Protein AF-0000000085154202 (afdb_homodimer)

Radius of gyration: 29.48 Å; Cα contacts (8 Å, |Δi|>4): 1285; chains: 2; bounding box: 57×87×61 Å

Structure (mmCIF, N/CA/C/O backbone):
data_AF-0000000085154202-model_v1
#
loop_
_entity.id
_entity.type
_entity.pdbx_description
1 polymer 'DegT/DnrJ/EryC1/StrS aminotransferase family protein'
#
loop_
_atom_site.group_PDB
_atom_site.id
_atom_site.type_symbol
_atom_site.label_atom_id
_atom_site.label_alt_id
_atom_site.label_comp_id
_atom_site.label_asym_id
_atom_site.label_entity_id
_atom_site.label_seq_id
_atom_site.pdbx_PDB_ins_code
_atom_site.Cartn_x
_atom_site.Cartn_y
_atom_site.Cartn_z
_atom_site.occupancy
_atom_site.B_iso_or_equiv
_atom_site.auth_seq_id
_atom_site.auth_comp_id
_atom_site.auth_asym_id
_atom_site.auth_atom_id
_atom_site.pdbx_PDB_model_num
ATOM 1 N N . MET A 1 1 ? -28.094 -14.945 0.814 1 36.66 1 MET A N 1
ATOM 2 C CA . MET A 1 1 ? -27.672 -13.562 1.037 1 36.66 1 MET A CA 1
ATOM 3 C C . MET A 1 1 ? -26.438 -13.234 0.202 1 36.66 1 MET A C 1
ATOM 5 O O . MET A 1 1 ? -25.5 -14.031 0.139 1 36.66 1 MET A O 1
ATOM 9 N N . MET A 1 2 ? -26.625 -12.5 -0.854 1 50.75 2 MET A N 1
ATOM 10 C CA . MET A 1 2 ? -25.609 -12.141 -1.837 1 50.75 2 MET A CA 1
ATOM 11 C C . MET A 1 2 ? -24.375 -11.547 -1.155 1 50.75 2 MET A C 1
ATOM 13 O O . MET A 1 2 ? -24.516 -10.711 -0.259 1 50.75 2 MET A O 1
ATOM 17 N N . ASN A 1 3 ? -23.281 -12.289 -1.213 1 60.66 3 ASN A N 1
ATOM 18 C CA . ASN A 1 3 ? -22.047 -11.82 -0.607 1 60.66 3 ASN A CA 1
ATOM 19 C C . ASN A 1 3 ? -21.703 -10.406 -1.069 1 60.66 3 ASN A C 1
ATOM 21 O O . ASN A 1 3 ? -21.609 -10.148 -2.271 1 60.66 3 ASN A O 1
ATOM 25 N N . SER A 1 4 ? -21.766 -9.461 -0.181 1 68.88 4 SER A N 1
ATOM 26 C CA . SER A 1 4 ? -21.516 -8.062 -0.52 1 68.88 4 SER A CA 1
ATOM 27 C C . SER A 1 4 ? -20.109 -7.875 -1.096 1 68.88 4 SER A C 1
ATOM 29 O O . SER A 1 4 ? -19.922 -7.105 -2.039 1 68.88 4 SER A O 1
ATOM 31 N N . GLU A 1 5 ? -19.188 -8.703 -0.662 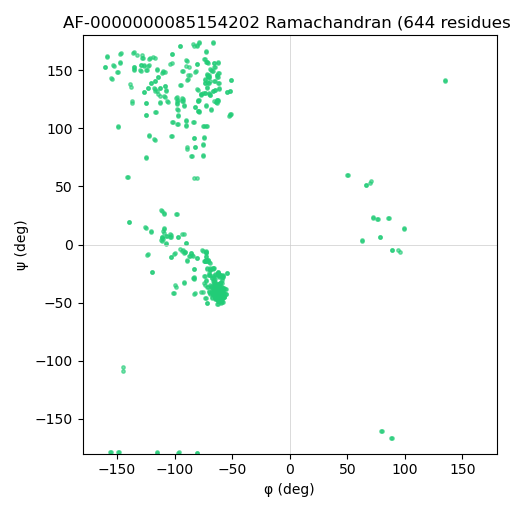1 82 5 GLU A N 1
ATOM 32 C CA . GLU A 1 5 ? -17.828 -8.555 -1.173 1 82 5 GLU A CA 1
ATOM 33 C C . GLU A 1 5 ? -17.406 -9.781 -1.976 1 82 5 GLU A C 1
ATOM 35 O O . GLU A 1 5 ? -17.672 -10.914 -1.575 1 82 5 GLU A O 1
ATOM 40 N N . ALA A 1 6 ? -16.844 -9.523 -3.172 1 89.56 6 ALA A N 1
ATOM 41 C CA . ALA A 1 6 ? -16.391 -10.602 -4.043 1 89.56 6 ALA A CA 1
ATOM 42 C C . ALA A 1 6 ? -15.297 -11.422 -3.375 1 89.56 6 ALA A C 1
ATOM 44 O O . ALA A 1 6 ? -14.414 -10.867 -2.707 1 89.56 6 ALA A O 1
ATOM 45 N N . ILE A 1 7 ? -15.383 -12.75 -3.541 1 93.19 7 ILE A N 1
ATOM 46 C CA . ILE A 1 7 ? -14.352 -13.664 -3.068 1 93.19 7 ILE A CA 1
ATOM 47 C C . ILE A 1 7 ? -13.57 -14.219 -4.258 1 93.19 7 ILE A C 1
ATOM 49 O O . ILE A 1 7 ? -14.156 -14.594 -5.273 1 93.19 7 ILE A O 1
ATOM 53 N N . GLY A 1 8 ? -12.242 -14.195 -4.145 1 93.5 8 GLY A N 1
ATOM 54 C CA . GLY A 1 8 ? -11.398 -14.68 -5.23 1 93.5 8 GLY A CA 1
ATOM 55 C C . GLY A 1 8 ? -11.062 -13.602 -6.246 1 93.5 8 GLY A C 1
ATOM 56 O O . GLY A 1 8 ? -11.156 -12.406 -5.949 1 93.5 8 GLY A O 1
ATOM 57 N N . GLY A 1 9 ? -10.539 -14.008 -7.418 1 91.56 9 GLY A N 1
ATOM 58 C CA . GLY A 1 9 ? -10.125 -13.062 -8.438 1 91.56 9 GLY A CA 1
ATOM 59 C C . GLY A 1 9 ? -8.766 -12.438 -8.156 1 91.56 9 GLY A C 1
ATOM 60 O O . GLY A 1 9 ? -7.961 -12.992 -7.414 1 91.56 9 GLY A O 1
ATOM 61 N N . TYR A 1 10 ? -8.609 -11.266 -8.867 1 94.19 10 TYR A N 1
ATOM 62 C CA . TYR A 1 10 ? -7.309 -10.617 -8.719 1 94.19 10 TYR A CA 1
ATOM 63 C C . TYR A 1 10 ? -7.195 -9.938 -7.359 1 94.19 10 TYR A C 1
ATOM 65 O O . TYR A 1 10 ? -8.203 -9.695 -6.695 1 94.19 10 TYR A O 1
ATOM 73 N N . PHE A 1 11 ? -6.031 -9.688 -6.945 1 95.56 11 PHE A N 1
ATOM 74 C CA . PHE A 1 11 ? -5.742 -9.141 -5.621 1 95.56 11 PHE A CA 1
ATOM 75 C C . PHE A 1 11 ? -5.934 -7.629 -5.605 1 95.56 11 PHE A C 1
ATOM 77 O O . PHE A 1 11 ? -5.777 -6.969 -6.633 1 95.56 11 PHE A O 1
ATOM 84 N N . GLU A 1 12 ? -6.32 -7.16 -4.457 1 95.81 12 GLU A N 1
ATOM 85 C CA . GLU A 1 12 ? -6.129 -5.75 -4.145 1 95.81 12 GLU A CA 1
ATOM 86 C C . GLU A 1 12 ? -4.699 -5.477 -3.689 1 95.81 12 GLU A C 1
ATOM 88 O O . GLU A 1 12 ? -3.914 -6.406 -3.494 1 95.81 12 GLU A O 1
ATOM 93 N N . LEU A 1 13 ? -4.352 -4.141 -3.547 1 95.25 13 LEU A N 1
ATOM 94 C CA . LEU A 1 13 ? -3.027 -3.779 -3.055 1 95.25 13 LEU A CA 1
ATOM 95 C C . LEU A 1 13 ? -2.717 -4.504 -1.749 1 95.25 13 LEU A C 1
ATOM 97 O O . LEU A 1 13 ? -3.549 -4.535 -0.84 1 95.25 13 LEU A O 1
ATOM 101 N N . GLU A 1 14 ? -1.535 -5.07 -1.736 1 92.38 14 GLU A N 1
ATOM 102 C CA . GLU A 1 14 ? -1.126 -5.824 -0.555 1 92.38 14 GLU A CA 1
ATOM 103 C C . GLU A 1 14 ? -0.901 -4.902 0.639 1 92.38 14 GLU A C 1
ATOM 105 O O . GLU A 1 14 ? -0.06 -4 0.584 1 92.38 14 GLU A O 1
ATOM 110 N N . LEU A 1 15 ? -1.73 -5.109 1.638 1 88.69 15 LEU A N 1
ATOM 111 C CA . LEU A 1 15 ? -1.601 -4.387 2.898 1 88.69 15 LEU A CA 1
ATOM 112 C C . LEU A 1 15 ? -1.746 -5.332 4.086 1 88.69 15 LEU A C 1
ATOM 114 O O . LEU A 1 15 ? -2.438 -6.348 3.994 1 88.69 15 LEU A O 1
ATOM 118 N N . PRO A 1 16 ? -1.1 -5.008 5.184 1 83.62 16 PRO A N 1
ATOM 119 C CA . PRO A 1 16 ? -1.304 -5.82 6.383 1 83.62 16 PRO A CA 1
ATOM 120 C C . PRO A 1 16 ? -2.725 -5.715 6.934 1 83.62 16 PRO A C 1
ATOM 122 O O . PRO A 1 16 ? -3.533 -4.938 6.422 1 83.62 16 PRO A O 1
ATOM 125 N N . VAL A 1 17 ? -2.979 -6.516 7.914 1 79.69 17 VAL A N 1
ATOM 126 C CA . VAL A 1 17 ? -4.293 -6.547 8.547 1 79.69 17 VAL A CA 1
ATOM 127 C C . VAL A 1 17 ? -4.566 -5.215 9.242 1 79.69 17 VAL A C 1
ATOM 129 O O . VAL A 1 17 ? -3.674 -4.648 9.883 1 79.69 17 VAL A O 1
ATOM 132 N N . ALA A 1 18 ? -5.754 -4.832 9.125 1 78.75 18 ALA A N 1
ATOM 133 C CA . ALA A 1 18 ? -6.168 -3.555 9.695 1 78.75 18 ALA A CA 1
ATOM 134 C C . ALA A 1 18 ? -6.016 -3.557 11.219 1 78.75 18 ALA A C 1
ATOM 136 O O . ALA A 1 18 ? -6.191 -4.59 11.867 1 78.75 18 ALA A O 1
ATOM 137 N N . LYS A 1 19 ? -5.668 -2.355 11.68 1 81.5 19 LYS A N 1
ATOM 138 C CA . LYS A 1 19 ? -5.555 -2.113 13.117 1 81.5 19 LYS A CA 1
ATOM 139 C C . LYS A 1 19 ? -6.59 -1.098 13.594 1 81.5 19 LYS A C 1
ATOM 141 O O . LYS A 1 19 ? -7.438 -0.659 12.812 1 81.5 19 LYS A O 1
ATOM 146 N N . GLN A 1 20 ? -6.453 -0.877 14.852 1 82 20 GLN A N 1
ATOM 147 C CA . GLN A 1 20 ? -7.391 0.071 15.445 1 82 20 GLN A CA 1
ATOM 148 C C . GLN A 1 20 ? -7.086 1.498 14.992 1 82 20 GLN A C 1
ATOM 150 O O . GLN A 1 20 ? -5.922 1.893 14.906 1 82 20 GLN A O 1
ATOM 155 N N . SER A 1 21 ? -8.18 2.168 14.742 1 88.75 21 SER A N 1
ATOM 156 C CA . SER A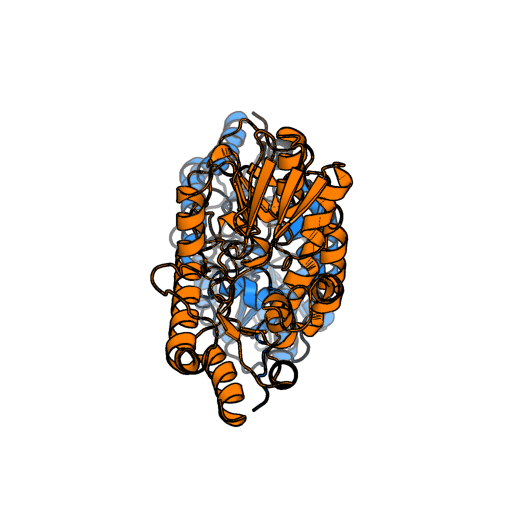 1 21 ? -8.047 3.582 14.414 1 88.75 21 SER A CA 1
ATOM 157 C C . SER A 1 21 ? -7.668 4.402 15.641 1 88.75 21 SER A C 1
ATOM 159 O O . SER A 1 21 ? -8.086 4.086 16.766 1 88.75 21 SER A O 1
ATOM 161 N N . LEU A 1 22 ? -6.922 5.406 15.461 1 93 22 LEU A N 1
ATOM 162 C CA . LEU A 1 22 ? -6.543 6.289 16.562 1 93 22 LEU A CA 1
ATOM 163 C C . LEU A 1 22 ? -7.73 7.133 17.016 1 93 22 LEU A C 1
ATOM 165 O O . LEU A 1 22 ? -7.852 7.453 18.188 1 93 22 LEU A O 1
ATOM 169 N N . TYR A 1 23 ? -8.586 7.559 16.047 1 96.38 23 TYR A N 1
ATOM 170 C CA . TYR A 1 23 ? -9.766 8.367 16.344 1 96.38 23 TYR A CA 1
ATOM 171 C C . TYR A 1 23 ? -11.031 7.711 15.789 1 96.38 23 TYR A C 1
ATOM 173 O O . TYR A 1 23 ? -11.633 8.219 14.836 1 96.38 23 TYR A O 1
ATOM 181 N N . PRO A 1 24 ? -11.508 6.684 16.422 1 94.75 24 PRO A N 1
ATOM 182 C CA . PRO A 1 24 ? -12.656 5.949 15.898 1 94.75 24 PRO A CA 1
ATOM 183 C C . PRO A 1 24 ? -13.938 6.777 15.898 1 94.75 24 PRO A C 1
ATOM 185 O O . PRO A 1 24 ? -14.852 6.52 15.109 1 94.75 24 PRO A O 1
ATOM 188 N N . GLN A 1 25 ? -14 7.844 16.703 1 95.12 25 GLN A N 1
ATOM 189 C CA . GLN A 1 25 ? -15.219 8.641 16.844 1 95.12 25 GLN A CA 1
ATOM 190 C C . GLN A 1 25 ? -15.227 9.797 15.852 1 95.12 25 GLN A C 1
ATOM 192 O O . GLN A 1 25 ? -16.219 10.523 15.75 1 95.12 25 GLN A O 1
ATOM 197 N N . ALA A 1 26 ? -14.203 10.039 15.156 1 98 26 ALA A N 1
ATOM 198 C CA . ALA A 1 26 ? -14.07 11.211 14.297 1 98 26 ALA A CA 1
ATOM 199 C C . ALA A 1 26 ? -14.93 11.07 13.047 1 98 26 ALA A C 1
ATOM 201 O O . ALA A 1 26 ? -15.031 9.984 12.469 1 98 26 ALA A O 1
ATOM 202 N N . LEU A 1 27 ? -15.57 12.203 12.695 1 98.56 27 LEU A N 1
ATOM 203 C CA . LEU A 1 27 ? -16.172 12.297 11.367 1 98.56 27 LEU A CA 1
ATOM 204 C C . LEU A 1 27 ? -15.094 12.398 10.289 1 98.56 27 LEU A C 1
ATOM 206 O O . LEU A 1 27 ? -14.07 13.047 10.492 1 98.56 27 LEU A O 1
ATOM 210 N N . ARG A 1 28 ? -15.367 11.789 9.148 1 98.25 28 ARG A N 1
ATOM 211 C CA . ARG A 1 28 ? -14.344 11.656 8.117 1 98.25 28 ARG A CA 1
ATOM 212 C C . ARG A 1 28 ? -14.695 12.492 6.891 1 98.25 28 ARG A C 1
ATOM 214 O O . ARG A 1 28 ? -15.836 12.477 6.422 1 98.25 28 ARG A O 1
ATOM 221 N N . TYR A 1 29 ? -13.68 13.211 6.387 1 98.75 29 TYR A N 1
ATOM 222 C CA . TYR A 1 29 ? -13.836 14.102 5.242 1 98.75 29 TYR A CA 1
ATOM 223 C C . TYR A 1 29 ? -12.68 13.93 4.262 1 98.75 29 TYR A C 1
ATOM 225 O O . TYR A 1 29 ? -11.664 13.305 4.59 1 98.75 29 TYR A O 1
ATOM 233 N N . GLN A 1 30 ? -12.797 14.43 3.053 1 98.25 30 GLN A N 1
ATOM 234 C CA . GLN A 1 30 ? -11.758 14.312 2.037 1 98.25 30 GLN A CA 1
ATOM 235 C C . GLN A 1 30 ? -10.539 15.164 2.398 1 98.25 30 GLN A C 1
ATOM 237 O O . GLN A 1 30 ? -9.461 14.969 1.845 1 98.25 30 GLN A O 1
ATOM 242 N N . SER A 1 31 ? -10.742 16.125 3.244 1 98.06 31 SER A N 1
ATOM 243 C CA . SER A 1 31 ? -9.633 16.953 3.725 1 98.06 31 SER A CA 1
ATOM 244 C C . SER A 1 31 ? -9.984 17.641 5.039 1 98.06 31 SER A C 1
ATOM 246 O O . SER A 1 31 ? -11.164 17.734 5.398 1 98.06 31 SER A O 1
ATOM 248 N N . ALA A 1 32 ? -8.945 18.078 5.73 1 98 32 ALA A N 1
ATOM 249 C CA . ALA A 1 32 ? -9.164 18.875 6.941 1 98 32 ALA A CA 1
ATOM 250 C C . ALA A 1 32 ? -9.914 20.156 6.625 1 98 32 ALA A C 1
ATOM 252 O O . ALA A 1 32 ? -10.773 20.594 7.398 1 98 32 ALA A O 1
ATOM 253 N N . ARG A 1 33 ? -9.594 20.75 5.488 1 97.81 33 ARG A N 1
ATOM 254 C CA . ARG A 1 33 ? -10.273 21.969 5.023 1 97.81 33 ARG A CA 1
ATOM 255 C C . ARG A 1 33 ? -11.773 21.719 4.844 1 97.81 33 ARG A C 1
ATOM 257 O O . ARG A 1 33 ? -12.594 22.547 5.227 1 97.81 33 ARG A O 1
ATOM 264 N N . SER A 1 34 ? -12.07 20.609 4.266 1 98.38 34 SER A N 1
ATOM 265 C CA . SER A 1 34 ? -13.461 20.234 4.055 1 98.38 34 SER A CA 1
ATOM 266 C C . SER A 1 34 ? -14.18 20.016 5.379 1 98.38 34 SER A C 1
ATOM 268 O O . SER A 1 34 ? -15.352 20.391 5.527 1 98.38 34 SER A O 1
ATOM 270 N N . ALA A 1 35 ? -13.516 19.406 6.312 1 98.62 35 ALA A N 1
ATOM 271 C CA . ALA A 1 35 ? -14.07 19.203 7.648 1 98.62 35 ALA A CA 1
ATOM 272 C C . ALA A 1 35 ? -14.383 20.547 8.32 1 98.62 35 ALA A C 1
ATOM 274 O O . ALA A 1 35 ? -15.445 20.719 8.922 1 98.62 35 ALA A O 1
ATOM 275 N N . PHE A 1 36 ? -13.484 21.453 8.18 1 98.75 36 PHE A N 1
ATOM 276 C CA . PHE A 1 36 ? -13.656 22.797 8.75 1 98.75 36 PHE A CA 1
ATOM 277 C C . PHE A 1 36 ? -14.852 23.5 8.117 1 98.75 36 PHE A C 1
ATOM 279 O O . PHE A 1 36 ? -15.664 24.109 8.82 1 98.75 36 PHE A O 1
ATOM 286 N N . TYR A 1 37 ? -14.93 23.406 6.812 1 98.81 37 TYR A N 1
ATOM 287 C CA . TYR A 1 37 ? -16.047 24.016 6.105 1 98.81 37 TYR A CA 1
ATOM 288 C C . TYR A 1 37 ? -17.375 23.453 6.586 1 98.81 37 TYR A C 1
ATOM 290 O O . TYR A 1 37 ? -18.328 24.203 6.836 1 98.81 37 TYR A O 1
ATOM 298 N N . ALA A 1 38 ? -17.422 22.125 6.699 1 98.75 38 ALA A N 1
ATOM 299 C CA . ALA A 1 38 ? -18.641 21.484 7.184 1 98.75 38 ALA A CA 1
ATOM 300 C C . ALA A 1 38 ? -19.031 22 8.562 1 98.75 38 ALA A C 1
ATOM 302 O O . ALA A 1 38 ? -20.219 22.234 8.836 1 98.75 38 ALA A O 1
ATOM 303 N N . LEU A 1 39 ? -18.047 22.156 9.414 1 98.75 39 LEU A N 1
ATOM 304 C CA . LEU A 1 39 ? -18.297 22.672 10.758 1 98.75 39 LEU A CA 1
ATOM 305 C C . LEU A 1 39 ? -18.859 24.078 10.711 1 98.75 39 LEU A C 1
ATOM 307 O O . LEU A 1 39 ? -19.812 24.391 11.422 1 98.75 39 LEU A O 1
ATOM 311 N N . ILE A 1 40 ? -18.25 24.938 9.891 1 98.56 40 ILE A N 1
ATOM 312 C CA . ILE A 1 40 ? -18.672 26.328 9.758 1 98.56 40 ILE A CA 1
ATOM 313 C C . ILE A 1 40 ? -20.141 26.375 9.305 1 98.56 40 ILE A C 1
ATOM 315 O O . ILE A 1 40 ? -20.938 27.141 9.852 1 98.56 40 ILE A O 1
ATOM 319 N N . LEU A 1 41 ? -20.422 25.562 8.312 1 98.12 41 LEU A N 1
ATOM 320 C CA . LEU A 1 41 ? -21.797 25.547 7.793 1 98.12 41 LEU A CA 1
ATOM 321 C C . LEU A 1 41 ? -22.781 25.125 8.875 1 98.12 41 LEU A C 1
ATOM 323 O O . LEU A 1 41 ? -23.906 25.641 8.93 1 98.12 41 LEU A O 1
ATOM 327 N N . TYR A 1 42 ? -22.375 24.203 9.672 1 98.06 42 TYR A N 1
ATOM 328 C CA . TYR A 1 42 ? -23.266 23.688 10.703 1 98.06 42 TYR A CA 1
ATOM 329 C C . TYR A 1 42 ? -23.469 24.703 11.82 1 98.06 42 TYR A C 1
ATOM 331 O O . TYR A 1 42 ? -24.594 24.984 12.219 1 98.06 42 TYR A O 1
ATOM 339 N N . VAL A 1 43 ? -22.344 25.234 12.344 1 97.88 43 VAL A N 1
ATOM 340 C CA . VAL A 1 43 ? -22.375 26.141 13.492 1 97.88 43 VAL A CA 1
ATOM 341 C C . VAL A 1 43 ? -22.891 27.516 13.055 1 97.88 43 VAL A C 1
ATOM 343 O O . VAL A 1 43 ? -23.578 28.203 13.82 1 97.88 43 VAL A O 1
ATOM 346 N N . ASN A 1 44 ? -22.609 27.938 11.844 1 97.62 44 ASN A N 1
ATOM 347 C CA . ASN A 1 44 ? -23 29.219 11.266 1 97.62 44 ASN A CA 1
ATOM 348 C C . ASN A 1 44 ? -22.641 30.375 12.195 1 97.62 44 ASN A C 1
ATOM 350 O O . ASN A 1 44 ? -23.516 31.172 12.562 1 97.62 44 ASN A O 1
ATOM 354 N N . PRO A 1 45 ? -21.375 30.547 12.531 1 98.44 45 PRO A N 1
ATOM 355 C CA . PRO A 1 45 ? -20.969 31.625 13.43 1 98.44 45 PRO A CA 1
ATOM 356 C C . PRO A 1 45 ? -21.062 33 12.781 1 98.44 45 PRO A C 1
ATOM 358 O O . PRO A 1 45 ? -21.016 33.125 11.555 1 98.44 45 PRO A O 1
ATOM 361 N N . ARG A 1 46 ? -21.172 34 13.617 1 97.69 46 ARG A N 1
ATOM 362 C CA . ARG A 1 46 ? -21.125 35.375 13.141 1 97.69 46 ARG A CA 1
ATOM 363 C C . ARG A 1 46 ? -19.719 35.75 12.68 1 97.69 46 ARG A C 1
ATOM 365 O O . ARG A 1 46 ? -19.547 36.406 11.664 1 97.69 46 ARG A O 1
ATOM 372 N N . ARG A 1 47 ? -18.734 35.281 13.453 1 98.25 47 ARG A N 1
ATOM 373 C CA . ARG A 1 47 ? -17.328 35.656 13.242 1 98.25 47 ARG A CA 1
ATOM 374 C C . ARG A 1 47 ? -16.422 34.5 13.695 1 98.25 47 ARG A C 1
ATOM 376 O O . ARG A 1 47 ? -16.719 33.812 14.656 1 98.25 47 ARG A O 1
ATOM 383 N N . ILE A 1 48 ? -15.328 34.406 13.016 1 98.75 48 ILE A N 1
ATOM 384 C CA . ILE A 1 48 ? -14.273 33.5 13.445 1 98.75 48 ILE A CA 1
ATOM 385 C C . ILE A 1 48 ? -12.961 34.25 13.617 1 98.75 48 ILE A C 1
ATOM 387 O O . ILE A 1 48 ? -12.508 34.938 12.688 1 98.75 48 ILE A O 1
ATOM 391 N N . TRP A 1 49 ? -12.43 34.188 14.82 1 98.69 49 TRP A N 1
ATOM 392 C CA . TRP A 1 49 ? -11.086 34.688 15.078 1 98.69 49 TRP A CA 1
ATOM 393 C C . TRP A 1 49 ? -10.031 33.656 14.625 1 98.69 49 TRP A C 1
ATOM 395 O O . TRP A 1 49 ? -10.062 32.5 15.039 1 98.69 49 TRP A O 1
ATOM 405 N N . MET A 1 50 ? -9.125 34.094 13.766 1 98.19 50 MET A N 1
ATOM 406 C CA . MET A 1 50 ? -8.086 33.25 13.227 1 98.19 50 MET A CA 1
ATOM 407 C C . MET A 1 50 ? -6.711 33.875 13.367 1 98.19 50 MET A C 1
ATOM 409 O O . MET A 1 50 ? -6.594 35.125 13.383 1 98.19 50 MET A O 1
ATOM 413 N N . PRO A 1 51 ? -5.672 33.062 13.508 1 98.06 51 PRO A N 1
ATOM 414 C CA . PRO A 1 51 ? -4.332 33.656 13.578 1 98.06 51 PRO A CA 1
ATOM 415 C C . PRO A 1 51 ? -3.887 34.25 12.242 1 98.06 51 PRO A C 1
ATOM 417 O O . PRO A 1 51 ? -4.25 33.75 11.18 1 98.06 51 PRO A O 1
ATOM 420 N N . LEU A 1 52 ? -3.041 35.281 12.32 1 97.06 52 LEU A N 1
ATOM 421 C CA . LEU A 1 52 ? -2.443 35.875 11.125 1 97.06 52 LEU A CA 1
ATOM 422 C C . LEU A 1 52 ? -1.523 34.875 10.438 1 97.06 52 LEU A C 1
ATOM 424 O O . LEU A 1 52 ? -1.416 34.844 9.211 1 97.06 52 LEU A O 1
ATOM 428 N N . TYR A 1 53 ? -0.891 34.031 11.258 1 97.12 53 TYR A N 1
ATOM 429 C CA . TYR A 1 53 ? -0.003 33 10.727 1 97.12 53 TYR A CA 1
ATOM 430 C C . TYR A 1 53 ? -0.77 31.719 10.438 1 97.12 53 TYR A C 1
ATOM 432 O O . TYR A 1 53 ? -0.732 30.766 11.234 1 97.12 53 TYR A O 1
ATOM 440 N N . ILE A 1 54 ? -1.395 31.656 9.266 1 96.5 54 ILE A N 1
ATOM 441 C CA . ILE A 1 54 ? -2.186 30.5 8.859 1 96.5 54 ILE A CA 1
ATOM 442 C C . ILE A 1 54 ? -2.209 30.422 7.332 1 96.5 54 ILE A C 1
ATOM 444 O O . ILE A 1 54 ? -2.004 31.422 6.641 1 96.5 54 ILE A O 1
ATOM 448 N N . CYS A 1 55 ? -2.406 29.203 6.836 1 93.69 55 CYS A N 1
ATOM 449 C CA . CYS A 1 55 ? -2.479 28.984 5.398 1 93.69 55 CYS A CA 1
ATOM 450 C C . CYS A 1 55 ? -3.758 29.578 4.816 1 93.69 55 CYS A C 1
ATOM 452 O O . CYS A 1 55 ? -4.828 29.469 5.422 1 93.69 55 CYS A O 1
ATOM 454 N N . ASP A 1 56 ? -3.697 30.109 3.637 1 91.31 56 ASP A N 1
ATOM 455 C CA . ASP A 1 56 ? -4.859 30.656 2.947 1 91.31 56 ASP A CA 1
ATOM 456 C C . ASP A 1 56 ? -5.918 29.578 2.705 1 91.31 56 ASP A C 1
ATOM 458 O O . ASP A 1 56 ? -7.109 29.875 2.623 1 91.31 56 ASP A O 1
ATOM 462 N N . ALA A 1 57 ? -5.465 28.375 2.645 1 91.25 57 ALA A N 1
ATOM 463 C CA . ALA A 1 57 ? -6.387 27.266 2.439 1 91.25 57 ALA A CA 1
ATOM 464 C C . ALA A 1 57 ? -7.434 27.219 3.549 1 91.25 57 ALA A C 1
ATOM 466 O O . ALA A 1 57 ? -8.57 26.797 3.318 1 91.25 57 ALA A O 1
ATOM 467 N N . MET A 1 58 ? -7.102 27.719 4.715 1 95.19 58 MET A N 1
ATOM 468 C CA . MET A 1 58 ? -8.023 27.656 5.844 1 95.19 58 MET A CA 1
ATOM 469 C C . MET A 1 58 ? -8.922 28.891 5.867 1 95.19 58 MET A C 1
ATOM 471 O O . MET A 1 58 ? -9.953 28.906 6.547 1 95.19 58 MET A O 1
ATOM 475 N N . LEU A 1 59 ? -8.562 29.859 5.117 1 95.81 59 LEU A N 1
ATOM 476 C CA . LEU A 1 59 ? -9.391 31.062 5.012 1 95.81 59 LEU A CA 1
ATOM 477 C C . LEU A 1 59 ? -10.516 30.844 4 1 95.81 59 LEU A C 1
ATOM 479 O O . LEU A 1 59 ? -11.609 31.391 4.164 1 95.81 59 LEU A O 1
ATOM 483 N N . ALA A 1 60 ? -10.289 30.047 3.035 1 95.81 60 ALA A N 1
ATOM 484 C CA . ALA A 1 60 ? -11.203 29.844 1.913 1 95.81 60 ALA A CA 1
ATOM 485 C C . ALA A 1 60 ? -12.57 29.359 2.398 1 95.81 60 ALA A C 1
ATOM 487 O O . ALA A 1 60 ? -13.602 29.922 2.006 1 95.81 60 ALA A O 1
ATOM 488 N N . PRO A 1 61 ? -12.625 28.359 3.266 1 97.56 61 PRO A N 1
ATOM 489 C CA . PRO A 1 61 ? -13.93 27.922 3.766 1 97.56 61 PRO A CA 1
ATOM 490 C C . PRO A 1 61 ? -14.695 29.031 4.465 1 97.56 61 PRO A C 1
ATOM 492 O O . PRO A 1 61 ? -15.922 29.109 4.352 1 97.56 61 PRO A O 1
ATOM 495 N N . VAL A 1 62 ? -14.023 29.859 5.227 1 98.12 62 VAL A N 1
ATOM 496 C CA . VAL A 1 62 ? -14.656 30.938 5.969 1 98.12 62 VAL A CA 1
ATOM 497 C C . VAL A 1 62 ? -15.258 31.953 5 1 98.12 62 VAL A C 1
ATOM 499 O O . VAL A 1 62 ? -16.406 32.375 5.152 1 98.12 62 VAL A O 1
ATOM 502 N N . HIS A 1 63 ? -14.484 32.281 4 1 97.5 63 HIS A N 1
ATOM 503 C CA . HIS A 1 63 ? -14.945 33.219 2.98 1 97.5 63 HIS A CA 1
ATOM 504 C C . HIS A 1 63 ? -16.125 32.656 2.199 1 97.5 63 HIS A C 1
ATOM 506 O O . HIS A 1 63 ? -17.109 33.375 1.957 1 97.5 63 HIS A O 1
ATOM 512 N N . LYS A 1 64 ? -15.992 31.453 1.822 1 97.44 64 LYS A N 1
ATOM 513 C CA . LYS A 1 64 ? -17.047 30.828 1.041 1 97.44 64 LYS A CA 1
ATOM 514 C C . LYS A 1 64 ? -18.359 30.797 1.823 1 97.44 64 LYS A C 1
ATOM 516 O O . LYS A 1 64 ? -19.438 30.938 1.244 1 97.44 64 LYS A O 1
ATOM 521 N N . ALA A 1 65 ? -18.281 30.656 3.107 1 98.06 65 ALA A N 1
ATOM 522 C CA . ALA A 1 65 ? -19.469 30.578 3.963 1 98.06 65 ALA A CA 1
ATOM 523 C C . ALA A 1 65 ? -20.031 31.969 4.234 1 98.06 65 ALA A C 1
ATOM 525 O O . ALA A 1 65 ? -21.141 32.094 4.789 1 98.06 65 ALA A O 1
ATOM 526 N N . GLY A 1 66 ? -19.312 33 3.908 1 98.06 66 GLY A N 1
ATOM 527 C CA . GLY A 1 66 ? -19.734 34.375 4.152 1 98.06 66 GLY A CA 1
ATOM 528 C C . GLY A 1 66 ? -19.594 34.781 5.605 1 98.06 66 GLY A C 1
ATOM 529 O O . GLY A 1 66 ? -20.328 35.656 6.078 1 98.06 66 GLY A O 1
ATOM 530 N N . VAL A 1 67 ? -18.766 34.125 6.34 1 98.44 67 VAL A N 1
ATOM 531 C CA . VAL A 1 67 ? -18.547 34.438 7.754 1 98.44 67 VAL A CA 1
ATOM 532 C C . VAL A 1 67 ? -17.453 35.5 7.906 1 98.44 67 VAL A C 1
ATOM 534 O O . VAL A 1 67 ? -16.469 35.469 7.18 1 98.44 67 VAL A O 1
ATOM 537 N N . GLU A 1 68 ? -17.625 36.375 8.828 1 98.06 68 GLU A N 1
ATOM 538 C CA . GLU A 1 68 ? -16.625 37.406 9.102 1 98.06 68 GLU A CA 1
ATOM 539 C C . GLU A 1 68 ? -15.367 36.812 9.727 1 98.06 68 GLU A C 1
ATOM 541 O O . GLU A 1 68 ? -15.453 35.938 10.578 1 98.06 68 GLU A O 1
ATOM 546 N N . VAL A 1 69 ? -14.227 37.312 9.281 1 97.56 69 VAL A N 1
ATOM 547 C CA . VAL A 1 69 ? -12.961 36.875 9.844 1 97.56 69 VAL A CA 1
ATOM 548 C C . VAL A 1 69 ? -12.289 38 10.602 1 97.56 69 VAL A C 1
ATOM 550 O O . VAL A 1 69 ? -12.203 39.125 10.102 1 97.56 69 VAL A O 1
ATOM 553 N N . SER A 1 70 ? -11.922 37.75 11.789 1 97.44 70 SER A N 1
ATOM 554 C CA . SER A 1 70 ? -11.023 38.625 12.547 1 97.44 70 SER A CA 1
ATOM 555 C C . SER A 1 70 ? -9.695 37.906 12.828 1 97.44 70 SER A C 1
ATOM 557 O O . SER A 1 70 ? -9.664 36.719 13.094 1 97.44 70 SER A O 1
ATOM 559 N N . PHE A 1 71 ? -8.609 38.75 12.789 1 96.94 71 PHE A N 1
ATOM 560 C CA . PHE A 1 71 ? -7.289 38.156 12.93 1 96.94 71 PHE A CA 1
ATOM 561 C C . PHE A 1 71 ? -6.676 38.5 14.281 1 96.94 71 PHE A C 1
ATOM 563 O O . PHE A 1 71 ? -6.992 39.562 14.859 1 96.94 71 PHE A O 1
ATOM 570 N N . TYR A 1 72 ? -5.898 37.625 14.781 1 97.5 72 TYR A N 1
ATOM 571 C CA . TYR A 1 72 ? -5.082 37.906 15.961 1 97.5 72 TYR A CA 1
ATOM 572 C C . TYR A 1 72 ? -3.619 37.562 15.703 1 97.5 72 TYR A C 1
ATOM 574 O O . TYR A 1 72 ? -3.305 36.812 14.789 1 97.5 72 TYR A O 1
ATOM 582 N N . SER A 1 73 ? -2.68 38.125 16.516 1 97 73 SER A N 1
ATOM 583 C CA . SER A 1 73 ? -1.244 37.875 16.422 1 97 73 SER A CA 1
ATOM 584 C C . SER A 1 73 ? -0.784 36.906 17.5 1 97 73 SER A C 1
ATOM 586 O O . SER A 1 73 ? -1.526 36.594 18.438 1 97 73 SER A O 1
ATOM 588 N N . LEU A 1 74 ? 0.364 36.406 17.281 1 97.44 74 LEU A N 1
ATOM 589 C CA . LEU A 1 74 ? 0.948 35.469 18.234 1 97.44 74 LEU A CA 1
ATOM 590 C C . LEU A 1 74 ? 2.135 36.094 18.953 1 97.44 74 LEU A C 1
ATOM 592 O O . LEU A 1 74 ? 2.854 36.938 18.391 1 97.44 74 LEU A O 1
ATOM 596 N N . ASN A 1 75 ? 2.281 35.656 20.188 1 96.56 75 ASN A N 1
ATOM 597 C CA . ASN A 1 75 ? 3.557 35.875 20.859 1 96.56 75 ASN A CA 1
ATOM 598 C C . ASN A 1 75 ? 4.605 34.875 20.406 1 96.56 75 ASN A C 1
ATOM 600 O O . ASN A 1 75 ? 4.289 33.906 19.688 1 96.56 75 ASN A O 1
ATOM 604 N N . ASP A 1 76 ? 5.891 35.031 20.859 1 94.69 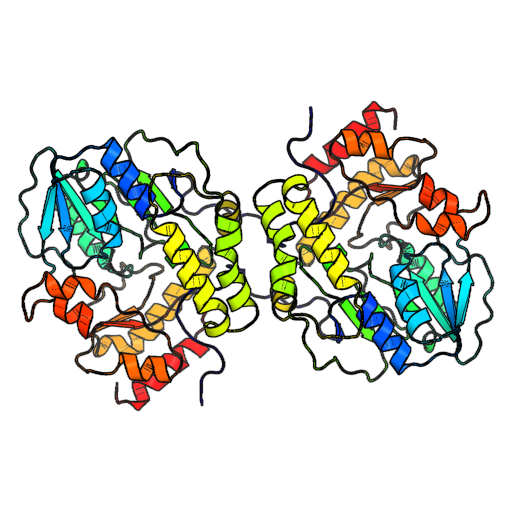76 ASP A N 1
ATOM 605 C CA . ASP A 1 76 ? 6.984 34.156 20.406 1 94.69 76 ASP A CA 1
ATOM 606 C C . ASP A 1 76 ? 6.875 32.781 21.016 1 94.69 76 ASP A C 1
ATOM 608 O O . ASP A 1 76 ? 7.57 31.844 20.594 1 94.69 76 ASP A O 1
ATOM 612 N N . ASP A 1 77 ? 5.941 32.625 21.922 1 95.5 77 ASP A N 1
ATOM 613 C CA . ASP A 1 77 ? 5.672 31.281 22.453 1 95.5 77 ASP A CA 1
ATOM 614 C C . ASP A 1 77 ? 4.395 30.688 21.859 1 95.5 77 ASP A C 1
ATOM 616 O O . ASP A 1 77 ? 3.838 29.734 22.391 1 95.5 77 ASP A O 1
ATOM 620 N N . PHE A 1 78 ? 3.83 31.328 20.875 1 97.94 78 PHE A N 1
ATOM 621 C CA . PHE A 1 78 ? 2.668 30.922 20.094 1 97.94 78 PHE A CA 1
ATOM 622 C C . PHE A 1 78 ? 1.38 31.188 20.859 1 97.94 78 PHE A C 1
ATOM 624 O O . PHE A 1 78 ? 0.299 30.766 20.422 1 97.94 78 PHE A O 1
ATOM 631 N N . SER A 1 79 ? 1.476 31.844 22.016 1 97.94 79 SER A N 1
ATOM 632 C CA . SER A 1 79 ? 0.249 32.281 22.672 1 97.94 79 SER A CA 1
ATOM 633 C C . SER A 1 79 ? -0.382 33.469 21.938 1 97.94 79 SER A C 1
ATOM 635 O O . SER A 1 79 ? 0.29 34.156 21.172 1 97.94 79 SER A O 1
ATOM 637 N N . ILE A 1 80 ? -1.628 33.625 22.141 1 98.06 80 ILE A N 1
ATOM 638 C CA . ILE A 1 80 ? -2.344 34.75 21.531 1 98.06 80 ILE A CA 1
ATOM 639 C C . ILE A 1 80 ? -1.909 36.062 22.172 1 98.06 80 ILE A C 1
ATOM 641 O O . ILE A 1 80 ? -1.916 36.188 23.406 1 98.06 80 ILE A O 1
ATOM 645 N N . LYS A 1 81 ? -1.562 36.969 21.391 1 96.19 81 LYS A N 1
ATOM 646 C CA . LYS A 1 81 ? -0.988 38.219 21.875 1 96.19 81 LYS A CA 1
ATOM 647 C C . LYS A 1 81 ? -2.064 39.125 22.469 1 96.19 81 LYS A C 1
ATOM 649 O O . LYS A 1 81 ? -1.867 39.75 23.516 1 96.19 81 LYS A O 1
ATOM 654 N N . GLU A 1 82 ? -3.248 39.188 21.797 1 93.81 82 GLU A N 1
ATOM 655 C CA . GLU A 1 82 ? -4.32 40.094 22.188 1 93.81 82 GLU A CA 1
ATOM 656 C C . GLU A 1 82 ? -5.234 39.469 23.234 1 93.81 82 GLU A C 1
ATOM 658 O O . GLU A 1 82 ? -5.297 38.219 23.328 1 93.81 82 GLU A O 1
ATOM 663 N N . ASP A 1 83 ? -5.809 40.312 24 1 94.69 83 ASP A N 1
ATOM 664 C CA . ASP A 1 83 ? -6.938 39.875 24.812 1 94.69 83 ASP A CA 1
ATOM 665 C C . ASP A 1 83 ? -8.234 39.906 24.016 1 94.69 83 ASP A C 1
ATOM 667 O O . ASP A 1 83 ? -8.969 40.906 24.062 1 94.69 83 ASP A O 1
ATOM 671 N N . LEU A 1 84 ? -8.523 38.812 23.422 1 96.94 84 LEU A N 1
ATOM 672 C CA . LEU A 1 84 ? -9.664 38.75 22.516 1 96.94 84 LEU A CA 1
ATOM 673 C C . LEU A 1 84 ? -10.984 38.812 23.297 1 96.94 84 LEU A C 1
ATOM 675 O O . LEU A 1 84 ? -11.102 38.25 24.375 1 96.94 84 LEU A O 1
ATOM 679 N N . LYS A 1 85 ? -11.914 39.625 22.812 1 95.56 85 LYS A N 1
ATOM 680 C CA . LYS A 1 85 ? -13.273 39.656 23.344 1 95.56 85 LYS A CA 1
ATOM 681 C C . LYS A 1 85 ? -14.242 38.906 22.438 1 95.56 85 LYS A C 1
ATOM 683 O O . LYS A 1 85 ? -14.844 39.5 21.547 1 95.56 85 LYS A O 1
ATOM 688 N N . LEU A 1 86 ? -14.414 37.656 22.781 1 97.12 86 LEU A N 1
ATOM 689 C CA . LEU A 1 86 ? -15.32 36.844 21.969 1 97.12 86 LEU A CA 1
ATOM 690 C C . LEU A 1 86 ? -16.766 37.156 22.297 1 97.12 86 LEU A C 1
ATOM 692 O O . LEU A 1 86 ? -17.156 37.156 23.469 1 97.12 86 LEU A O 1
ATOM 696 N N . GLN A 1 87 ? -17.516 37.406 21.312 1 96.69 87 GLN A N 1
ATOM 697 C CA . GLN A 1 87 ? -18.953 37.531 21.484 1 96.69 87 GLN A CA 1
ATOM 698 C C . GLN A 1 87 ? -19.641 36.156 21.453 1 96.69 87 GLN A C 1
ATOM 700 O O . GLN A 1 87 ? -19 35.156 21.125 1 96.69 87 GLN A O 1
ATOM 705 N N . GLU A 1 88 ? -20.953 36.062 21.75 1 93.12 88 GLU A N 1
ATOM 706 C CA . GLU A 1 88 ? -21.703 34.812 21.922 1 93.12 88 GLU A CA 1
ATOM 707 C C . GLU A 1 88 ? -21.625 33.938 20.672 1 93.12 88 GLU A C 1
ATOM 709 O O . GLU A 1 88 ? -21.469 32.719 20.766 1 93.12 88 GLU A O 1
ATOM 714 N N . ASN A 1 89 ? -21.672 34.438 19.469 1 95.75 89 ASN A N 1
ATOM 715 C CA . ASN A 1 89 ? -21.703 33.625 18.25 1 95.75 89 ASN A CA 1
ATOM 716 C C . ASN A 1 89 ? -20.375 33.719 17.484 1 95.75 89 ASN A C 1
ATOM 718 O O . ASN A 1 89 ? -20.328 33.5 16.281 1 95.75 89 ASN A O 1
ATOM 722 N N . ASP A 1 90 ? -19.266 34 18.297 1 98.44 90 ASP A N 1
ATOM 723 C CA . ASP A 1 90 ? -17.922 33.969 17.734 1 98.44 90 ASP A CA 1
ATOM 724 C C . ASP A 1 90 ? -17.266 32.625 17.922 1 98.44 90 ASP A C 1
ATOM 726 O O . ASP A 1 90 ? -17.594 31.891 18.859 1 98.44 90 ASP A O 1
ATOM 730 N N . LEU A 1 91 ? -16.422 32.25 17.031 1 98.69 91 LEU A N 1
ATOM 731 C CA . LEU A 1 91 ? -15.523 31.125 17.219 1 98.69 91 LEU A CA 1
ATOM 732 C C . LEU A 1 91 ? -14.07 31.594 17.234 1 98.69 91 LEU A C 1
ATOM 734 O O . LEU A 1 91 ? -13.742 32.656 16.688 1 98.69 91 LEU A O 1
ATOM 738 N N . LEU A 1 92 ? -13.258 30.859 17.938 1 98.81 92 LEU A N 1
ATOM 739 C CA . LEU A 1 92 ? -11.812 31.031 17.938 1 98.81 92 LEU A CA 1
ATOM 740 C C . LEU A 1 92 ? -11.117 29.797 17.406 1 98.81 92 LEU A C 1
ATOM 742 O O . LEU A 1 92 ? -11.25 28.703 17.969 1 98.81 92 LEU A O 1
ATOM 746 N N . LEU A 1 93 ? -10.484 29.938 16.281 1 98.88 93 LEU A N 1
ATOM 747 C CA . LEU A 1 93 ? -9.648 28.875 15.75 1 98.88 93 LEU A CA 1
ATOM 748 C C . LEU A 1 93 ? -8.195 29.047 16.188 1 98.88 93 LEU A C 1
ATOM 750 O O . LEU A 1 93 ? -7.602 30.109 15.969 1 98.88 93 LEU A O 1
ATOM 754 N N . TYR A 1 94 ? -7.664 28.047 16.828 1 98.88 94 TYR A N 1
ATOM 755 C CA . TYR A 1 94 ? -6.258 28.047 17.219 1 98.88 94 TYR A CA 1
ATOM 756 C C . TYR A 1 94 ? -5.539 26.828 16.641 1 98.88 94 TYR A C 1
ATOM 758 O O . TYR A 1 94 ? -6.059 25.719 16.688 1 98.88 94 TYR A O 1
ATOM 766 N N . VAL A 1 95 ? -4.387 27.078 16.094 1 98.69 95 VAL A N 1
ATOM 767 C CA . VAL A 1 95 ? -3.578 26.031 15.484 1 98.69 95 VAL A CA 1
ATOM 768 C C . VAL A 1 95 ? -2.59 25.469 16.5 1 98.69 95 VAL A C 1
ATOM 770 O O . VAL A 1 95 ? -1.926 26.234 17.219 1 98.69 95 VAL A O 1
ATOM 773 N N . ASN A 1 96 ? -2.607 24.188 16.688 1 98.75 96 ASN A N 1
ATOM 774 C CA . ASN A 1 96 ? -1.475 23.562 17.359 1 98.75 96 ASN A CA 1
ATOM 775 C C . ASN A 1 96 ? -0.263 23.453 16.438 1 98.75 96 ASN A C 1
ATOM 777 O O . ASN A 1 96 ? -0.027 22.422 15.828 1 98.75 96 ASN A O 1
ATOM 781 N N . TYR A 1 97 ? 0.491 24.516 16.422 1 98.44 97 TYR A N 1
ATOM 782 C CA . TYR A 1 97 ? 1.589 24.656 15.477 1 98.44 97 TYR A CA 1
ATOM 783 C C . TYR A 1 97 ? 2.654 23.594 15.719 1 98.44 97 TYR A C 1
ATOM 785 O O . TYR A 1 97 ? 3.156 23.453 16.828 1 98.44 97 TYR A O 1
ATOM 793 N N . PHE A 1 98 ? 2.957 22.797 14.68 1 98.19 98 PHE A N 1
ATOM 794 C CA . PHE A 1 98 ? 4.043 21.828 14.586 1 98.19 98 PHE A CA 1
ATOM 795 C C . PHE A 1 98 ? 3.877 20.719 15.625 1 98.19 98 PHE A C 1
ATOM 797 O O . PHE A 1 98 ? 4.738 19.844 15.75 1 98.19 98 PHE A O 1
ATOM 804 N N . GLY A 1 99 ? 2.777 20.75 16.391 1 98.12 99 GLY A N 1
ATOM 805 C CA . GLY A 1 99 ? 2.52 19.734 17.406 1 98.12 99 GLY A CA 1
ATOM 806 C C . GLY A 1 99 ? 3.178 20.062 18.734 1 98.12 99 GLY A C 1
ATOM 807 O O . GLY A 1 99 ? 3.414 19.156 19.547 1 98.12 99 GLY A O 1
ATOM 808 N N . VAL A 1 100 ? 3.477 21.375 18.984 1 98.12 100 VAL A N 1
ATOM 809 C CA . VAL A 1 100 ? 4.234 21.672 20.203 1 98.12 100 VAL A CA 1
ATOM 810 C C . VAL A 1 100 ? 3.486 22.703 21.031 1 98.12 100 VAL A C 1
ATOM 812 O O . VAL A 1 100 ? 4.055 23.297 21.953 1 98.12 100 VAL A O 1
ATOM 815 N N . CYS A 1 101 ? 2.193 22.969 20.766 1 98.44 101 CYS A N 1
ATOM 816 C CA . CYS A 1 101 ? 1.492 24.078 21.406 1 98.44 101 CYS A CA 1
ATOM 817 C C . CYS A 1 101 ? 0.423 23.562 22.359 1 98.44 101 CYS A C 1
ATOM 819 O O . CYS A 1 101 ? -0.604 24.219 22.547 1 98.44 101 CYS A O 1
ATOM 821 N N . GLY A 1 102 ? 0.63 22.406 22.938 1 98 102 GLY A N 1
ATOM 822 C CA . GLY A 1 102 ? -0.344 21.875 23.859 1 98 102 GLY A CA 1
ATOM 823 C C . GLY A 1 102 ? -0.578 22.766 25.078 1 98 102 GLY A C 1
ATOM 824 O O . GLY A 1 102 ? -1.711 22.891 25.531 1 98 102 GLY A O 1
ATOM 825 N N . LYS A 1 103 ? 0.462 23.359 25.594 1 97.75 103 LYS A N 1
ATOM 826 C CA . LYS A 1 103 ? 0.352 24.25 26.734 1 97.75 103 LYS A CA 1
ATOM 827 C C . LYS A 1 103 ? -0.513 25.453 26.422 1 97.75 103 LYS A C 1
ATOM 829 O O . LYS A 1 103 ? -1.348 25.875 27.219 1 97.75 103 LYS A O 1
ATOM 834 N N . GLN A 1 104 ? -0.292 26.016 25.297 1 98.19 104 GLN A N 1
ATOM 835 C CA . GLN A 1 104 ? -1.06 27.172 24.844 1 98.19 104 GLN A CA 1
ATOM 836 C C . GLN A 1 104 ? -2.537 26.828 24.688 1 98.19 104 GLN A C 1
ATOM 838 O O . GLN A 1 104 ? -3.41 27.641 24.984 1 98.19 104 GLN A O 1
ATOM 843 N N . GLN A 1 105 ? -2.812 25.625 24.219 1 98.62 105 GLN A N 1
ATOM 844 C CA . GLN A 1 105 ? -4.195 25.188 24.094 1 98.62 105 GLN A CA 1
ATOM 845 C C . GLN A 1 105 ? -4.891 25.109 25.438 1 98.62 105 GLN A C 1
ATOM 847 O O . GLN A 1 105 ? -6.043 25.531 25.578 1 98.62 105 GLN A O 1
ATOM 852 N N . LEU A 1 106 ? -4.176 24.594 26.406 1 98.31 106 LEU A N 1
ATOM 853 C CA . LEU A 1 106 ? -4.75 24.516 27.75 1 98.31 106 LEU A CA 1
ATOM 854 C C . LEU A 1 106 ? -5.035 25.906 28.297 1 98.31 106 LEU A C 1
ATOM 856 O O . LEU A 1 106 ? -6.07 26.141 28.922 1 98.31 106 LEU A O 1
ATOM 860 N N . LYS A 1 107 ? -4.168 26.828 28.094 1 97.94 107 LYS A N 1
ATOM 861 C CA . LYS A 1 107 ? -4.363 28.203 28.531 1 97.94 107 LYS A CA 1
ATOM 862 C C . LYS A 1 107 ? -5.578 28.828 27.859 1 97.94 107 LYS A C 1
ATOM 864 O O . LYS A 1 107 ? -6.316 29.594 28.484 1 97.94 107 LYS A O 1
ATOM 869 N N . ILE A 1 108 ? -5.773 28.531 26.609 1 98.44 108 ILE A N 1
ATOM 870 C CA . ILE A 1 108 ? -6.918 29.047 25.844 1 98.44 108 ILE A CA 1
ATOM 871 C C . ILE A 1 108 ? -8.211 28.531 26.469 1 98.44 108 ILE A C 1
ATOM 873 O O . ILE A 1 108 ? -9.172 29.281 26.641 1 98.44 108 ILE A O 1
ATOM 877 N N . LEU A 1 109 ? -8.211 27.266 26.844 1 98.31 109 LEU A N 1
ATOM 878 C CA . LEU A 1 109 ? -9.406 26.656 27.406 1 98.31 109 LEU A CA 1
ATOM 879 C C . LEU A 1 109 ? -9.688 27.219 28.797 1 98.31 109 LEU A C 1
ATOM 881 O O . LEU A 1 109 ? -10.828 27.156 29.281 1 98.31 109 LEU A O 1
ATOM 885 N N . GLU A 1 110 ? -8.664 27.719 29.484 1 97.88 110 GLU A N 1
ATOM 886 C CA . GLU A 1 110 ? -8.836 28.359 30.781 1 97.88 110 GLU A CA 1
ATOM 887 C C . GLU A 1 110 ? -9.453 29.75 30.625 1 97.88 110 GLU A C 1
ATOM 889 O O . GLU A 1 110 ? -10.172 30.219 31.5 1 97.88 110 GLU A O 1
ATOM 894 N N . LYS A 1 111 ? -9.227 30.297 29.547 1 97.56 111 LYS A N 1
ATOM 895 C CA . LYS A 1 111 ? -9.547 31.719 29.375 1 97.56 111 LYS A CA 1
ATOM 896 C C . LYS A 1 111 ? -10.875 31.891 28.641 1 97.56 111 LYS A C 1
ATOM 898 O O . LYS A 1 111 ? -11.602 32.844 28.875 1 97.56 111 LYS A O 1
ATOM 903 N N . TYR A 1 112 ? -11.172 31.047 27.734 1 97.69 112 TYR A N 1
ATOM 904 C CA . TYR A 1 112 ? -12.336 31.219 26.875 1 97.69 112 TYR A CA 1
ATOM 905 C C . TYR A 1 112 ? -13.32 30.078 27.047 1 97.69 112 TYR A C 1
ATOM 907 O O . TYR A 1 112 ? -12.961 29.016 27.562 1 97.69 112 TYR A O 1
ATOM 915 N N . ASN A 1 113 ? -14.602 30.344 26.609 1 97.62 113 ASN A N 1
ATOM 916 C CA . ASN A 1 113 ? -15.617 29.297 26.609 1 97.62 113 ASN A CA 1
ATOM 917 C C . ASN A 1 113 ? -15.273 28.188 25.625 1 97.62 113 ASN A C 1
ATOM 919 O O . ASN A 1 113 ? -15.141 28.422 24.422 1 97.62 113 ASN A O 1
ATOM 923 N N . SER A 1 114 ? -15.188 26.984 26.109 1 98.06 114 SER A N 1
ATOM 924 C CA . SER A 1 114 ? -14.75 25.844 25.328 1 98.06 114 SER A CA 1
ATOM 925 C C . SER A 1 114 ? -15.688 25.578 24.156 1 98.06 114 SER A C 1
ATOM 927 O O . SER A 1 114 ? -15.266 25.062 23.109 1 98.06 114 SER A O 1
ATOM 929 N N . ASP A 1 115 ? -16.922 25.969 24.266 1 97.69 115 ASP A N 1
ATOM 930 C CA . ASP A 1 115 ? -17.906 25.75 23.203 1 97.69 115 ASP A CA 1
ATOM 931 C C . ASP A 1 115 ? -17.672 26.672 22.016 1 97.69 115 ASP A C 1
ATOM 933 O O . ASP A 1 115 ? -18.281 26.5 20.953 1 97.69 115 ASP A O 1
ATOM 937 N N . GLN A 1 116 ? -16.703 27.594 22.172 1 98.44 116 GLN A N 1
ATOM 938 C CA . GLN A 1 116 ? -16.406 28.547 21.109 1 98.44 116 GLN A CA 1
ATOM 939 C C . GLN A 1 116 ? -15.039 28.266 20.484 1 98.44 116 GLN A C 1
ATOM 941 O O . GLN A 1 116 ? -14.594 28.984 19.594 1 98.44 116 GLN A O 1
ATOM 946 N N . ILE A 1 117 ? -14.391 27.156 20.906 1 98.75 117 ILE A N 1
ATOM 947 C CA . ILE A 1 117 ? -13 26.938 20.531 1 98.75 117 ILE A CA 1
ATOM 948 C C . ILE A 1 117 ? -12.922 25.781 19.516 1 98.75 117 ILE A C 1
ATOM 950 O O . ILE A 1 117 ? -13.484 24.719 19.734 1 98.75 117 ILE A O 1
ATOM 954 N N . VAL A 1 118 ? -12.273 26.062 18.422 1 98.88 118 VAL A N 1
ATOM 955 C CA . VAL A 1 118 ? -11.891 25.047 17.453 1 98.88 118 VAL A CA 1
ATOM 956 C C . VAL A 1 118 ? -10.375 24.906 17.422 1 98.88 118 VAL A C 1
ATOM 958 O O . VAL A 1 118 ? -9.656 25.875 17.172 1 98.88 118 VAL A O 1
ATOM 961 N N . PHE A 1 119 ? -9.875 23.703 17.672 1 98.88 119 PHE A N 1
ATOM 962 C CA . PHE A 1 119 ? -8.445 23.453 17.562 1 98.88 119 PHE A CA 1
ATOM 963 C C . PHE A 1 119 ? -8.109 22.797 16.219 1 98.88 119 PHE A C 1
ATOM 965 O O . PHE A 1 119 ? -8.727 21.812 15.844 1 98.88 119 PHE A O 1
ATOM 972 N N . ASP A 1 120 ? -7.191 23.406 15.531 1 98.75 120 ASP A N 1
ATOM 973 C CA . ASP A 1 120 ? -6.625 22.828 14.32 1 98.75 120 ASP A CA 1
ATOM 974 C C . ASP A 1 120 ? -5.402 21.969 14.641 1 98.75 120 ASP A C 1
ATOM 976 O O . ASP A 1 120 ? -4.301 22.484 14.828 1 98.75 120 ASP A O 1
ATOM 980 N N . HIS A 1 121 ? -5.598 20.703 14.633 1 98.81 121 HIS A N 1
ATOM 981 C CA . HIS A 1 121 ? -4.543 19.719 14.875 1 98.81 121 HIS A CA 1
ATOM 982 C C . HIS A 1 121 ? -4.004 19.156 13.562 1 98.81 121 HIS A C 1
ATOM 984 O O . HIS A 1 121 ? -3.529 18.016 13.523 1 98.81 121 HIS A O 1
ATOM 990 N N . SER A 1 122 ? -4.094 19.906 12.477 1 98.19 122 SER A N 1
ATOM 991 C CA . SER A 1 122 ? -3.541 19.453 11.211 1 98.19 122 SER A CA 1
ATOM 992 C C . SER A 1 122 ? -2.049 19.172 11.32 1 98.19 122 SER A C 1
ATOM 994 O O . SER A 1 122 ? -1.517 18.328 10.602 1 98.19 122 SER A O 1
ATOM 996 N N . GLN A 1 123 ? -1.346 19.812 12.227 1 98.19 123 GLN A N 1
ATOM 997 C CA . GLN A 1 123 ? 0.08 19.594 12.438 1 98.19 123 GLN A CA 1
ATOM 998 C C . GLN A 1 123 ? 0.336 18.875 13.758 1 98.19 123 GLN A C 1
ATOM 1000 O O . GLN A 1 123 ? 1.464 18.859 14.258 1 98.19 123 GLN A O 1
ATOM 1005 N N . ALA A 1 124 ? -0.674 18.328 14.367 1 98.62 124 ALA A N 1
ATOM 1006 C CA . ALA A 1 124 ? -0.592 17.656 15.664 1 98.62 124 ALA A CA 1
ATOM 1007 C C . ALA A 1 124 ? -1.471 16.422 15.703 1 98.62 124 ALA A C 1
ATOM 1009 O O . ALA A 1 124 ? -2.273 16.234 16.625 1 98.62 124 ALA A O 1
ATOM 1010 N N . PHE A 1 125 ? -1.233 15.562 14.844 1 98.69 125 PHE A N 1
ATOM 1011 C CA . PHE A 1 125 ? -2.115 14.422 14.609 1 98.69 125 PHE A CA 1
ATOM 1012 C C . PHE A 1 125 ? -2.213 13.547 15.852 1 98.69 125 PHE A C 1
ATOM 1014 O O . PHE A 1 125 ? -3.275 13 16.141 1 98.69 125 PHE A O 1
ATOM 1021 N N . PHE A 1 126 ? -1.15 13.43 16.609 1 98.5 126 PHE A N 1
ATOM 1022 C CA . PHE A 1 126 ? -1.102 12.453 17.688 1 98.5 126 PHE A CA 1
ATOM 1023 C C . PHE A 1 126 ? -1.566 13.078 19 1 98.5 126 PHE A C 1
ATOM 1025 O O . PHE A 1 126 ? -1.655 12.391 20.016 1 98.5 126 PHE A O 1
ATOM 1032 N N . GLN A 1 127 ? -1.83 14.336 19.016 1 98.06 127 GLN A N 1
ATOM 1033 C CA . GLN A 1 127 ? -2.395 14.969 20.203 1 98.06 127 GLN A CA 1
ATOM 1034 C C . GLN A 1 127 ? -3.895 14.711 20.297 1 98.06 127 GLN A C 1
ATOM 1036 O O . GLN A 1 127 ? -4.648 15.031 19.375 1 98.06 127 GLN A O 1
ATOM 1041 N N . ALA A 1 128 ? -4.273 14.164 21.359 1 97.5 128 ALA A N 1
ATOM 1042 C CA . ALA A 1 128 ? -5.684 13.844 21.562 1 97.5 128 ALA A CA 1
ATOM 1043 C C . ALA A 1 128 ? -6.539 15.102 21.547 1 97.5 128 ALA A C 1
ATOM 1045 O O . ALA A 1 128 ? -6.082 16.188 21.938 1 97.5 128 ALA A O 1
ATOM 1046 N N . PRO A 1 129 ? -7.754 14.914 21.047 1 98.06 129 PRO A N 1
ATOM 1047 C CA . PRO A 1 129 ? -8.641 16.078 21.125 1 98.06 129 PRO A CA 1
ATOM 1048 C C . PRO A 1 129 ? -8.938 16.5 22.547 1 98.06 129 PRO A C 1
ATOM 1050 O O . PRO A 1 129 ? -9 15.664 23.453 1 98.06 129 PRO A O 1
ATOM 1053 N N . LEU A 1 130 ? -9.047 17.797 22.75 1 97.81 130 LEU A N 1
ATOM 1054 C CA . LEU A 1 130 ? -9.414 18.359 24.047 1 97.81 130 LEU A CA 1
ATOM 1055 C C . LEU A 1 130 ? -10.914 18.625 24.125 1 97.81 130 LEU A C 1
ATOM 1057 O O . LEU A 1 130 ? -11.633 18.406 23.141 1 97.81 130 LEU A O 1
ATOM 1061 N N . ASP A 1 131 ? -11.359 18.969 25.375 1 97.69 131 ASP A N 1
ATOM 1062 C CA . ASP A 1 131 ? -12.758 19.328 25.547 1 97.69 131 ASP A CA 1
ATOM 1063 C C . ASP A 1 131 ? -13.055 20.719 25 1 97.69 131 ASP A C 1
ATOM 1065 O O . ASP A 1 131 ? -12.961 21.703 25.719 1 97.69 131 ASP A O 1
ATOM 1069 N N . CYS A 1 132 ? -13.445 20.766 23.766 1 98.5 132 CYS A N 1
ATOM 1070 C CA . CYS A 1 132 ? -13.75 21.984 23.031 1 98.5 132 CYS A CA 1
ATOM 1071 C C . CYS A 1 132 ? -14.852 21.734 22 1 98.5 132 CYS A C 1
ATOM 1073 O O . CYS A 1 132 ? -15.422 20.641 21.953 1 98.5 132 CYS A O 1
ATOM 1075 N N . LEU A 1 133 ? -15.18 22.75 21.266 1 98.56 133 LEU A N 1
ATOM 1076 C CA . LEU A 1 133 ? -16.234 22.594 20.266 1 98.56 133 LEU A CA 1
ATOM 1077 C C . LEU A 1 133 ? -15.859 21.531 19.234 1 98.56 133 LEU A C 1
ATOM 1079 O O . LEU A 1 133 ? -16.672 20.688 18.891 1 98.56 133 LEU A O 1
ATOM 1083 N N . ALA A 1 134 ? -14.602 21.703 18.719 1 98.81 134 ALA A N 1
ATOM 1084 C CA . ALA A 1 134 ? -14.188 20.75 17.688 1 98.81 134 ALA A CA 1
ATOM 1085 C C . ALA A 1 134 ? -12.664 20.734 17.547 1 98.81 134 ALA A C 1
ATOM 1087 O O . ALA A 1 134 ? -11.992 21.703 17.891 1 98.81 134 ALA A O 1
ATOM 1088 N N . THR A 1 135 ? -12.141 19.609 17.109 1 98.88 135 THR A N 1
ATOM 1089 C CA . THR A 1 135 ? -10.75 19.438 16.719 1 98.88 135 THR A CA 1
ATOM 1090 C C . THR A 1 135 ? -10.641 18.859 15.32 1 98.88 135 THR A C 1
ATOM 1092 O O . THR A 1 135 ? -11.312 17.875 15 1 98.88 135 THR A O 1
ATOM 1095 N N . ILE A 1 136 ? -9.82 19.469 14.523 1 98.81 136 ILE A N 1
ATOM 1096 C CA . ILE A 1 136 ? -9.641 19.062 13.133 1 98.81 136 ILE A CA 1
ATOM 1097 C C . ILE A 1 136 ? -8.273 18.406 12.953 1 98.81 136 ILE A C 1
ATOM 1099 O O . ILE A 1 136 ? -7.277 18.891 13.5 1 98.81 136 ILE A O 1
ATOM 1103 N N . TYR A 1 137 ? -8.203 17.281 12.203 1 98.81 137 TYR A N 1
ATOM 1104 C CA . TYR A 1 137 ? -6.949 16.594 11.906 1 98.81 137 TYR A CA 1
ATOM 1105 C C . TYR A 1 137 ? -6.742 16.453 10.406 1 98.81 137 TYR A C 1
ATOM 1107 O O . TYR A 1 137 ? -7.711 16.328 9.648 1 98.81 137 TYR A O 1
ATOM 1115 N N . SER A 1 138 ? -5.512 16.438 9.969 1 98.25 138 SER A N 1
ATOM 1116 C CA . SER A 1 138 ? -5.121 16.203 8.578 1 98.25 138 SER A CA 1
ATOM 1117 C C . SER A 1 138 ? -4.188 15 8.477 1 98.25 138 SER A C 1
ATOM 1119 O O . SER A 1 138 ? -2.967 15.148 8.523 1 98.25 138 SER A O 1
ATOM 1121 N N . PRO A 1 139 ? -4.723 13.836 8.219 1 98 139 PRO A N 1
ATOM 1122 C CA . PRO A 1 139 ? -3.877 12.641 8.156 1 98 139 PRO A CA 1
ATOM 1123 C C . PRO A 1 139 ? -2.818 12.727 7.059 1 98 139 PRO A C 1
ATOM 1125 O O . PRO A 1 139 ? -1.724 12.172 7.207 1 98 139 PRO A O 1
ATOM 1128 N N . ARG A 1 140 ? -3.037 13.461 5.973 1 96.69 140 ARG A N 1
ATOM 1129 C CA . ARG A 1 140 ? -2.131 13.484 4.828 1 96.69 140 ARG A CA 1
ATOM 1130 C C . ARG A 1 140 ? -0.839 14.219 5.172 1 96.69 140 ARG A C 1
ATOM 1132 O O . ARG A 1 140 ? 0.143 14.141 4.43 1 96.69 140 ARG A O 1
ATOM 1139 N N . LYS A 1 141 ? -0.847 14.906 6.25 1 97.25 141 LYS A N 1
ATOM 1140 C CA . LYS A 1 141 ? 0.366 15.586 6.684 1 97.25 141 LYS A CA 1
ATOM 1141 C C . LYS A 1 141 ? 1.249 14.672 7.52 1 97.25 141 LYS A C 1
ATOM 1143 O O . LYS A 1 141 ? 2.408 14.992 7.793 1 97.25 141 LYS A O 1
ATOM 1148 N N . PHE A 1 142 ? 0.741 13.555 7.887 1 98.12 142 PHE A N 1
ATOM 1149 C CA . PHE A 1 142 ? 1.472 12.648 8.766 1 98.12 142 PHE A CA 1
ATOM 1150 C C . PHE A 1 142 ? 1.711 11.305 8.078 1 98.12 142 PHE A C 1
ATOM 1152 O O . PHE A 1 142 ? 2.637 10.578 8.438 1 98.12 142 PHE A O 1
ATOM 1159 N N . PHE A 1 143 ? 0.862 11.016 7.117 1 97.5 143 PHE A N 1
ATOM 1160 C CA . PHE A 1 143 ? 0.907 9.695 6.496 1 97.5 143 PHE A CA 1
ATOM 1161 C C . PHE A 1 143 ? 0.819 9.812 4.977 1 97.5 143 PHE A C 1
ATOM 1163 O O . PHE A 1 143 ? 0.25 10.773 4.453 1 97.5 143 PHE A O 1
ATOM 1170 N N . GLY A 1 144 ? 1.394 8.812 4.281 1 97.31 144 GLY A N 1
ATOM 1171 C CA . GLY A 1 144 ? 1.289 8.734 2.832 1 97.31 144 GLY A CA 1
ATOM 1172 C C . GLY A 1 144 ? -0.073 8.266 2.357 1 97.31 144 GLY A C 1
ATOM 1173 O O . GLY A 1 144 ? -0.226 7.117 1.932 1 97.31 144 GLY A O 1
ATOM 1174 N N . VAL A 1 145 ? -1.039 9.133 2.389 1 98 145 VAL A N 1
ATOM 1175 C CA . VAL A 1 145 ? -2.406 8.852 1.962 1 98 145 VAL A CA 1
ATOM 1176 C C . VAL A 1 145 ? -2.875 9.93 0.988 1 98 145 VAL A C 1
ATOM 1178 O O . VAL A 1 145 ? -2.373 11.055 1.009 1 98 145 VAL A O 1
ATOM 1181 N N . PRO A 1 146 ? -3.844 9.602 0.115 1 97.94 146 PRO A N 1
ATOM 1182 C CA . PRO A 1 146 ? -4.184 10.531 -0.966 1 97.94 146 PRO A CA 1
ATOM 1183 C C . PRO A 1 146 ? -5.148 11.625 -0.521 1 97.94 146 PRO A C 1
ATOM 1185 O O . PRO A 1 146 ? -5.316 12.625 -1.224 1 97.94 146 PRO A O 1
ATOM 1188 N N . ASP A 1 147 ? -5.859 11.438 0.507 1 98.12 147 ASP A N 1
ATOM 1189 C CA . ASP A 1 147 ? -6.82 12.406 1.036 1 98.12 147 ASP A CA 1
ATOM 1190 C C . ASP A 1 147 ? -7.059 12.18 2.527 1 98.12 147 ASP A C 1
ATOM 1192 O O . ASP A 1 147 ? -6.312 11.445 3.178 1 98.12 147 ASP A O 1
ATOM 1196 N N . GLY A 1 148 ? -7.949 13.016 3.072 1 97.69 148 GLY A N 1
ATOM 1197 C CA . GLY A 1 148 ? -8.383 12.695 4.426 1 97.69 148 GLY A CA 1
ATOM 1198 C C . GLY A 1 148 ? -8.398 13.906 5.344 1 97.69 148 GLY A C 1
ATOM 1199 O O . GLY A 1 148 ? -7.527 14.773 5.258 1 97.69 148 GLY A O 1
ATOM 1200 N N . GLY A 1 149 ? -9.352 13.961 6.141 1 98.31 149 GLY A N 1
ATOM 1201 C CA . GLY A 1 149 ? -9.562 14.883 7.246 1 98.31 149 GLY A CA 1
ATOM 1202 C C . GLY A 1 149 ? -10.453 14.312 8.336 1 98.31 149 GLY A C 1
ATOM 1203 O O . GLY A 1 149 ? -11.375 13.539 8.055 1 98.31 149 GLY A O 1
ATOM 1204 N N . PHE A 1 150 ? -10.109 14.641 9.57 1 98.75 150 PHE A N 1
ATOM 1205 C CA . PHE A 1 150 ? -10.93 14.203 10.695 1 98.75 150 PHE A CA 1
ATOM 1206 C C . PHE A 1 150 ? -11.523 15.406 11.422 1 98.75 150 PHE A C 1
ATOM 1208 O O . PHE A 1 150 ? -10.867 16.438 11.555 1 98.75 150 PHE A O 1
ATOM 1215 N N . LEU A 1 151 ? -12.727 15.25 11.812 1 98.81 151 LEU A N 1
ATOM 1216 C CA . LEU A 1 151 ? -13.398 16.203 12.688 1 98.81 151 LEU A CA 1
ATOM 1217 C C . LEU A 1 151 ? -13.938 15.523 13.938 1 98.81 151 LEU A C 1
ATOM 1219 O O . LEU A 1 151 ? -14.812 14.656 13.844 1 98.81 151 LEU A O 1
ATOM 1223 N N . VAL A 1 152 ? -13.352 15.828 15.062 1 98.62 152 VAL A N 1
ATOM 1224 C CA . VAL A 1 152 ? -13.906 15.414 16.344 1 98.62 152 VAL A CA 1
ATOM 1225 C C . VAL A 1 152 ? -14.703 16.562 16.969 1 98.62 152 VAL A C 1
ATOM 1227 O O . VAL A 1 152 ? -14.18 17.656 17.156 1 98.62 152 VAL A O 1
ATOM 1230 N N . THR A 1 153 ? -15.938 16.344 17.234 1 98.38 153 THR A N 1
ATOM 1231 C CA . THR A 1 153 ? -16.781 17.438 17.703 1 98.38 153 THR A CA 1
ATOM 1232 C C . THR A 1 153 ? -17.844 16.922 18.672 1 98.38 153 THR A C 1
ATOM 1234 O O . THR A 1 153 ? -18.156 15.734 18.672 1 98.38 153 THR A O 1
ATOM 1237 N N . ASN A 1 154 ? -18.312 17.875 19.5 1 93 154 ASN A N 1
ATOM 1238 C CA . ASN A 1 154 ? -19.375 17.547 20.453 1 93 154 ASN A CA 1
ATOM 1239 C C . ASN A 1 154 ? -20.75 17.891 19.906 1 93 154 ASN A C 1
ATOM 1241 O O . ASN A 1 154 ? -21.766 17.609 20.547 1 93 154 ASN A O 1
ATOM 1245 N N . VAL A 1 155 ? -20.766 18.469 18.781 1 95.5 155 VAL A N 1
ATOM 1246 C CA . VAL A 1 155 ? -22.062 18.781 18.188 1 95.5 155 VAL A CA 1
ATOM 1247 C C . VAL A 1 155 ? -22.516 17.609 17.312 1 95.5 155 VAL A C 1
ATOM 1249 O O . VAL A 1 155 ? -21.703 16.812 16.844 1 95.5 155 VAL A O 1
ATOM 1252 N N . SER A 1 156 ? -23.812 17.531 17.062 1 95.94 156 SER A N 1
ATOM 1253 C CA . SER A 1 156 ? -24.406 16.391 16.375 1 95.94 156 SER A CA 1
ATOM 1254 C C . SER A 1 156 ? -24.328 16.547 14.859 1 95.94 156 SER A C 1
ATOM 1256 O O . SER A 1 156 ? -25.328 16.828 14.203 1 95.94 156 SER A O 1
ATOM 1258 N N . MET A 1 157 ? -23.188 16.328 14.359 1 97.31 157 MET A N 1
ATOM 1259 C CA . MET A 1 157 ? -22.953 16.359 12.922 1 97.31 157 MET A CA 1
ATOM 1260 C C . MET A 1 157 ? -22.859 14.953 12.352 1 97.31 157 MET A C 1
ATOM 1262 O O . MET A 1 157 ? -22.562 14.008 13.086 1 97.31 157 MET A O 1
ATOM 1266 N N . VAL A 1 158 ? -23.156 14.859 11.031 1 96.25 158 VAL A N 1
ATOM 1267 C CA . VAL A 1 158 ? -23.047 13.578 10.359 1 96.25 158 VAL A CA 1
ATOM 1268 C C . VAL A 1 158 ? -22.094 13.703 9.172 1 96.25 158 VAL A C 1
ATOM 1270 O O . VAL A 1 158 ? -21.922 14.789 8.609 1 96.25 158 VAL A O 1
ATOM 1273 N N . GLU A 1 159 ? -21.484 12.633 8.789 1 97.19 159 GLU A N 1
ATOM 1274 C CA . GLU A 1 159 ? -20.594 12.602 7.633 1 97.19 159 GLU A CA 1
ATOM 1275 C C . GLU A 1 159 ? -21.359 12.844 6.34 1 97.19 159 GLU A C 1
ATOM 1277 O O . GLU A 1 159 ? -22.547 12.508 6.242 1 97.19 159 GLU A O 1
ATOM 1282 N N . PRO A 1 160 ? -20.672 13.438 5.402 1 97.5 160 PRO A N 1
ATOM 1283 C CA . PRO A 1 160 ? -21.312 13.57 4.098 1 97.5 160 PRO A CA 1
ATOM 1284 C C . PRO A 1 160 ? -21.625 12.227 3.449 1 97.5 160 PRO A C 1
ATOM 1286 O O . PRO A 1 160 ? -20.938 11.234 3.723 1 97.5 160 PRO A O 1
ATOM 1289 N N . GLU A 1 161 ? -22.594 12.203 2.557 1 96.19 161 GLU A N 1
ATOM 1290 C CA . GLU A 1 161 ? -22.969 10.984 1.846 1 96.19 161 GLU A CA 1
ATOM 1291 C C . GLU A 1 161 ? -22.047 10.734 0.652 1 96.19 161 GLU A C 1
ATOM 1293 O O . GLU A 1 161 ? -21.625 9.602 0.403 1 96.19 161 GLU A O 1
ATOM 1298 N N . GLU A 1 162 ? -21.781 11.852 -0.03 1 96.94 162 GLU A N 1
ATOM 1299 C CA . GLU A 1 162 ? -20.953 11.719 -1.224 1 96.94 162 GLU A CA 1
ATOM 1300 C C . GLU A 1 162 ? -19.516 11.383 -0.857 1 96.94 162 GLU A C 1
ATOM 1302 O O . GLU A 1 162 ? -18.906 12.047 -0.013 1 96.94 162 GLU A O 1
ATOM 1307 N N . ILE A 1 163 ? -18.938 10.336 -1.475 1 96.25 163 ILE A N 1
ATOM 1308 C CA . ILE A 1 163 ? -17.594 9.867 -1.196 1 96.25 163 ILE A CA 1
ATOM 1309 C C . ILE A 1 163 ? -16.609 10.484 -2.193 1 96.25 163 ILE A C 1
ATOM 1311 O O . ILE A 1 163 ? -16.922 10.602 -3.383 1 96.25 163 ILE A O 1
ATOM 1315 N N . ASP A 1 164 ? -15.484 10.914 -1.751 1 95.81 164 ASP A N 1
ATOM 1316 C CA . ASP A 1 164 ? -14.414 11.391 -2.619 1 95.81 164 ASP A CA 1
ATOM 1317 C C . ASP A 1 164 ? -13.906 10.273 -3.529 1 95.81 164 ASP A C 1
ATOM 1319 O O . ASP A 1 164 ? -13.414 9.25 -3.051 1 95.81 164 ASP A O 1
ATOM 1323 N N . GLU A 1 165 ? -13.914 10.477 -4.793 1 91.56 165 GLU A N 1
ATOM 1324 C CA . GLU A 1 165 ? -13.594 9.406 -5.742 1 91.56 165 GLU A CA 1
ATOM 1325 C C . GLU A 1 165 ? -12.258 9.664 -6.438 1 91.56 165 GLU A C 1
ATOM 1327 O O . GLU A 1 165 ? -11.875 8.922 -7.34 1 91.56 165 GLU A O 1
ATOM 1332 N N . ASP A 1 166 ? -11.555 10.656 -6.031 1 95 166 ASP A N 1
ATOM 1333 C CA . ASP A 1 166 ? -10.352 11.047 -6.754 1 95 166 ASP A CA 1
ATOM 1334 C C . ASP A 1 166 ? -9.102 10.453 -6.098 1 95 166 ASP A C 1
ATOM 1336 O O . ASP A 1 166 ? -7.977 10.773 -6.488 1 95 166 ASP A O 1
ATOM 1340 N N . SER A 1 167 ? -9.266 9.633 -5.145 1 96.12 167 SER A N 1
ATOM 1341 C CA . SER A 1 167 ? -8.148 9.141 -4.344 1 96.12 167 SER A CA 1
ATOM 1342 C C . SER A 1 167 ? -7.199 8.281 -5.184 1 96.12 167 SER A C 1
ATOM 1344 O O . SER A 1 167 ? -5.988 8.297 -4.969 1 96.12 167 SER A O 1
ATOM 1346 N N . ILE A 1 168 ? -7.73 7.535 -6.137 1 95.12 168 ILE A N 1
ATOM 1347 C CA . ILE A 1 168 ? -6.898 6.672 -6.973 1 95.12 168 ILE A CA 1
ATOM 1348 C C . ILE A 1 168 ? -5.926 7.523 -7.785 1 95.12 168 ILE A C 1
ATOM 1350 O O . ILE A 1 168 ? -4.719 7.266 -7.789 1 95.12 168 ILE A O 1
ATOM 1354 N N . LYS A 1 169 ? -6.477 8.484 -8.43 1 94.75 169 LYS A N 1
ATOM 1355 C CA . LYS A 1 169 ? -5.633 9.391 -9.203 1 94.75 169 LYS A CA 1
ATOM 1356 C C . LYS A 1 169 ? -4.617 10.094 -8.305 1 94.75 169 LYS A C 1
ATOM 1358 O O . LYS A 1 169 ? -3.453 10.25 -8.688 1 94.75 169 LYS A O 1
ATOM 1363 N N . ARG A 1 170 ? -4.98 10.484 -7.109 1 97 170 ARG A N 1
ATOM 1364 C CA . ARG A 1 170 ? -4.121 11.203 -6.172 1 97 170 ARG A CA 1
ATOM 1365 C C . ARG A 1 170 ? -3.053 10.281 -5.594 1 97 170 ARG A C 1
ATOM 1367 O O . ARG A 1 170 ? -2.1 10.75 -4.965 1 97 170 ARG A O 1
ATOM 1374 N N . SER A 1 171 ? -3.188 9.008 -5.832 1 97.12 171 SER A N 1
ATOM 1375 C CA . SER A 1 171 ? -2.236 8.07 -5.246 1 97.12 171 SER A CA 1
ATOM 1376 C C . SER A 1 171 ? -0.995 7.93 -6.121 1 97.12 171 SER A C 1
ATOM 1378 O O . SER A 1 171 ? -0 7.332 -5.703 1 97.12 171 SER A O 1
ATOM 1380 N N . ILE A 1 172 ? -1.027 8.516 -7.258 1 96.31 172 ILE A N 1
ATOM 1381 C CA . ILE A 1 172 ? 0.034 8.297 -8.234 1 96.31 172 ILE A CA 1
ATOM 1382 C C . ILE A 1 172 ? 1.354 8.836 -7.688 1 96.31 172 ILE A C 1
ATOM 1384 O O . ILE A 1 172 ? 2.389 8.172 -7.781 1 96.31 172 ILE A O 1
ATOM 1388 N N . HIS A 1 173 ? 1.369 10.023 -7.074 1 97.12 173 HIS A N 1
ATOM 1389 C CA . HIS A 1 173 ? 2.607 10.594 -6.555 1 97.12 173 HIS A CA 1
ATOM 1390 C C . HIS A 1 173 ? 3.154 9.758 -5.402 1 97.12 173 HIS A C 1
ATOM 1392 O O . HIS A 1 173 ? 4.371 9.641 -5.23 1 97.12 173 HIS A O 1
ATOM 1398 N N . LEU A 1 174 ? 2.275 9.156 -4.621 1 97.62 174 LEU A N 1
ATOM 1399 C CA . LEU A 1 174 ? 2.682 8.305 -3.51 1 97.62 174 LEU A CA 1
ATOM 1400 C C . LEU A 1 174 ? 3.422 7.074 -4.016 1 97.62 174 LEU A C 1
ATOM 1402 O O . LEU A 1 174 ? 4.461 6.699 -3.467 1 97.62 174 LEU A O 1
ATOM 1406 N N . LEU A 1 175 ? 2.838 6.492 -5.094 1 96.94 175 LEU A N 1
ATOM 1407 C CA . LEU A 1 175 ? 3.438 5.309 -5.703 1 96.94 175 LEU A CA 1
ATOM 1408 C C . LEU A 1 175 ? 4.762 5.652 -6.371 1 96.94 175 LEU A C 1
ATOM 1410 O O . LEU A 1 175 ? 5.734 4.898 -6.262 1 96.94 175 LEU A O 1
ATOM 1414 N N . LYS A 1 176 ? 4.793 6.777 -7.02 1 95.88 176 LYS A N 1
ATOM 1415 C CA . LYS A 1 176 ? 6 7.191 -7.734 1 95.88 176 LYS A CA 1
ATOM 1416 C C . LYS A 1 176 ? 7.148 7.449 -6.762 1 95.88 176 LYS A C 1
ATOM 1418 O O . LYS A 1 176 ? 8.281 7.039 -7.02 1 95.88 176 LYS A O 1
ATOM 1423 N N . ARG A 1 177 ? 6.871 8.086 -5.652 1 94.44 177 ARG A N 1
ATOM 1424 C CA . ARG A 1 177 ? 7.938 8.336 -4.684 1 94.44 177 ARG A CA 1
ATOM 1425 C C . ARG A 1 177 ? 8.398 7.039 -4.031 1 94.44 177 ARG A C 1
ATOM 1427 O O . ARG A 1 177 ? 9.586 6.887 -3.717 1 94.44 177 ARG A O 1
ATOM 1434 N N . LEU A 1 178 ? 7.473 6.184 -3.836 1 91.75 178 LEU A N 1
ATOM 1435 C CA . LEU A 1 178 ? 7.82 4.879 -3.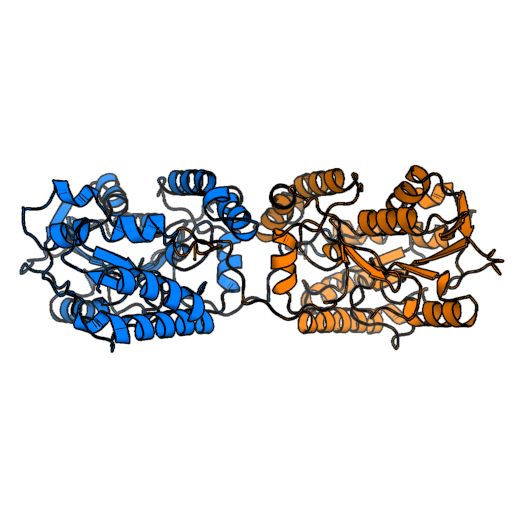279 1 91.75 178 LEU A CA 1
ATOM 1436 C C . LEU A 1 178 ? 8.742 4.113 -4.223 1 91.75 178 LEU A C 1
ATOM 1438 O O . LEU A 1 178 ? 9.664 3.424 -3.775 1 91.75 178 LEU A O 1
ATOM 1442 N N . ALA A 1 179 ? 8.539 4.258 -5.492 1 90.5 179 ALA A N 1
ATOM 1443 C CA . ALA A 1 179 ? 9.219 3.49 -6.531 1 90.5 179 ALA A CA 1
ATOM 1444 C C . ALA A 1 179 ? 10.578 4.105 -6.867 1 90.5 179 ALA A C 1
ATOM 1446 O O . ALA A 1 179 ? 11.484 3.406 -7.312 1 90.5 179 ALA A O 1
ATOM 1447 N N . ASP A 1 180 ? 10.664 5.355 -6.691 1 89.56 180 ASP A N 1
ATOM 1448 C CA . ASP A 1 180 ? 11.852 6.027 -7.199 1 89.56 180 ASP A CA 1
ATOM 1449 C C . ASP A 1 180 ? 12.281 7.168 -6.277 1 89.56 180 ASP A C 1
ATOM 1451 O O . ASP A 1 180 ? 12.664 6.934 -5.129 1 89.56 180 ASP A O 1
ATOM 1455 N N . SER A 1 181 ? 12.109 8.438 -6.691 1 88.31 181 SER A N 1
ATOM 1456 C CA . SER A 1 181 ? 12.578 9.594 -5.941 1 88.31 181 SER A CA 1
ATOM 1457 C C . SER A 1 181 ? 11.461 10.609 -5.734 1 88.31 181 SER A C 1
ATOM 1459 O O . SER A 1 181 ? 10.43 10.547 -6.402 1 88.31 181 SER A O 1
ATOM 1461 N N . ALA A 1 182 ? 11.664 11.5 -4.793 1 90.31 182 ALA A N 1
ATOM 1462 C CA . ALA A 1 182 ? 10.727 12.594 -4.566 1 90.31 182 ALA A CA 1
ATOM 1463 C C . ALA A 1 182 ? 10.539 13.43 -5.832 1 90.31 182 ALA A C 1
ATOM 1465 O O . ALA A 1 182 ? 9.43 13.875 -6.133 1 90.31 182 ALA A O 1
ATOM 1466 N N . GLU A 1 183 ? 11.578 13.609 -6.531 1 90.5 183 GLU A N 1
ATOM 1467 C CA . GLU A 1 183 ? 11.547 14.414 -7.75 1 90.5 183 GLU A CA 1
ATOM 1468 C C . GLU A 1 183 ? 10.664 13.766 -8.812 1 90.5 183 GLU A C 1
ATOM 1470 O O . GLU A 1 183 ? 9.938 14.461 -9.531 1 90.5 183 GLU A O 1
ATOM 1475 N N . PHE A 1 184 ? 10.68 12.445 -8.828 1 91.12 184 PHE A N 1
ATOM 1476 C CA . PHE A 1 184 ? 9.977 11.68 -9.852 1 91.12 184 PHE A CA 1
ATOM 1477 C C . PHE A 1 184 ? 8.469 11.867 -9.727 1 91.12 184 PHE A C 1
ATOM 1479 O O . PHE A 1 184 ? 7.754 11.891 -10.734 1 91.12 184 PHE A O 1
ATOM 1486 N N . GLY A 1 185 ? 7.934 12.078 -8.555 1 94.56 185 GLY A N 1
ATOM 1487 C CA . GLY A 1 185 ? 6.5 12.156 -8.328 1 94.56 185 GLY A CA 1
ATOM 1488 C C . GLY A 1 185 ? 6.02 13.57 -8.047 1 94.56 185 GLY A C 1
ATOM 1489 O O . GLY A 1 185 ? 4.836 13.781 -7.773 1 94.56 185 GLY A O 1
ATOM 1490 N N . TYR A 1 186 ? 6.867 14.586 -8.18 1 93.56 186 TYR A N 1
ATOM 1491 C CA . TYR A 1 186 ? 6.562 15.914 -7.668 1 93.56 186 TYR A CA 1
ATOM 1492 C C . TYR A 1 186 ? 5.438 16.562 -8.461 1 93.56 186 TYR A C 1
ATOM 1494 O O . TYR A 1 186 ? 4.543 17.188 -7.887 1 93.56 186 TYR A O 1
ATOM 1502 N N . LEU A 1 187 ? 5.473 16.406 -9.758 1 95.5 187 LEU A N 1
ATOM 1503 C CA . LEU A 1 187 ? 4.414 16.984 -10.586 1 95.5 187 LEU A CA 1
ATOM 1504 C C . LEU A 1 187 ? 3.061 16.375 -10.234 1 95.5 187 LEU A C 1
ATOM 1506 O O . LEU A 1 187 ? 2.061 17.094 -10.141 1 95.5 187 LEU A O 1
ATOM 1510 N N . ASP A 1 188 ? 3.018 15.07 -10.102 1 96.44 188 ASP A N 1
ATOM 1511 C CA . ASP A 1 188 ? 1.784 14.391 -9.719 1 96.44 188 ASP A CA 1
ATOM 1512 C C . ASP A 1 188 ? 1.311 14.852 -8.336 1 96.44 188 ASP A C 1
ATOM 1514 O O . ASP A 1 188 ? 0.107 14.945 -8.094 1 96.44 188 ASP A O 1
ATOM 1518 N N . TYR A 1 189 ? 2.268 15.141 -7.496 1 96.56 189 TYR A N 1
ATOM 1519 C CA . TYR A 1 189 ? 1.94 15.664 -6.176 1 96.56 189 TYR A CA 1
ATOM 1520 C C . TYR A 1 189 ? 1.252 17.016 -6.281 1 96.56 189 TYR A C 1
ATOM 1522 O O . TYR A 1 189 ? 0.214 17.25 -5.656 1 96.56 189 TYR A O 1
ATOM 1530 N N . GLN A 1 190 ? 1.782 17.828 -7.066 1 95.56 190 GLN A N 1
ATOM 1531 C CA . GLN A 1 190 ? 1.19 19.141 -7.266 1 95.56 190 GLN A CA 1
ATOM 1532 C C . GLN A 1 190 ? -0.223 19.031 -7.828 1 95.56 190 GLN A C 1
ATOM 1534 O O . GLN A 1 190 ? -1.122 19.766 -7.414 1 95.56 190 GLN A O 1
ATOM 1539 N N . LEU A 1 191 ? -0.404 18.141 -8.742 1 95.94 191 LEU A N 1
ATOM 1540 C CA . LEU A 1 191 ? -1.719 17.922 -9.336 1 95.94 191 LEU A CA 1
ATOM 1541 C C . LEU A 1 191 ? -2.707 17.406 -8.289 1 95.94 191 LEU A C 1
ATOM 1543 O O . LEU A 1 191 ? -3.861 17.844 -8.258 1 95.94 191 LEU A O 1
ATOM 1547 N N . ALA A 1 192 ? -2.225 16.5 -7.477 1 95.88 192 ALA A N 1
ATOM 1548 C CA . ALA A 1 192 ? -3.062 15.977 -6.398 1 95.88 192 ALA A CA 1
ATOM 1549 C C . ALA A 1 192 ? -3.506 17.094 -5.461 1 95.88 192 ALA A C 1
ATOM 1551 O O . ALA A 1 192 ? -4.684 17.203 -5.113 1 95.88 192 ALA A O 1
ATOM 1552 N N . GLU A 1 193 ? -2.57 17.953 -5.105 1 94.62 193 GLU A N 1
ATOM 1553 C CA . GLU A 1 193 ? -2.873 19.062 -4.211 1 94.62 193 GLU A CA 1
ATOM 1554 C C . GLU A 1 193 ? -3.924 19.984 -4.82 1 94.62 193 GLU A C 1
ATOM 1556 O O . GLU A 1 193 ? -4.809 20.484 -4.113 1 94.62 193 GLU A O 1
ATOM 1561 N N . LYS A 1 194 ? -3.855 20.188 -6.078 1 94.62 194 LYS A N 1
ATOM 1562 C CA . LYS A 1 194 ? -4.805 21.062 -6.77 1 94.62 194 LYS A CA 1
ATOM 1563 C C . LYS A 1 194 ? -6.227 20.516 -6.668 1 94.62 194 LYS A C 1
ATOM 1565 O O . LYS A 1 194 ? -7.184 21.281 -6.543 1 94.62 194 LYS A O 1
ATOM 1570 N N . THR A 1 195 ? -6.363 19.203 -6.703 1 95 195 THR A N 1
ATOM 1571 C CA . THR A 1 195 ? -7.691 18.609 -6.652 1 95 195 THR A CA 1
ATOM 1572 C C . THR A 1 195 ? -8.32 18.797 -5.277 1 95 195 THR A C 1
ATOM 1574 O O . THR A 1 195 ? -9.547 18.75 -5.137 1 95 195 THR A O 1
ATOM 1577 N N . LEU A 1 196 ? -7.527 19.016 -4.309 1 94.31 196 LEU A N 1
ATOM 1578 C CA . LEU A 1 196 ? -8.023 19.141 -2.943 1 94.31 196 LEU A CA 1
ATOM 1579 C C . LEU A 1 196 ? -8.367 20.594 -2.625 1 94.31 196 LEU A C 1
ATOM 1581 O O . LEU A 1 196 ? -8.82 20.906 -1.52 1 94.31 196 LEU A O 1
ATOM 1585 N N . MET A 1 197 ? -8.188 21.453 -3.615 1 93.5 197 MET A N 1
ATOM 1586 C CA . MET A 1 197 ? -8.617 22.844 -3.451 1 93.5 197 MET A CA 1
ATOM 1587 C C . MET A 1 197 ? -10.133 22.938 -3.365 1 93.5 197 MET A C 1
ATOM 1589 O O . MET A 1 197 ? -10.672 23.859 -2.758 1 93.5 197 MET A O 1
ATOM 1593 N N . ASP A 1 198 ? -10.742 21.969 -4.023 1 93.75 198 ASP A N 1
ATOM 1594 C CA . ASP A 1 198 ? -12.18 21.844 -3.805 1 93.75 198 ASP A CA 1
ATOM 1595 C C . ASP A 1 198 ? -12.477 21.266 -2.422 1 93.75 198 ASP A C 1
ATOM 1597 O O . ASP A 1 198 ? -12.078 20.125 -2.117 1 93.75 198 ASP A O 1
ATOM 1601 N N . PHE A 1 199 ? -13.195 22.062 -1.627 1 95.5 199 PHE A N 1
ATOM 1602 C CA . PHE A 1 199 ? -13.367 21.641 -0.245 1 95.5 199 PHE A CA 1
ATOM 1603 C C . PHE A 1 199 ? -14.844 21.469 0.09 1 95.5 199 PHE A C 1
ATOM 1605 O O . PHE A 1 199 ? -15.211 21.391 1.263 1 95.5 199 PHE A O 1
ATOM 1612 N N . VAL A 1 200 ? -15.695 21.5 -0.937 1 97.06 200 VAL A N 1
ATOM 1613 C CA . VAL A 1 200 ? -17.062 21.094 -0.663 1 97.06 200 VAL A CA 1
ATOM 1614 C C . VAL A 1 200 ? -17.078 19.703 -0.021 1 97.06 200 VAL A C 1
ATOM 1616 O O . VAL A 1 200 ? -16.453 18.781 -0.531 1 97.06 200 VAL A O 1
ATOM 1619 N N . PRO A 1 201 ? -17.812 19.578 1.07 1 98 201 PRO A N 1
ATOM 1620 C CA . PRO A 1 201 ? -17.609 18.391 1.911 1 98 201 PRO A CA 1
ATOM 1621 C C . PRO A 1 201 ? -17.953 17.094 1.193 1 98 201 PRO A C 1
ATOM 1623 O O . PRO A 1 201 ? -19.078 16.938 0.702 1 98 201 PRO A O 1
ATOM 1626 N N . LYS A 1 202 ? -17.078 16.219 1.124 1 98.25 202 LYS A N 1
ATOM 1627 C CA . LYS A 1 202 ? -17.219 14.82 0.75 1 98.25 202 LYS A CA 1
ATOM 1628 C C . LYS A 1 202 ? -16.625 13.906 1.823 1 98.25 202 LYS A C 1
ATOM 1630 O O . LYS A 1 202 ? -15.766 14.312 2.596 1 98.25 202 LYS A O 1
ATOM 1635 N N . LYS A 1 203 ? -17.156 12.727 1.834 1 98.19 203 LYS A N 1
ATOM 1636 C CA . LYS A 1 203 ? -16.625 11.727 2.748 1 98.19 203 LYS A CA 1
ATOM 1637 C C . LYS A 1 203 ? -15.242 11.258 2.307 1 98.19 203 LYS A C 1
ATOM 1639 O O . LYS A 1 203 ? -14.953 11.195 1.108 1 98.19 203 LYS A O 1
ATOM 1644 N N . MET A 1 204 ? -14.422 10.977 3.256 1 98 204 MET A N 1
ATOM 1645 C CA . MET A 1 204 ? -13.117 10.383 2.992 1 98 204 MET A CA 1
ATOM 1646 C C . MET A 1 204 ? -13.25 9.156 2.088 1 98 204 MET A C 1
ATOM 1648 O O . MET A 1 204 ? -14.18 8.367 2.238 1 98 204 MET A O 1
ATOM 1652 N N . SER A 1 205 ? -12.289 9.039 1.201 1 97.5 205 SER A N 1
ATOM 1653 C CA . SER A 1 205 ? -12.344 7.914 0.279 1 97.5 205 SER A CA 1
ATOM 1654 C C . SER A 1 205 ? -12.188 6.586 1.015 1 97.5 205 SER A C 1
ATOM 1656 O O . SER A 1 205 ? -11.516 6.52 2.047 1 97.5 205 SER A O 1
ATOM 1658 N N . LYS A 1 206 ? -12.742 5.531 0.449 1 94.81 206 LYS A N 1
ATOM 1659 C CA . LYS A 1 206 ? -12.57 4.191 1 1 94.81 206 LYS A CA 1
ATOM 1660 C C . LYS A 1 206 ? -11.102 3.77 0.983 1 94.81 206 LYS A C 1
ATOM 1662 O O . LYS A 1 206 ? -10.641 3.076 1.892 1 94.81 206 LYS A O 1
ATOM 1667 N N . LEU A 1 207 ? -10.398 4.164 -0.064 1 95.56 207 LEU A N 1
ATOM 1668 C CA . LEU A 1 207 ? -8.977 3.863 -0.176 1 95.56 207 LEU A CA 1
ATOM 1669 C C . LEU A 1 207 ? -8.203 4.441 1.006 1 95.56 207 LEU A C 1
ATOM 1671 O O . LEU A 1 207 ? -7.43 3.734 1.654 1 95.56 207 LEU A O 1
ATOM 1675 N N . THR A 1 208 ? -8.406 5.664 1.305 1 97.06 208 THR A N 1
ATOM 1676 C CA . THR A 1 208 ? -7.695 6.324 2.396 1 97.06 208 THR A CA 1
ATOM 1677 C C . THR A 1 208 ? -8.055 5.688 3.736 1 97.06 208 THR A C 1
ATOM 1679 O O . THR A 1 208 ? -7.18 5.477 4.582 1 97.06 208 THR A O 1
ATOM 1682 N N . GLU A 1 209 ? -9.344 5.426 3.879 1 95.31 209 GLU A N 1
ATOM 1683 C CA . GLU A 1 209 ? -9.758 4.75 5.102 1 95.31 209 GLU A CA 1
ATOM 1684 C C . GLU A 1 209 ? -9 3.441 5.301 1 95.31 209 GLU A C 1
ATOM 1686 O O . GLU A 1 209 ? -8.547 3.141 6.406 1 95.31 209 GLU A O 1
ATOM 1691 N N . ARG A 1 210 ? -8.844 2.695 4.246 1 92.31 210 ARG A N 1
ATOM 1692 C CA . ARG A 1 210 ? -8.133 1.421 4.305 1 92.31 210 ARG A CA 1
ATOM 1693 C C . ARG A 1 210 ? -6.652 1.633 4.598 1 92.31 210 ARG A C 1
ATOM 1695 O O . ARG A 1 210 ? -6.066 0.912 5.406 1 92.31 210 ARG A O 1
ATOM 1702 N N . LEU A 1 211 ? -6.039 2.545 3.943 1 94.69 211 LEU A N 1
ATOM 1703 C CA . LEU A 1 211 ? -4.625 2.83 4.148 1 94.69 211 LEU A CA 1
ATOM 1704 C C . LEU A 1 211 ? -4.363 3.273 5.586 1 94.69 211 LEU A C 1
ATOM 1706 O O . LEU A 1 211 ? -3.391 2.842 6.207 1 94.69 211 LEU A O 1
ATOM 1710 N N . LEU A 1 212 ? -5.23 4.078 6.125 1 96.06 212 LEU A N 1
ATOM 1711 C CA . LEU A 1 212 ? -5.066 4.57 7.488 1 96.06 212 LEU A CA 1
ATOM 1712 C C . LEU A 1 212 ? -5.285 3.451 8.5 1 96.06 212 LEU A C 1
ATOM 1714 O O . LEU A 1 212 ? -4.719 3.479 9.594 1 96.06 212 LEU A O 1
ATOM 1718 N N . SER A 1 213 ? -6.047 2.477 8.133 1 92.94 213 SER A N 1
ATOM 1719 C CA . SER A 1 213 ? -6.395 1.392 9.047 1 92.94 213 SER A CA 1
ATOM 1720 C C . SER A 1 213 ? -5.203 0.469 9.289 1 92.94 213 SER A C 1
ATOM 1722 O O . SER A 1 213 ? -5.215 -0.331 10.227 1 92.94 213 SER A O 1
ATOM 1724 N N . VAL A 1 214 ? -4.168 0.58 8.492 1 88.44 214 VAL A N 1
ATOM 1725 C CA . VAL A 1 214 ? -3.066 -0.366 8.633 1 88.44 214 VAL A CA 1
ATOM 1726 C C . VAL A 1 214 ? -1.833 0.355 9.172 1 88.44 214 VAL A C 1
ATOM 1728 O O . VAL A 1 214 ? -0.759 -0.24 9.289 1 88.44 214 VAL A O 1
ATOM 1731 N N . VAL A 1 215 ? -1.964 1.608 9.461 1 93.06 215 VAL A N 1
ATOM 1732 C CA . VAL A 1 215 ? -0.855 2.375 10.023 1 93.06 215 VAL A CA 1
ATOM 1733 C C . VAL A 1 215 ? -0.52 1.854 11.422 1 93.06 215 VAL A C 1
ATOM 1735 O O . VAL A 1 215 ? -1.418 1.592 12.227 1 93.06 215 VAL A O 1
ATOM 1738 N N . ASP A 1 216 ? 0.734 1.622 11.672 1 90.12 216 ASP A N 1
ATOM 1739 C CA . ASP A 1 216 ? 1.201 1.371 13.039 1 90.12 216 ASP A CA 1
ATOM 1740 C C . ASP A 1 216 ? 1.41 2.68 13.797 1 90.12 216 ASP A C 1
ATOM 1742 O O . ASP A 1 216 ? 2.541 3.152 13.93 1 90.12 216 ASP A O 1
ATOM 1746 N N . TYR A 1 217 ? 0.33 3.164 14.328 1 95 217 TYR A N 1
ATOM 1747 C CA . TYR A 1 217 ? 0.326 4.496 14.93 1 95 217 TYR A CA 1
ATOM 1748 C C . TYR A 1 217 ? 1.337 4.586 16.062 1 95 217 TYR A C 1
ATOM 1750 O O . TYR A 1 217 ? 2.004 5.613 16.234 1 95 217 TYR A O 1
ATOM 1758 N N . ASP A 1 218 ? 1.503 3.537 16.828 1 94.06 218 ASP A N 1
ATOM 1759 C CA . ASP A 1 218 ? 2.449 3.555 17.938 1 94.06 218 ASP A CA 1
ATOM 1760 C C . ASP A 1 218 ? 3.887 3.662 17.438 1 94.06 218 ASP A C 1
ATOM 1762 O O . ASP A 1 218 ? 4.684 4.43 17.969 1 94.06 218 ASP A O 1
ATOM 1766 N N . ALA A 1 219 ? 4.188 2.934 16.422 1 92.81 219 ALA A N 1
ATOM 1767 C CA . ALA A 1 219 ? 5.535 2.979 15.859 1 92.81 219 ALA A CA 1
ATOM 1768 C C . ALA A 1 219 ? 5.836 4.352 15.266 1 92.81 219 ALA A C 1
ATOM 1770 O O . ALA A 1 219 ? 6.938 4.879 15.43 1 92.81 219 ALA A O 1
ATOM 1771 N N . VAL A 1 220 ? 4.879 4.891 14.562 1 95.88 220 VAL A N 1
ATOM 1772 C CA . VAL A 1 220 ? 5.035 6.203 13.945 1 95.88 220 VAL A CA 1
ATOM 1773 C C . VAL A 1 220 ? 5.254 7.258 15.023 1 95.88 220 VAL A C 1
ATOM 1775 O O . VAL A 1 220 ? 6.191 8.055 14.945 1 95.88 220 VAL A O 1
ATOM 1778 N N . ARG A 1 221 ? 4.398 7.203 16.016 1 97.12 221 ARG A N 1
ATOM 1779 C CA . ARG A 1 221 ? 4.48 8.133 17.141 1 97.12 221 ARG A CA 1
ATOM 1780 C C . ARG A 1 221 ? 5.844 8.055 17.828 1 97.12 221 ARG A C 1
ATOM 1782 O O . ARG A 1 221 ? 6.465 9.086 18.094 1 97.12 221 ARG A O 1
ATOM 1789 N N . THR A 1 222 ? 6.297 6.887 18.062 1 97 222 THR A N 1
ATOM 1790 C CA . THR A 1 222 ? 7.578 6.656 18.719 1 97 222 THR A CA 1
ATOM 1791 C C . THR A 1 222 ? 8.727 7.199 17.875 1 97 222 THR A C 1
ATOM 1793 O O . THR A 1 222 ? 9.609 7.898 18.375 1 97 222 THR A O 1
ATOM 1796 N N . ALA A 1 223 ? 8.734 6.906 16.594 1 96.88 223 ALA A N 1
ATOM 1797 C CA . ALA A 1 223 ? 9.789 7.363 15.695 1 96.88 223 ALA A CA 1
ATOM 1798 C C . ALA A 1 223 ? 9.852 8.891 15.656 1 96.88 223 ALA A C 1
ATOM 1800 O O . ALA A 1 223 ? 10.93 9.477 15.719 1 96.88 223 ALA A O 1
ATOM 1801 N N . ARG A 1 224 ? 8.719 9.516 15.523 1 98.19 224 ARG A N 1
ATOM 1802 C CA . ARG A 1 224 ? 8.648 10.969 15.461 1 98.19 224 ARG A CA 1
ATOM 1803 C C . ARG A 1 224 ? 9.164 11.594 16.75 1 98.19 224 ARG A C 1
ATOM 1805 O O . ARG A 1 224 ? 9.922 12.57 16.719 1 98.19 224 ARG A O 1
ATOM 1812 N N . ASN A 1 225 ? 8.766 11.039 17.875 1 98.5 225 ASN A N 1
ATOM 1813 C CA . ASN A 1 225 ? 9.227 11.547 19.156 1 98.5 225 ASN A CA 1
ATOM 1814 C C . ASN A 1 225 ? 10.734 11.383 19.312 1 98.5 225 ASN A C 1
ATOM 1816 O O . ASN A 1 225 ? 11.422 12.305 19.75 1 98.5 225 ASN A O 1
ATOM 1820 N N . GLU A 1 226 ? 11.234 10.227 18.969 1 98.25 226 GLU A N 1
ATOM 1821 C CA . GLU A 1 226 ? 12.664 9.953 19.094 1 98.25 226 GLU A CA 1
ATOM 1822 C C . GLU A 1 226 ? 13.477 10.906 18.219 1 98.25 226 GLU A C 1
ATOM 1824 O O . GLU A 1 226 ? 14.469 11.484 18.672 1 98.25 226 GLU A O 1
ATOM 1829 N N . ASN A 1 227 ? 13.062 11.031 16.969 1 98.44 227 ASN A N 1
ATOM 1830 C CA . ASN A 1 227 ? 13.75 11.93 16.047 1 98.44 227 ASN A CA 1
ATOM 1831 C C . ASN A 1 227 ? 13.711 13.375 16.547 1 98.44 227 ASN A C 1
ATOM 1833 O O . ASN A 1 227 ? 14.727 14.07 16.547 1 98.44 227 ASN A O 1
ATOM 1837 N N . PHE A 1 228 ? 12.547 13.789 17.016 1 98.56 228 PHE A N 1
ATOM 1838 C CA . PHE A 1 228 ? 12.352 15.141 17.5 1 98.56 228 PHE A CA 1
ATOM 1839 C C . PHE A 1 228 ? 13.258 15.422 18.703 1 98.56 228 PHE A C 1
ATOM 1841 O O . PHE A 1 228 ? 13.945 16.438 18.734 1 98.56 228 PHE A O 1
ATOM 1848 N N . LEU A 1 229 ? 13.25 14.516 19.625 1 98.38 229 LEU A N 1
ATOM 1849 C CA . LEU A 1 229 ? 14.039 14.68 20.844 1 98.38 229 LEU A CA 1
ATOM 1850 C C . LEU A 1 229 ? 15.531 14.688 20.531 1 98.38 229 LEU A C 1
ATOM 1852 O O . LEU A 1 229 ? 16.281 15.445 21.141 1 98.38 229 LEU A O 1
ATOM 1856 N N . TYR A 1 230 ? 15.914 13.875 19.609 1 98.38 230 TYR A N 1
ATOM 1857 C CA . TYR A 1 230 ? 17.312 13.859 19.203 1 98.38 230 TYR A CA 1
ATOM 1858 C C . TYR A 1 230 ? 17.719 15.188 18.578 1 98.38 230 TYR A C 1
ATOM 1860 O O . TYR A 1 230 ? 18.766 15.75 18.938 1 98.38 230 TYR A O 1
ATOM 1868 N N . ILE A 1 231 ? 16.922 15.711 17.703 1 98.38 231 ILE A N 1
ATOM 1869 C CA . ILE A 1 231 ? 17.203 17 17.078 1 98.38 231 ILE A CA 1
ATOM 1870 C C . ILE A 1 231 ? 17.281 18.078 18.156 1 98.38 231 ILE A C 1
ATOM 1872 O O . ILE A 1 231 ? 18.203 18.891 18.172 1 98.38 231 ILE A O 1
ATOM 1876 N N . HIS A 1 232 ? 16.312 18.047 19.062 1 98.25 232 HIS A N 1
ATOM 1877 C CA . HIS A 1 232 ? 16.234 19.047 20.109 1 98.25 232 HIS A CA 1
ATOM 1878 C C . HIS A 1 232 ? 17.469 19.016 21 1 98.25 232 HIS A C 1
ATOM 1880 O O . HIS A 1 232 ? 17.938 20.062 21.469 1 98.25 232 HIS A O 1
ATOM 1886 N N . SER A 1 233 ? 17.984 17.828 21.266 1 97.69 233 SER A N 1
ATOM 1887 C CA . SER A 1 233 ? 19.156 17.688 22.125 1 97.69 233 SER A CA 1
ATOM 1888 C C . SER A 1 233 ? 20.375 18.391 21.516 1 97.69 233 SER A C 1
ATOM 1890 O O . SER A 1 233 ? 21.266 18.828 22.234 1 97.69 233 SER A O 1
ATOM 1892 N N . ILE A 1 234 ? 20.359 18.547 20.25 1 96.81 234 ILE A N 1
ATOM 1893 C CA . ILE A 1 234 ? 21.5 19.141 19.562 1 96.81 234 ILE A CA 1
ATOM 1894 C C . ILE A 1 234 ? 21.234 20.609 19.25 1 96.81 234 ILE A C 1
ATOM 1896 O O . ILE A 1 234 ? 22.094 21.453 19.484 1 96.81 234 ILE A O 1
ATOM 1900 N N . LEU A 1 235 ? 20.016 20.906 18.812 1 96.69 235 LEU A N 1
ATOM 1901 C CA . LEU A 1 235 ? 19.734 22.219 18.266 1 96.69 235 LEU A CA 1
ATOM 1902 C C . LEU A 1 235 ? 18.969 23.078 19.281 1 96.69 235 LEU A C 1
ATOM 1904 O O . LEU A 1 235 ? 18.812 24.281 19.094 1 96.69 235 LEU A O 1
ATOM 1908 N N . GLY A 1 236 ? 18.484 22.531 20.359 1 96.44 236 GLY A N 1
ATOM 1909 C CA . GLY A 1 236 ? 17.609 23.219 21.312 1 96.44 236 GLY A CA 1
ATOM 1910 C C . GLY A 1 236 ? 18.219 24.484 21.859 1 96.44 236 GLY A C 1
ATOM 1911 O O . GLY A 1 236 ? 17.516 25.484 22.062 1 96.44 236 GLY A O 1
ATOM 1912 N N . GLY A 1 237 ? 19.5 24.438 22.109 1 94.5 237 GLY A N 1
ATOM 1913 C CA . GLY A 1 237 ? 20.188 25.594 22.672 1 94.5 237 GLY A CA 1
ATOM 1914 C C . GLY A 1 237 ? 20.219 26.781 21.734 1 94.5 237 GLY A C 1
ATOM 1915 O O . GLY A 1 237 ? 20.25 27.938 22.188 1 94.5 237 GLY A O 1
ATOM 1916 N N . SER A 1 238 ? 20.188 26.547 20.453 1 93.62 238 SER A N 1
ATOM 1917 C CA . SER A 1 238 ? 20.281 27.609 19.438 1 93.62 238 SER A CA 1
ATOM 1918 C C . SER A 1 238 ? 18.891 27.969 18.906 1 93.62 238 SER A C 1
ATOM 1920 O O . SER A 1 238 ? 18.75 28.922 18.141 1 93.62 238 SER A O 1
ATOM 1922 N N . ASN A 1 239 ? 17.891 27.25 19.266 1 96.12 239 ASN A N 1
ATOM 1923 C CA . ASN A 1 239 ? 16.547 27.469 18.766 1 96.12 239 ASN A CA 1
ATOM 1924 C C . ASN A 1 239 ? 15.883 28.656 19.438 1 96.12 239 ASN A C 1
ATOM 1926 O O . ASN A 1 239 ? 15.859 28.75 20.672 1 96.12 239 ASN A O 1
ATOM 1930 N N . LYS A 1 240 ? 15.336 29.547 18.672 1 95 240 LYS A N 1
ATOM 1931 C CA . LYS A 1 240 ? 14.711 30.734 19.219 1 95 240 LYS A CA 1
ATOM 1932 C C . LYS A 1 240 ? 13.273 30.453 19.656 1 95 240 LYS A C 1
ATOM 1934 O O . LYS A 1 240 ? 12.633 31.297 20.297 1 95 240 LYS A O 1
ATOM 1939 N N . ILE A 1 241 ? 12.758 29.297 19.312 1 95.75 241 ILE A N 1
ATOM 1940 C CA . ILE A 1 241 ? 11.461 28.844 19.812 1 95.75 241 ILE A CA 1
ATOM 1941 C C . ILE A 1 241 ? 11.664 28.031 21.078 1 95.75 241 ILE A C 1
ATOM 1943 O O . ILE A 1 241 ? 12.414 27.047 21.094 1 95.75 241 ILE A O 1
ATOM 1947 N N . ASN A 1 242 ? 11.062 28.531 22.125 1 94.12 242 ASN A N 1
ATOM 1948 C CA . ASN A 1 242 ? 11.078 27.75 23.359 1 94.12 242 ASN A CA 1
ATOM 1949 C C . ASN A 1 242 ? 10.039 26.641 23.328 1 94.12 242 ASN A C 1
ATOM 1951 O O . ASN A 1 242 ? 8.836 26.906 23.391 1 94.12 242 ASN A O 1
ATOM 1955 N N . ILE A 1 243 ? 10.5 25.406 23.344 1 96.19 243 ILE A N 1
ATOM 1956 C CA . ILE A 1 243 ? 9.617 24.25 23.203 1 96.19 243 ILE A CA 1
ATOM 1957 C C . ILE A 1 243 ? 9.477 23.562 24.562 1 96.19 243 ILE A C 1
ATOM 1959 O O . ILE A 1 243 ? 10.469 23.219 25.203 1 96.19 243 ILE A O 1
ATOM 1963 N N . ASN A 1 244 ? 8.266 23.422 25.031 1 97 244 ASN A N 1
ATOM 1964 C CA . ASN A 1 244 ? 7.984 22.594 26.203 1 97 244 ASN A CA 1
ATOM 1965 C C . ASN A 1 244 ? 7.828 21.125 25.828 1 97 244 ASN A C 1
ATOM 1967 O O . ASN A 1 244 ? 6.762 20.703 25.375 1 97 244 ASN A O 1
ATOM 1971 N N . LEU A 1 245 ? 8.844 20.344 26.141 1 97.25 245 LEU A N 1
ATOM 1972 C CA . LEU A 1 245 ? 8.938 18.969 25.672 1 97.25 245 LEU A CA 1
ATOM 1973 C C . LEU A 1 245 ? 7.84 18.109 26.297 1 97.25 245 LEU A C 1
ATOM 1975 O O . LEU A 1 245 ? 7.492 17.062 25.766 1 97.25 245 LEU A O 1
ATOM 1979 N N . SER A 1 246 ? 7.293 18.547 27.406 1 97.19 246 SER A N 1
ATOM 1980 C CA . SER A 1 246 ? 6.262 17.766 28.078 1 97.19 246 SER A CA 1
ATOM 1981 C C . SER A 1 246 ? 4.973 17.734 27.266 1 97.19 246 SER A C 1
ATOM 1983 O O . SER A 1 246 ? 4.105 16.891 27.516 1 97.19 246 SER A O 1
ATOM 1985 N N . PHE A 1 247 ? 4.855 18.641 26.281 1 97 247 PHE A N 1
ATOM 1986 C CA . PHE A 1 247 ? 3.625 18.734 25.5 1 97 247 PHE A CA 1
ATOM 1987 C C . PHE A 1 247 ? 3.85 18.234 24.078 1 97 247 PHE A C 1
ATOM 1989 O O . PHE A 1 247 ? 2.994 18.422 23.203 1 97 247 PHE A O 1
ATOM 1996 N N . VAL A 1 248 ? 4.984 17.641 23.859 1 97.44 248 VAL A N 1
ATOM 1997 C CA . VAL A 1 248 ? 5.309 17.141 22.516 1 97.44 248 VAL A CA 1
ATOM 1998 C C . VAL A 1 248 ? 4.992 15.656 22.438 1 97.44 248 VAL A C 1
ATOM 2000 O O . VAL A 1 248 ? 5.441 14.867 23.266 1 97.44 248 VAL A O 1
ATOM 2003 N N . ASP A 1 249 ? 4.125 15.312 21.422 1 97.94 249 ASP A N 1
ATOM 2004 C CA . ASP A 1 249 ? 3.77 13.914 21.188 1 97.94 249 ASP A CA 1
ATOM 2005 C C . ASP A 1 249 ? 3.48 13.664 19.703 1 97.94 249 ASP A C 1
ATOM 2007 O O . ASP A 1 249 ? 2.365 13.898 19.234 1 97.94 249 ASP A O 1
ATOM 2011 N N . GLY A 1 250 ? 4.469 13.086 19.062 1 98.12 250 GLY A N 1
ATOM 2012 C CA . GLY A 1 250 ? 4.34 12.797 17.641 1 98.12 250 GLY A CA 1
ATOM 2013 C C . GLY A 1 250 ? 4.258 14.055 16.781 1 98.12 250 GLY A C 1
ATOM 2014 O O . GLY A 1 250 ? 3.346 14.195 15.969 1 98.12 250 GLY A O 1
ATOM 2015 N N . PRO A 1 251 ? 5.164 14.977 16.938 1 98.12 251 PRO A N 1
ATOM 2016 C CA . PRO A 1 251 ? 5.121 16.25 16.219 1 98.12 251 PRO A CA 1
ATOM 2017 C C . PRO A 1 251 ? 5.301 16.078 14.719 1 98.12 251 PRO A C 1
ATOM 2019 O O . PRO A 1 251 ? 5.816 15.055 14.266 1 98.12 251 PRO A O 1
ATOM 2022 N N . MET A 1 252 ? 4.805 17.047 13.953 1 98.25 252 MET A N 1
ATOM 2023 C CA . MET A 1 252 ? 4.898 16.984 12.5 1 98.25 252 MET A CA 1
ATOM 2024 C C . MET A 1 252 ? 6.324 17.25 12.031 1 98.25 252 MET A C 1
ATOM 2026 O O . MET A 1 252 ? 6.852 16.547 11.18 1 98.25 252 MET A O 1
ATOM 2030 N N . VAL A 1 253 ? 6.953 18.297 12.594 1 98.38 253 VAL A N 1
ATOM 2031 C CA . VAL A 1 253 ? 8.305 18.734 12.273 1 98.38 253 VAL A CA 1
ATOM 2032 C C . VAL A 1 253 ? 8.977 19.297 13.523 1 98.38 253 VAL A C 1
ATOM 2034 O O . VAL A 1 253 ? 8.32 19.516 14.547 1 98.38 253 VAL A O 1
ATOM 2037 N N . TYR A 1 254 ? 10.281 19.453 13.5 1 98.44 254 TYR A N 1
ATOM 2038 C CA . TYR A 1 254 ? 11.008 20.219 14.5 1 98.44 254 TYR A CA 1
ATOM 2039 C C . TYR A 1 254 ? 11.125 21.688 14.086 1 98.44 254 TYR A C 1
ATOM 2041 O O . TYR A 1 254 ? 11.875 22.016 13.164 1 98.44 254 TYR A O 1
ATOM 2049 N N . PRO A 1 255 ? 10.375 22.531 14.742 1 98.12 255 PRO A N 1
ATOM 2050 C CA . PRO A 1 255 ? 10.438 23.938 14.352 1 98.12 255 PRO A CA 1
ATOM 2051 C C . PRO A 1 255 ? 11.719 24.625 14.836 1 98.12 255 PRO A C 1
ATOM 2053 O O . PRO A 1 255 ? 11.828 24.984 16.016 1 98.12 255 PRO A O 1
ATOM 2056 N N . PHE A 1 256 ? 12.641 24.781 13.914 1 97.31 256 PHE A N 1
ATOM 2057 C CA . PHE A 1 256 ? 13.914 25.422 14.219 1 97.31 256 PHE A CA 1
ATOM 2058 C C . PHE A 1 256 ? 13.922 26.859 13.711 1 97.31 256 PHE A C 1
ATOM 2060 O O . PHE A 1 256 ? 13.883 27.094 12.5 1 97.31 256 PHE A O 1
ATOM 2067 N N . LEU A 1 257 ? 13.797 27.781 14.609 1 96.44 257 LEU A N 1
ATOM 2068 C CA . LEU A 1 257 ? 13.875 29.203 14.289 1 96.44 257 LEU A CA 1
ATOM 2069 C C . LEU A 1 257 ? 15.273 29.75 14.555 1 96.44 257 LEU A C 1
ATOM 2071 O O . LEU A 1 257 ? 15.758 29.703 15.688 1 96.44 257 LEU A O 1
ATOM 2075 N N . TYR A 1 258 ? 15.875 30.156 13.516 1 91.75 258 TYR A N 1
ATOM 2076 C CA . TYR A 1 258 ? 17.266 30.609 13.602 1 91.75 258 TYR A CA 1
ATOM 2077 C C . TYR A 1 258 ? 17.484 31.859 12.758 1 91.75 258 TYR A C 1
ATOM 2079 O O . TYR A 1 258 ? 16.984 31.953 11.641 1 91.75 258 TYR A O 1
ATOM 2087 N N . ALA A 1 259 ? 18.234 32.812 13.312 1 84 259 ALA A N 1
ATOM 2088 C CA . ALA A 1 259 ? 18.438 34.125 12.68 1 84 259 ALA A CA 1
ATOM 2089 C C . ALA A 1 259 ? 19.547 34.062 11.633 1 84 259 ALA A C 1
ATOM 2091 O O . ALA A 1 259 ? 20.609 34.656 11.797 1 84 259 ALA A O 1
ATOM 2092 N N . GLN A 1 260 ? 19.469 33.281 10.711 1 80.81 260 GLN A N 1
ATOM 2093 C CA . GLN A 1 260 ? 20.406 33.219 9.586 1 80.81 260 GLN A CA 1
ATOM 2094 C C . GLN A 1 260 ? 19.656 33.031 8.266 1 80.81 260 GLN A C 1
ATOM 2096 O O . GLN A 1 260 ? 18.875 32.094 8.109 1 80.81 260 GLN A O 1
ATOM 2101 N N . GLU A 1 261 ? 19.906 33.938 7.422 1 78.75 261 GLU A N 1
ATOM 2102 C CA . GLU A 1 261 ? 19.281 33.875 6.105 1 78.75 261 GLU A CA 1
ATOM 2103 C C . GLU A 1 261 ? 19.922 32.781 5.25 1 78.75 261 GLU A C 1
ATOM 2105 O O . GLU A 1 261 ? 21.094 32.469 5.402 1 78.75 261 GLU A O 1
ATOM 2110 N N . GLY A 1 262 ? 19.188 32.125 4.516 1 85.06 262 GLY A N 1
ATOM 2111 C CA . GLY A 1 262 ? 19.703 31.219 3.512 1 85.06 262 GLY A CA 1
ATOM 2112 C C . GLY A 1 262 ? 19.812 29.781 4.004 1 85.06 262 GLY A C 1
ATOM 2113 O O . GLY A 1 262 ? 20.172 28.891 3.236 1 85.06 262 GLY A O 1
ATOM 2114 N N . LEU A 1 263 ? 19.531 29.578 5.258 1 89.44 263 LEU A N 1
ATOM 2115 C CA . LEU A 1 263 ? 19.656 28.25 5.832 1 89.44 263 LEU A CA 1
ATOM 2116 C C . LEU A 1 263 ? 18.781 27.25 5.07 1 89.44 263 LEU A C 1
ATOM 2118 O O . LEU A 1 263 ? 19.203 26.125 4.809 1 89.44 263 LEU A O 1
ATOM 2122 N N . LYS A 1 264 ? 17.578 27.594 4.703 1 91.12 264 LYS A N 1
ATOM 2123 C CA . LYS A 1 264 ? 16.672 26.734 3.957 1 91.12 264 LYS A CA 1
ATOM 2124 C C . LYS A 1 264 ? 17.266 26.328 2.617 1 91.12 264 LYS A C 1
ATOM 2126 O O . LYS A 1 264 ? 17.203 25.156 2.236 1 91.12 264 LYS A O 1
ATOM 2131 N N . ASP A 1 265 ? 17.859 27.266 1.999 1 91.06 265 ASP A N 1
ATOM 2132 C CA . ASP A 1 265 ? 18.438 27 0.686 1 91.06 265 ASP A CA 1
ATOM 2133 C C . ASP A 1 265 ? 19.594 26 0.78 1 91.06 265 ASP A C 1
ATOM 2135 O O . ASP A 1 265 ? 19.75 25.141 -0.096 1 91.06 265 ASP A O 1
ATOM 2139 N N . ILE A 1 266 ? 20.375 26.125 1.776 1 91.25 266 ILE A N 1
ATOM 2140 C CA . ILE A 1 266 ? 21.516 25.234 1.988 1 91.25 266 ILE A CA 1
ATOM 2141 C C . ILE A 1 266 ? 21.016 23.812 2.195 1 91.25 266 ILE A C 1
ATOM 2143 O O . ILE A 1 266 ? 21.562 22.859 1.632 1 91.25 266 ILE A O 1
ATOM 2147 N N . LEU A 1 267 ? 20 23.688 2.971 1 92.19 267 LEU A N 1
ATOM 2148 C CA . LEU A 1 267 ? 19.422 22.359 3.24 1 92.19 267 LEU A CA 1
ATOM 2149 C C . LEU A 1 267 ? 18.812 21.766 1.975 1 92.19 267 LEU A C 1
ATOM 2151 O O . LEU A 1 267 ? 19.047 20.594 1.668 1 92.19 267 LEU A O 1
ATOM 2155 N N . ILE A 1 268 ? 18.094 22.516 1.175 1 90.19 268 ILE A N 1
ATOM 2156 C CA . ILE A 1 268 ? 17.438 22.062 -0.049 1 90.19 268 ILE A CA 1
ATOM 2157 C C . ILE A 1 268 ? 18.484 21.609 -1.057 1 90.19 268 ILE A C 1
ATOM 2159 O O . ILE A 1 268 ? 18.328 20.578 -1.709 1 90.19 268 ILE A O 1
ATOM 2163 N N . LYS A 1 269 ? 19.609 22.344 -1.115 1 90.38 269 LYS A N 1
ATOM 2164 C CA . LYS A 1 269 ? 20.719 21.969 -1.994 1 90.38 269 LYS A CA 1
ATOM 2165 C C . LYS A 1 269 ? 21.328 20.641 -1.57 1 90.38 269 LYS A C 1
ATOM 2167 O O . LYS A 1 269 ? 21.906 19.922 -2.395 1 90.38 269 LYS A O 1
ATOM 2172 N N . SER A 1 270 ? 21.156 20.375 -0.3 1 90.38 270 SER A N 1
ATOM 2173 C CA . SER A 1 270 ? 21.656 19.109 0.229 1 90.38 270 SER A CA 1
ATOM 2174 C C . SER A 1 270 ? 20.562 18.031 0.207 1 90.38 270 SER A C 1
ATOM 2176 O O . SER A 1 270 ? 20.656 17.031 0.917 1 90.38 270 SER A O 1
ATOM 2178 N N . ARG A 1 271 ? 19.375 18.25 -0.432 1 89.38 271 ARG A N 1
ATOM 2179 C CA . ARG A 1 271 ? 18.25 17.344 -0.667 1 89.38 271 ARG A CA 1
ATOM 2180 C C . ARG A 1 271 ? 17.484 17.078 0.624 1 89.38 271 ARG A C 1
ATOM 2182 O O . ARG A 1 271 ? 17 15.969 0.846 1 89.38 271 ARG A O 1
ATOM 2189 N N . VAL A 1 272 ? 17.656 18.031 1.472 1 92.56 272 VAL A N 1
ATOM 2190 C CA . VAL A 1 272 ? 16.734 18.094 2.602 1 92.56 272 VAL A CA 1
ATOM 2191 C C . VAL A 1 272 ? 15.633 19.109 2.301 1 92.56 272 VAL A C 1
ATOM 2193 O O . VAL A 1 272 ? 15.828 20.312 2.43 1 92.56 272 VAL A O 1
ATOM 2196 N N . PHE A 1 273 ? 14.508 18.594 1.974 1 90.44 273 PHE A N 1
ATOM 2197 C CA . PHE A 1 273 ? 13.43 19.438 1.502 1 90.44 273 PHE A CA 1
ATOM 2198 C C . PHE A 1 273 ? 12.672 20.062 2.674 1 90.44 273 PHE A C 1
ATOM 2200 O O . PHE A 1 273 ? 12.062 19.344 3.471 1 90.44 273 PHE A O 1
ATOM 2207 N N . ILE A 1 274 ? 12.734 21.375 2.67 1 91.25 274 ILE A N 1
ATOM 2208 C CA . ILE A 1 274 ? 12.148 22.141 3.756 1 91.25 274 ILE A CA 1
ATOM 2209 C C . ILE A 1 274 ? 11.039 23.031 3.211 1 91.25 274 ILE A C 1
ATOM 2211 O O . ILE A 1 274 ? 11.219 23.719 2.193 1 91.25 274 ILE A O 1
ATOM 2215 N N . SER A 1 275 ? 9.938 23.031 3.91 1 90.19 275 SER A N 1
ATOM 2216 C CA . SER A 1 275 ? 8.805 23.859 3.51 1 90.19 275 SER A CA 1
ATOM 2217 C C . SER A 1 275 ? 8.906 25.25 4.109 1 90.19 275 SER A C 1
ATOM 2219 O O . SER A 1 275 ? 9.516 25.438 5.164 1 90.19 275 SER A O 1
ATOM 2221 N N . THR A 1 276 ? 8.438 26.188 3.365 1 91.62 276 THR A N 1
ATOM 2222 C CA . THR A 1 276 ? 8.086 27.469 3.934 1 91.62 276 THR A CA 1
ATOM 2223 C C . THR A 1 276 ? 6.59 27.547 4.219 1 91.62 276 THR A C 1
ATOM 2225 O O . THR A 1 276 ? 5.777 27.547 3.291 1 91.62 276 THR A O 1
ATOM 2228 N N . TYR A 1 277 ? 6.328 27.578 5.449 1 93.56 277 TYR A N 1
ATOM 2229 C CA . TYR A 1 277 ? 4.914 27.609 5.805 1 93.56 277 TYR A CA 1
ATOM 2230 C C . TYR A 1 277 ? 4.352 29.016 5.668 1 93.56 277 TYR A C 1
ATOM 2232 O O . TYR A 1 277 ? 4.879 29.969 6.258 1 93.56 277 TYR A O 1
ATOM 2240 N N . TRP A 1 278 ? 3.477 29.203 4.809 1 93 278 TRP A N 1
ATOM 2241 C CA . TRP A 1 278 ? 2.439 30.219 4.641 1 93 278 TRP A CA 1
ATOM 2242 C C . TRP A 1 278 ? 3.053 31.562 4.289 1 93 278 TRP A C 1
ATOM 2244 O O . TRP A 1 278 ? 2.793 32.562 4.965 1 93 278 TRP A O 1
ATOM 2254 N N . ALA A 1 279 ? 3.826 31.578 3.32 1 90.56 279 ALA A N 1
ATOM 2255 C CA . ALA A 1 279 ? 4.508 32.75 2.809 1 90.56 279 ALA A CA 1
ATOM 2256 C C . ALA A 1 279 ? 3.514 33.875 2.498 1 90.56 279 ALA A C 1
ATOM 2258 O O . ALA A 1 279 ? 3.836 35.062 2.633 1 90.56 279 ALA A O 1
ATOM 2259 N N . GLU A 1 280 ? 2.328 33.531 2.248 1 90 280 GLU A N 1
ATOM 2260 C CA . GLU A 1 280 ? 1.29 34.469 1.847 1 90 280 GLU A CA 1
ATOM 2261 C C . GLU A 1 280 ? 0.858 35.344 3.02 1 90 280 GLU A C 1
ATOM 2263 O O . GLU A 1 280 ? 0.204 36.375 2.826 1 90 280 GLU A O 1
ATOM 2268 N N . CYS A 1 281 ? 1.229 34.969 4.211 1 91.31 281 CYS A N 1
ATOM 2269 C CA . CYS A 1 281 ? 0.851 35.719 5.395 1 91.31 281 CYS A CA 1
ATOM 2270 C C . CYS A 1 281 ? 1.623 37.031 5.469 1 91.31 281 CYS A C 1
ATOM 2272 O O . CYS A 1 281 ? 1.207 37.969 6.16 1 91.31 281 CYS A O 1
ATOM 2274 N N . ILE A 1 282 ? 2.744 37.094 4.766 1 90.31 282 ILE A N 1
ATOM 2275 C CA . ILE A 1 282 ? 3.664 38.219 4.891 1 90.31 282 ILE A CA 1
ATOM 2276 C C . ILE A 1 282 ? 2.945 39.531 4.52 1 90.31 282 ILE A C 1
ATOM 2278 O O . ILE A 1 282 ? 3.221 40.562 5.094 1 90.31 282 ILE A O 1
ATOM 2282 N N . ASP A 1 283 ? 2.066 39.438 3.645 1 88.12 283 ASP A N 1
ATOM 2283 C CA . ASP A 1 283 ? 1.381 40.625 3.143 1 88.12 283 ASP A CA 1
ATOM 2284 C C . ASP A 1 283 ? 0.375 41.156 4.164 1 88.12 283 ASP A C 1
ATOM 2286 O O . ASP A 1 283 ? -0.076 42.312 4.066 1 88.12 283 ASP A O 1
ATOM 2290 N N . LYS A 1 284 ? 0.044 40.375 5.184 1 87.94 284 LYS A N 1
ATOM 2291 C CA . LYS A 1 284 ? -1.018 40.719 6.125 1 87.94 284 LYS A CA 1
ATOM 2292 C C . LYS A 1 284 ? -0.442 41.125 7.48 1 87.94 284 LYS A C 1
ATOM 2294 O O . LYS A 1 284 ? -1.187 41.5 8.391 1 87.94 284 LYS A O 1
ATOM 2299 N N . VAL A 1 285 ? 0.935 41.094 7.547 1 90.62 285 VAL A N 1
ATOM 2300 C CA . VAL A 1 285 ? 1.488 41.281 8.883 1 90.62 285 VAL A CA 1
ATOM 2301 C C . VAL A 1 285 ? 2.412 42.5 8.891 1 90.62 285 VAL A C 1
ATOM 2303 O O . VAL A 1 285 ? 2.855 42.969 7.84 1 90.62 285 VAL A O 1
ATOM 2306 N N . GLU A 1 286 ? 2.631 43 10.094 1 89.81 286 GLU A N 1
ATOM 2307 C CA . GLU A 1 286 ? 3.52 44.156 10.273 1 89.81 286 GLU A CA 1
ATOM 2308 C C . GLU A 1 286 ? 4.984 43.719 10.273 1 89.81 286 GLU A C 1
ATOM 2310 O O . GLU A 1 286 ? 5.301 42.594 10.648 1 89.81 286 GLU A O 1
ATOM 2315 N N . ASP A 1 287 ? 5.805 44.656 9.93 1 90.25 287 ASP A N 1
ATOM 2316 C CA . ASP A 1 287 ? 7.242 44.375 9.922 1 90.25 287 ASP A CA 1
ATOM 2317 C C . ASP A 1 287 ? 7.754 44.094 11.336 1 90.25 287 ASP A C 1
ATOM 2319 O O . ASP A 1 287 ? 7.367 44.781 12.289 1 90.25 287 ASP A O 1
ATOM 2323 N N . GLY A 1 288 ? 8.5 43.062 11.406 1 89.75 288 GLY A N 1
ATOM 2324 C CA . GLY A 1 288 ? 9.172 42.75 12.656 1 89.75 288 GLY A CA 1
ATOM 2325 C C . GLY A 1 288 ? 8.344 41.875 13.586 1 89.75 288 GLY A C 1
ATOM 2326 O O . GLY A 1 288 ? 8.828 41.469 14.641 1 89.75 288 GLY A O 1
ATOM 2327 N N . CYS A 1 289 ? 7.137 41.625 13.172 1 92.75 289 CYS A N 1
ATOM 2328 C CA . CYS A 1 289 ? 6.281 40.812 14.031 1 92.75 289 CYS A CA 1
ATOM 2329 C C . CYS A 1 289 ? 6.723 39.344 14.023 1 92.75 289 CYS A C 1
ATOM 2331 O O . CYS A 1 289 ? 7.59 38.969 13.242 1 92.75 289 CYS A O 1
ATOM 2333 N N . PHE A 1 290 ? 6.27 38.594 14.914 1 95.31 290 PHE A N 1
ATOM 2334 C CA . PHE A 1 290 ? 6.637 37.188 15.07 1 95.31 290 PHE A CA 1
ATOM 2335 C C . PHE A 1 290 ? 6.258 36.375 13.836 1 95.31 290 PHE A C 1
ATOM 2337 O O . PHE A 1 290 ? 7.02 35.531 13.383 1 95.31 290 PHE A O 1
ATOM 2344 N N . GLU A 1 291 ? 5.074 36.656 13.281 1 96.12 291 GLU A N 1
ATOM 2345 C CA . GLU A 1 291 ? 4.609 35.969 12.086 1 96.12 291 GLU A CA 1
ATOM 2346 C C . GLU A 1 291 ? 5.602 36.156 10.938 1 96.12 291 GLU A C 1
ATOM 2348 O O . GLU A 1 291 ? 5.883 35.188 10.219 1 96.12 291 GLU A O 1
ATOM 2353 N N . GLN A 1 292 ? 6.094 37.344 10.82 1 93.75 292 GLN A N 1
ATOM 2354 C CA . GLN A 1 292 ? 7.086 37.594 9.781 1 93.75 292 GLN A CA 1
ATOM 2355 C C . GLN A 1 292 ? 8.359 36.781 10.031 1 93.75 292 GLN A C 1
ATOM 2357 O O . GLN A 1 292 ? 8.961 36.25 9.094 1 93.75 292 GLN A O 1
ATOM 2362 N N . LYS A 1 293 ? 8.758 36.781 11.273 1 93.19 293 LYS A N 1
ATOM 2363 C CA . LYS A 1 293 ? 9.938 36 11.625 1 93.19 293 LYS A CA 1
ATOM 2364 C C . LYS A 1 293 ? 9.742 34.5 11.289 1 93.19 293 LYS A C 1
ATOM 2366 O O . LYS A 1 293 ? 10.664 33.875 10.789 1 93.19 293 LYS A O 1
ATOM 2371 N N . LEU A 1 294 ? 8.562 34 11.578 1 95.06 294 LEU A N 1
ATOM 2372 C CA . LEU A 1 294 ? 8.258 32.625 11.281 1 95.06 294 LEU A CA 1
ATOM 2373 C C . LEU A 1 294 ? 8.336 32.344 9.781 1 95.06 294 LEU A C 1
ATOM 2375 O O . LEU A 1 294 ? 8.938 31.359 9.352 1 95.06 294 LEU A O 1
ATOM 2379 N N . VAL A 1 295 ? 7.809 33.219 8.938 1 93.56 295 VAL A N 1
ATOM 2380 C CA . VAL A 1 295 ? 7.797 33.031 7.492 1 93.56 295 VAL A CA 1
ATOM 2381 C C . VAL A 1 295 ? 9.227 33.062 6.957 1 93.56 295 VAL A C 1
ATOM 2383 O O . VAL A 1 295 ? 9.602 32.219 6.129 1 93.56 295 VAL A O 1
ATOM 2386 N N . ASN A 1 296 ? 10.023 33.906 7.52 1 91.5 296 ASN A N 1
ATOM 2387 C CA . ASN A 1 296 ? 11.32 34.188 6.922 1 91.5 296 ASN A CA 1
ATOM 2388 C C . ASN A 1 296 ? 12.406 33.281 7.48 1 91.5 296 ASN A C 1
ATOM 2390 O O . ASN A 1 296 ? 13.367 32.938 6.781 1 91.5 296 ASN A O 1
ATOM 2394 N N . MET A 1 297 ? 12.273 32.906 8.766 1 93.12 297 MET A N 1
ATOM 2395 C CA . MET A 1 297 ? 13.461 32.375 9.43 1 93.12 297 MET A CA 1
ATOM 2396 C C . MET A 1 297 ? 13.188 30.969 9.984 1 93.12 297 MET A C 1
ATOM 2398 O O . MET A 1 297 ? 14.117 30.281 10.422 1 93.12 297 MET A O 1
ATOM 2402 N N . LEU A 1 298 ? 11.953 30.531 9.945 1 95.75 298 LEU A N 1
ATOM 2403 C CA . LEU A 1 298 ? 11.648 29.188 10.453 1 95.75 298 LEU A CA 1
ATOM 2404 C C . LEU A 1 298 ? 12.148 28.125 9.484 1 95.75 298 LEU A C 1
ATOM 2406 O O . LEU A 1 298 ? 11.938 28.219 8.273 1 95.75 298 LEU A O 1
ATOM 2410 N N . VAL A 1 299 ? 12.867 27.172 10.016 1 96.06 299 VAL A N 1
ATOM 2411 C CA . VAL A 1 299 ? 13.312 25.984 9.273 1 96.06 299 VAL A CA 1
ATOM 2412 C C . VAL A 1 299 ? 12.703 24.734 9.875 1 96.06 299 VAL A C 1
ATOM 2414 O O . VAL A 1 299 ? 13.297 24.109 10.766 1 96.06 299 VAL A O 1
ATOM 2417 N N . PRO A 1 300 ? 11.531 24.328 9.398 1 97.31 300 PRO A N 1
ATOM 2418 C CA . PRO A 1 300 ? 10.898 23.125 9.938 1 97.31 300 PRO A CA 1
ATOM 2419 C C . PRO A 1 300 ? 11.617 21.844 9.516 1 97.31 300 PRO A C 1
ATOM 2421 O O . PRO A 1 300 ? 11.398 21.344 8.406 1 97.31 300 PRO A O 1
ATOM 2424 N N . LEU A 1 301 ? 12.406 21.266 10.391 1 97.56 301 LEU A N 1
ATOM 2425 C CA . LEU A 1 301 ? 13.227 20.094 10.078 1 97.56 301 LEU A CA 1
ATOM 2426 C C . LEU A 1 301 ? 12.398 18.812 10.133 1 97.56 301 LEU A C 1
ATOM 2428 O O . LEU A 1 301 ? 11.633 18.609 11.07 1 97.56 301 LEU A O 1
ATOM 2432 N N . PRO A 1 302 ? 12.57 17.969 9.086 1 97.38 302 PRO A N 1
ATOM 2433 C CA . PRO A 1 302 ? 11.852 16.688 9.094 1 97.38 302 PRO A CA 1
ATOM 2434 C C . PRO A 1 302 ? 12.242 15.797 10.273 1 97.38 302 PRO A C 1
ATOM 2436 O O . PRO A 1 302 ? 13.43 15.688 10.602 1 97.38 302 PRO A O 1
ATOM 2439 N N . CYS A 1 303 ? 11.234 15.219 10.93 1 97.94 303 CYS A N 1
ATOM 2440 C CA . CYS A 1 303 ? 11.492 14.281 12.016 1 97.94 303 CYS A CA 1
ATOM 2441 C C . CYS A 1 303 ? 10.523 13.102 11.969 1 97.94 303 CYS A C 1
ATOM 2443 O O . CYS A 1 303 ? 10.289 12.445 12.977 1 97.94 303 CYS A O 1
ATOM 2445 N N . ASP A 1 304 ? 9.906 12.867 10.828 1 97.25 304 ASP A N 1
ATOM 2446 C CA . ASP A 1 304 ? 8.82 11.898 10.719 1 97.25 304 ASP A CA 1
ATOM 2447 C C . ASP A 1 304 ? 9.359 10.477 10.609 1 97.25 304 ASP A C 1
ATOM 2449 O O . ASP A 1 304 ? 10.578 10.266 10.625 1 97.25 304 ASP A O 1
ATOM 2453 N N . GLN A 1 305 ? 8.461 9.516 10.5 1 96.06 305 GLN A N 1
ATOM 2454 C CA . GLN A 1 305 ? 8.719 8.094 10.68 1 96.06 305 GLN A CA 1
ATOM 2455 C C . GLN A 1 305 ? 9.453 7.516 9.469 1 96.06 305 GLN A C 1
ATOM 2457 O O . GLN A 1 305 ? 9.891 6.363 9.5 1 96.06 305 GLN A O 1
ATOM 2462 N N . ARG A 1 306 ? 9.664 8.227 8.438 1 94.5 306 ARG A N 1
ATOM 2463 C CA . ARG A 1 306 ? 10.398 7.742 7.277 1 94.5 306 ARG A CA 1
ATOM 2464 C C . ARG A 1 306 ? 11.898 7.652 7.57 1 94.5 306 ARG A C 1
ATOM 2466 O O . ARG A 1 306 ? 12.641 6.984 6.852 1 94.5 306 ARG A O 1
ATOM 2473 N N . TYR A 1 307 ? 12.211 8.312 8.68 1 94.38 307 TYR A N 1
ATOM 2474 C CA . TYR A 1 307 ? 13.641 8.469 8.922 1 94.38 307 TYR A CA 1
ATOM 2475 C C . TYR A 1 307 ? 14.047 7.828 10.242 1 94.38 307 TYR A C 1
ATOM 2477 O O . TYR A 1 307 ? 13.32 7.914 11.234 1 94.38 307 TYR A O 1
ATOM 2485 N N . ALA A 1 308 ? 15.148 7.195 10.164 1 91.81 308 ALA A N 1
ATOM 2486 C CA . ALA A 1 308 ? 15.844 6.77 11.375 1 91.81 308 ALA A CA 1
ATOM 2487 C C . ALA A 1 308 ? 16.922 7.77 11.766 1 91.81 308 ALA A C 1
ATOM 2489 O O . ALA A 1 308 ? 17.047 8.836 11.156 1 91.81 308 ALA A O 1
ATOM 2490 N N . LEU A 1 309 ? 17.594 7.469 12.789 1 93.88 309 LEU A N 1
ATOM 2491 C CA . LEU A 1 309 ? 18.578 8.398 13.32 1 93.88 309 LEU A CA 1
ATOM 2492 C C . LEU A 1 309 ? 19.656 8.695 12.289 1 93.88 309 LEU A C 1
ATOM 2494 O O . LEU A 1 309 ? 20.219 9.789 12.273 1 93.88 309 LEU A O 1
ATOM 2498 N N . GLU A 1 310 ? 19.875 7.773 11.375 1 92.69 310 GLU A N 1
ATOM 2499 C CA . GLU A 1 310 ? 20.891 7.957 10.352 1 92.69 310 GLU A CA 1
ATOM 2500 C C . GLU A 1 310 ? 20.578 9.141 9.453 1 92.69 310 GLU A C 1
ATOM 2502 O O . GLU A 1 310 ? 21.453 9.953 9.148 1 92.69 310 GLU A O 1
ATOM 2507 N N . GLU A 1 311 ? 19.359 9.211 9 1 93 311 GLU A N 1
ATOM 2508 C CA . GLU A 1 311 ? 18.953 10.336 8.172 1 93 311 GLU A CA 1
ATOM 2509 C C . GLU A 1 311 ? 18.938 11.633 8.961 1 93 311 GLU A C 1
ATOM 2511 O O . GLU A 1 311 ? 19.281 12.695 8.438 1 93 311 GLU A O 1
ATOM 2516 N N . ILE A 1 312 ? 18.531 11.555 10.211 1 96.25 312 ILE A N 1
ATOM 2517 C CA . ILE A 1 312 ? 18.516 12.734 11.07 1 96.25 312 ILE A CA 1
ATOM 2518 C C . ILE A 1 312 ? 19.922 13.281 11.234 1 96.25 312 ILE A C 1
ATOM 2520 O O . ILE A 1 312 ? 20.141 14.492 11.203 1 96.25 312 ILE A O 1
ATOM 2524 N N . ARG A 1 313 ? 20.844 12.398 11.352 1 95.56 313 ARG A N 1
ATOM 2525 C CA . ARG A 1 313 ? 22.234 12.805 11.492 1 95.56 313 ARG A CA 1
ATOM 2526 C C . ARG A 1 313 ? 22.734 13.508 10.227 1 95.56 313 ARG A C 1
ATOM 2528 O O . ARG A 1 313 ? 23.547 14.422 10.305 1 95.56 313 ARG A O 1
ATOM 2535 N N . ILE A 1 314 ? 22.188 13.133 9.125 1 93.56 314 ILE A N 1
ATOM 2536 C CA . ILE A 1 314 ? 22.531 13.805 7.871 1 93.56 314 ILE A CA 1
ATOM 2537 C C . ILE A 1 314 ? 22.094 15.266 7.926 1 93.56 314 ILE A C 1
ATOM 2539 O O . ILE A 1 314 ? 22.844 16.172 7.574 1 93.56 314 ILE A O 1
ATOM 2543 N N . ILE A 1 315 ? 20.891 15.5 8.359 1 94.56 315 ILE A N 1
ATOM 2544 C CA . ILE A 1 315 ? 20.344 16.844 8.5 1 94.56 315 ILE A CA 1
ATOM 2545 C C . ILE A 1 315 ? 21.25 17.672 9.43 1 94.56 315 ILE A C 1
ATOM 2547 O O . ILE A 1 315 ? 21.656 18.781 9.086 1 94.56 315 ILE A O 1
ATOM 2551 N N . LEU A 1 316 ? 21.641 17.062 10.531 1 95.31 316 LEU A N 1
ATOM 2552 C CA . LEU A 1 316 ? 22.406 17.766 11.555 1 95.31 316 LEU A CA 1
ATOM 2553 C C . LEU A 1 316 ? 23.844 18.016 11.094 1 95.31 316 LEU A C 1
ATOM 2555 O O . LEU A 1 316 ? 24.453 19.016 11.477 1 95.31 316 LEU A O 1
ATOM 2559 N N . SER A 1 317 ? 24.328 17.109 10.281 1 94.31 317 SER A N 1
ATOM 2560 C CA . SER A 1 317 ? 25.656 17.312 9.719 1 94.31 317 SER A CA 1
ATOM 2561 C C . SER A 1 317 ? 25.703 18.531 8.797 1 94.31 317 SER A C 1
ATOM 2563 O O . SER A 1 317 ? 26.703 19.25 8.758 1 94.31 317 SER A O 1
ATOM 2565 N N . VAL A 1 318 ? 24.641 18.672 8.031 1 91.12 318 VAL A N 1
ATOM 2566 C CA . VAL A 1 318 ? 24.531 19.859 7.172 1 91.12 318 VAL A CA 1
ATOM 2567 C C . VAL A 1 318 ? 24.516 21.125 8.031 1 91.12 318 VAL A C 1
ATOM 2569 O O . VAL A 1 318 ? 25.203 22.094 7.719 1 91.12 318 VAL A O 1
ATOM 2572 N N . MET A 1 319 ? 23.797 21.125 9.133 1 90.94 319 MET A N 1
ATOM 2573 C CA . MET A 1 319 ? 23.688 22.266 10.055 1 90.94 319 MET A CA 1
ATOM 2574 C C . MET A 1 319 ? 25.047 22.562 10.703 1 90.94 319 MET A C 1
ATOM 2576 O O . MET A 1 319 ? 25.438 23.719 10.805 1 90.94 319 MET A O 1
ATOM 2580 N N . ASN A 1 320 ? 25.703 21.562 11.031 1 90.44 320 ASN A N 1
ATOM 2581 C CA . ASN A 1 320 ? 27 21.703 11.664 1 90.44 320 ASN A CA 1
ATOM 2582 C C . ASN A 1 320 ? 28.031 22.312 10.711 1 90.44 320 ASN A C 1
ATOM 2584 O O . ASN A 1 320 ? 28.875 23.109 11.133 1 90.44 320 ASN A O 1
ATOM 2588 N N . ARG A 1 321 ? 27.969 21.938 9.531 1 88.06 321 ARG A N 1
ATOM 2589 C CA . ARG A 1 321 ? 28.922 22.422 8.523 1 88.06 321 ARG A CA 1
ATOM 2590 C C . ARG A 1 321 ? 28.797 23.922 8.344 1 88.06 321 ARG A C 1
ATOM 2592 O O . ARG A 1 321 ? 29.75 24.594 7.93 1 88.06 321 ARG A O 1
ATOM 2599 N N . ILE A 1 322 ? 27.688 24.406 8.664 1 84.94 322 ILE A N 1
ATOM 2600 C CA . ILE A 1 322 ? 27.5 25.844 8.469 1 84.94 322 ILE A CA 1
ATOM 2601 C C . ILE A 1 322 ? 27.594 26.562 9.82 1 84.94 322 ILE A C 1
ATOM 2603 O O . ILE A 1 322 ? 27.203 27.719 9.93 1 84.94 322 ILE A O 1
ATOM 2607 N N . GLY A 1 323 ? 27.938 25.891 10.844 1 85 323 GLY A N 1
ATOM 2608 C CA . GLY A 1 323 ? 28.312 26.5 12.117 1 85 323 GLY A CA 1
ATOM 2609 C C . GLY A 1 323 ? 27.188 26.5 13.133 1 85 323 GLY A C 1
ATOM 2610 O O . GLY A 1 323 ? 27.188 27.312 14.062 1 85 323 GLY A O 1
ATOM 2611 N N . ILE A 1 324 ? 26.234 25.766 12.852 1 86.94 324 ILE A N 1
ATOM 2612 C CA . ILE A 1 324 ? 25.141 25.672 13.828 1 86.94 324 ILE A CA 1
ATOM 2613 C C . ILE A 1 324 ? 25.328 24.438 14.688 1 86.94 324 ILE A C 1
ATOM 2615 O O . ILE A 1 324 ? 25.516 23.328 14.172 1 86.94 324 ILE A O 1
ATOM 2619 N N . MET B 1 1 ? 28.875 14.375 1.358 1 37.28 1 MET B N 1
ATOM 2620 C CA . MET B 1 1 ? 28.359 13.211 0.644 1 37.28 1 MET B CA 1
ATOM 2621 C C . MET B 1 1 ? 26.859 13.383 0.349 1 37.28 1 MET B C 1
ATOM 2623 O O . MET B 1 1 ? 26.094 13.773 1.23 1 37.28 1 MET B O 1
ATOM 2627 N N . MET B 1 2 ? 26.562 13.68 -0.885 1 49.84 2 MET B N 1
ATOM 2628 C CA . MET B 1 2 ? 25.219 13.984 -1.373 1 49.84 2 MET B CA 1
ATOM 2629 C C . MET B 1 2 ? 24.234 12.883 -0.994 1 49.84 2 MET B C 1
ATOM 2631 O O . MET B 1 2 ? 24.547 11.703 -1.146 1 49.84 2 MET B O 1
ATOM 2635 N N . ASN B 1 3 ? 23.328 13.195 -0.084 1 60.12 3 ASN B N 1
ATOM 2636 C CA . ASN B 1 3 ? 22.344 12.219 0.349 1 60.12 3 ASN B CA 1
ATOM 2637 C C . ASN B 1 3 ? 21.625 11.586 -0.839 1 60.12 3 ASN B C 1
ATOM 2639 O O . ASN B 1 3 ? 21.078 12.289 -1.689 1 60.12 3 ASN B O 1
ATOM 2643 N N . SER B 1 4 ? 21.859 10.312 -1.068 1 69 4 SER B N 1
ATOM 2644 C CA . SER B 1 4 ? 21.266 9.625 -2.209 1 69 4 SER B CA 1
ATOM 2645 C C . SER B 1 4 ? 19.734 9.68 -2.158 1 69 4 SER B C 1
ATOM 2647 O O . SER B 1 4 ? 19.078 9.836 -3.191 1 69 4 SER B O 1
ATOM 2649 N N . GLU B 1 5 ? 19.188 9.758 -0.957 1 82.56 5 GLU B N 1
ATOM 2650 C CA . GLU B 1 5 ? 17.734 9.797 -0.85 1 82.56 5 GLU B CA 1
ATOM 2651 C C . GLU B 1 5 ? 17.266 11.117 -0.233 1 82.56 5 GLU B C 1
ATOM 2653 O O . GLU B 1 5 ? 17.875 11.609 0.722 1 82.56 5 GLU B O 1
ATOM 2658 N N . ALA B 1 6 ? 16.266 11.727 -0.884 1 89.88 6 ALA B N 1
ATOM 2659 C CA . ALA B 1 6 ? 15.727 12.992 -0.402 1 89.88 6 ALA B CA 1
ATOM 2660 C C . ALA B 1 6 ? 15.117 12.828 0.988 1 89.88 6 ALA B C 1
ATOM 2662 O O . ALA B 1 6 ? 14.469 11.82 1.277 1 89.88 6 ALA B O 1
ATOM 2663 N N . ILE B 1 7 ? 15.367 13.828 1.831 1 93.5 7 ILE B N 1
ATOM 2664 C CA . ILE B 1 7 ? 14.766 13.891 3.156 1 93.5 7 ILE B CA 1
ATOM 2665 C C . ILE B 1 7 ? 13.703 14.992 3.188 1 93.5 7 ILE B C 1
ATOM 2667 O O . ILE B 1 7 ? 13.93 16.094 2.684 1 93.5 7 ILE B O 1
ATOM 2671 N N . GLY B 1 8 ? 12.523 14.656 3.727 1 93.62 8 GLY B N 1
ATOM 2672 C CA . GLY B 1 8 ? 11.438 15.625 3.785 1 93.62 8 GLY B CA 1
ATOM 2673 C C . GLY B 1 8 ? 10.57 15.625 2.539 1 93.62 8 GLY B C 1
ATOM 2674 O O . GLY B 1 8 ? 10.562 14.648 1.782 1 93.62 8 GLY B O 1
ATOM 2675 N N . GLY B 1 9 ? 9.734 16.656 2.377 1 91.81 9 GLY B N 1
ATOM 2676 C CA . GLY B 1 9 ? 8.82 16.734 1.253 1 91.81 9 GLY B CA 1
ATOM 2677 C C . GLY B 1 9 ? 7.574 15.891 1.441 1 91.81 9 GLY B C 1
ATOM 2678 O O . GLY B 1 9 ? 7.215 15.555 2.57 1 91.81 9 GLY B O 1
ATOM 2679 N N . TYR B 1 10 ? 6.961 15.648 0.245 1 94.31 10 TYR B N 1
ATOM 2680 C CA . TYR B 1 10 ? 5.715 14.891 0.324 1 94.31 10 TYR B CA 1
ATOM 2681 C C . TYR B 1 10 ? 5.988 13.422 0.625 1 94.31 10 TYR B C 1
ATOM 2683 O O . TYR B 1 10 ? 7.113 12.945 0.442 1 94.31 10 TYR B O 1
ATOM 2691 N N . PHE B 1 11 ? 5.031 12.742 1.1 1 95.69 11 PHE B N 1
ATOM 2692 C CA . PHE B 1 11 ? 5.16 11.359 1.542 1 95.69 11 PHE B CA 1
ATOM 2693 C C . PHE B 1 11 ? 5.07 10.398 0.359 1 95.69 11 PHE B C 1
ATOM 2695 O O . PHE B 1 11 ? 4.426 10.711 -0.646 1 95.69 11 PHE B O 1
ATOM 2702 N N . GLU B 1 12 ? 5.77 9.312 0.513 1 95.88 12 GLU B N 1
ATOM 2703 C CA . GLU B 1 12 ? 5.457 8.133 -0.287 1 95.88 12 GLU B CA 1
ATOM 2704 C C . GLU B 1 12 ? 4.27 7.371 0.294 1 95.88 12 GLU B C 1
ATOM 2706 O O . GLU B 1 12 ? 3.787 7.699 1.38 1 95.88 12 GLU B O 1
ATOM 2711 N N . LEU B 1 13 ? 3.773 6.336 -0.494 1 95.31 13 LEU B N 1
ATOM 2712 C CA . LEU B 1 13 ? 2.684 5.504 0.005 1 95.31 13 LEU B CA 1
ATOM 2713 C C . LEU B 1 13 ? 3.012 4.953 1.389 1 95.31 13 LEU B C 1
ATOM 2715 O O . LEU B 1 13 ? 4.113 4.449 1.616 1 95.31 13 LEU B O 1
ATOM 2719 N N . GLU B 1 14 ? 2.041 5.109 2.254 1 92.44 14 GLU B N 1
ATOM 2720 C CA . GLU B 1 14 ? 2.238 4.652 3.627 1 92.44 14 GLU B CA 1
ATOM 2721 C C . GLU B 1 14 ? 2.312 3.131 3.695 1 92.44 14 GLU B C 1
ATOM 2723 O O . GLU B 1 14 ? 1.37 2.439 3.307 1 92.44 14 GLU B O 1
ATOM 2728 N N . LEU B 1 15 ? 3.475 2.666 4.117 1 88.81 15 LEU B N 1
ATOM 2729 C CA . LEU B 1 15 ? 3.695 1.24 4.336 1 88.81 15 LEU B CA 1
ATOM 2730 C C . LEU B 1 15 ? 4.43 1.001 5.652 1 88.81 15 LEU B C 1
ATOM 2732 O O . LEU B 1 15 ? 5.199 1.854 6.102 1 88.81 15 LEU B O 1
ATOM 2736 N N . PRO B 1 16 ? 4.199 -0.135 6.262 1 83.62 16 PRO B N 1
ATOM 2737 C CA . PRO B 1 16 ? 4.969 -0.459 7.465 1 83.62 16 PRO B CA 1
ATOM 2738 C C . PRO B 1 16 ? 6.453 -0.685 7.172 1 83.62 16 PRO B C 1
ATOM 2740 O O . PRO B 1 16 ? 6.867 -0.665 6.012 1 83.62 16 PRO B O 1
ATOM 2743 N N . VAL B 1 17 ? 7.18 -0.854 8.219 1 79.75 17 VAL B N 1
ATOM 2744 C CA . VAL B 1 17 ? 8.617 -1.075 8.117 1 79.75 17 VAL B CA 1
ATOM 2745 C C . VAL B 1 17 ? 8.891 -2.408 7.422 1 79.75 17 VAL B C 1
ATOM 2747 O O . VAL B 1 17 ? 8.203 -3.402 7.688 1 79.75 17 VAL B O 1
ATOM 2750 N N . ALA B 1 18 ? 9.859 -2.367 6.629 1 79.12 18 ALA B N 1
ATOM 2751 C CA . ALA B 1 18 ? 10.219 -3.545 5.848 1 79.12 18 ALA B CA 1
ATOM 2752 C C . ALA B 1 18 ? 10.641 -4.699 6.754 1 79.12 18 ALA B C 1
ATOM 2754 O O . ALA B 1 18 ? 11.219 -4.48 7.82 1 79.12 18 ALA B O 1
ATOM 2755 N N . LYS B 1 19 ? 10.289 -5.891 6.25 1 81.62 19 LYS B N 1
ATOM 2756 C CA . LYS B 1 19 ? 10.672 -7.137 6.914 1 81.62 19 LYS B CA 1
ATOM 2757 C C . LYS B 1 19 ? 11.617 -7.957 6.043 1 81.62 19 LYS B C 1
ATOM 2759 O O . LYS B 1 19 ? 12.016 -7.516 4.961 1 81.62 19 LYS B O 1
ATOM 2764 N N . GLN B 1 20 ? 11.93 -9.055 6.641 1 82.25 20 GLN B N 1
ATOM 2765 C CA . GLN B 1 20 ? 12.836 -9.945 5.922 1 82.25 20 GLN B CA 1
ATOM 2766 C C . GLN B 1 20 ? 12.148 -10.586 4.727 1 82.25 20 GLN B C 1
ATOM 2768 O O . GLN B 1 20 ? 10.984 -10.984 4.816 1 82.25 20 GLN B O 1
ATOM 2773 N N . SER B 1 21 ? 12.93 -10.641 3.68 1 88.75 21 SER B N 1
ATOM 2774 C CA . SER B 1 21 ? 12.438 -11.336 2.494 1 88.75 21 SER B CA 1
ATOM 2775 C C . SER B 1 21 ? 12.398 -12.844 2.713 1 88.75 21 SER B C 1
ATOM 2777 O O . SER B 1 21 ? 13.25 -13.398 3.418 1 88.75 21 SER B O 1
ATOM 2779 N N . LEU B 1 22 ? 11.469 -13.484 2.148 1 93.06 22 LEU B N 1
ATOM 2780 C CA . LEU B 1 22 ? 11.367 -14.93 2.246 1 93.06 22 LEU B CA 1
ATOM 2781 C C . LEU B 1 22 ? 12.469 -15.609 1.438 1 93.06 22 LEU B C 1
ATOM 2783 O O . LEU B 1 22 ? 12.961 -16.672 1.816 1 93.06 22 LEU B O 1
ATOM 2787 N N . TYR B 1 23 ? 12.836 -15.031 0.264 1 96.44 23 TYR B N 1
ATOM 2788 C CA . TYR B 1 23 ? 13.875 -15.562 -0.61 1 96.44 23 TYR B CA 1
ATOM 2789 C C . TYR B 1 23 ? 14.938 -14.508 -0.901 1 96.44 23 TYR B C 1
ATOM 2791 O O . TYR B 1 23 ? 15.047 -14.031 -2.031 1 96.44 23 TYR B O 1
ATOM 2799 N N . PRO B 1 24 ? 15.781 -14.234 0.045 1 94.75 24 PRO B N 1
ATOM 2800 C CA . PRO B 1 24 ? 16.766 -13.164 -0.134 1 94.75 24 PRO B CA 1
ATOM 2801 C C . PRO B 1 24 ? 17.797 -13.477 -1.221 1 94.75 24 PRO B C 1
ATOM 2803 O O . PRO B 1 24 ? 18.375 -12.562 -1.812 1 94.75 24 PRO B O 1
ATOM 2806 N N . GLN B 1 25 ? 17.969 -14.758 -1.571 1 95.12 25 GLN B N 1
ATOM 2807 C CA . GLN B 1 25 ? 18.984 -15.164 -2.535 1 95.12 25 GLN B CA 1
ATOM 2808 C C . GLN B 1 25 ? 18.422 -15.18 -3.953 1 95.12 25 GLN B C 1
ATOM 2810 O O . GLN B 1 25 ? 19.156 -15.406 -4.914 1 95.12 25 GLN B O 1
ATOM 2815 N N . ALA B 1 26 ? 17.203 -14.992 -4.145 1 98 26 ALA B N 1
ATOM 2816 C CA . ALA B 1 26 ? 16.547 -15.141 -5.449 1 98 26 ALA B CA 1
ATOM 2817 C C . ALA B 1 26 ? 16.906 -13.969 -6.367 1 98 26 ALA B C 1
ATOM 2819 O O . ALA B 1 26 ? 16.969 -12.82 -5.922 1 98 26 ALA B O 1
ATOM 2820 N N . LEU B 1 27 ? 17.156 -14.328 -7.637 1 98.56 27 LEU B N 1
ATOM 2821 C CA . LEU B 1 27 ? 17.203 -13.297 -8.672 1 98.56 27 LEU B CA 1
ATOM 2822 C C . LEU B 1 27 ? 15.797 -12.758 -8.945 1 98.56 27 LEU B C 1
ATOM 2824 O O . LEU B 1 27 ? 14.82 -13.516 -8.922 1 98.56 27 LEU B O 1
ATOM 2828 N N . ARG B 1 28 ? 15.727 -11.477 -9.242 1 98.25 28 ARG B N 1
ATOM 2829 C CA . ARG B 1 28 ? 14.438 -10.805 -9.344 1 98.25 28 ARG B CA 1
ATOM 2830 C C . ARG B 1 28 ? 14.156 -10.375 -10.781 1 98.25 28 ARG B C 1
ATOM 2832 O O . ARG B 1 28 ? 15.031 -9.812 -11.453 1 98.25 28 ARG B O 1
ATOM 2839 N N . TYR B 1 29 ? 12.922 -10.641 -11.227 1 98.75 29 TYR B N 1
ATOM 2840 C CA . TYR B 1 29 ? 12.484 -10.344 -12.586 1 98.75 29 TYR B CA 1
ATOM 2841 C C . TYR B 1 29 ? 11.094 -9.711 -12.586 1 98.75 29 TYR B C 1
ATOM 2843 O O . TYR B 1 29 ? 10.398 -9.734 -11.562 1 98.75 29 TYR B O 1
ATOM 2851 N N . GLN B 1 30 ? 10.672 -9.117 -13.672 1 98.19 30 GLN B N 1
ATOM 2852 C CA . GLN B 1 30 ? 9.367 -8.469 -13.773 1 98.19 30 GLN B CA 1
ATOM 2853 C C . GLN B 1 30 ? 8.242 -9.5 -13.75 1 98.19 30 GLN B C 1
ATOM 2855 O O . GLN B 1 30 ? 7.078 -9.148 -13.516 1 98.19 30 GLN B O 1
ATOM 2860 N N . SER B 1 31 ? 8.57 -10.719 -14.07 1 98.06 31 SER B N 1
ATOM 2861 C CA . SER B 1 31 ? 7.594 -11.805 -14 1 98.06 31 SER B CA 1
ATOM 2862 C C . SER B 1 31 ? 8.281 -13.164 -13.898 1 98.06 31 SER B C 1
ATOM 2864 O O . SER B 1 31 ? 9.469 -13.289 -14.203 1 98.06 31 SER B O 1
ATOM 2866 N N . ALA B 1 32 ? 7.508 -14.141 -13.461 1 97.94 32 ALA B N 1
ATOM 2867 C CA . ALA B 1 32 ? 8.016 -15.516 -13.453 1 97.94 32 ALA B CA 1
ATOM 2868 C C . ALA B 1 32 ? 8.359 -15.984 -14.867 1 97.94 32 ALA B C 1
ATOM 2870 O O . ALA B 1 32 ? 9.352 -16.688 -15.062 1 97.94 32 ALA B O 1
ATOM 2871 N N . ARG B 1 33 ? 7.547 -15.586 -15.828 1 97.75 33 ARG B N 1
ATOM 2872 C CA . ARG B 1 33 ? 7.789 -15.906 -17.234 1 97.75 33 ARG B CA 1
ATOM 2873 C C . ARG B 1 33 ? 9.133 -15.344 -17.688 1 97.75 33 ARG B C 1
ATOM 2875 O O . ARG B 1 33 ? 9.883 -16.031 -18.406 1 97.75 33 ARG B O 1
ATOM 2882 N N . SER B 1 34 ? 9.375 -14.148 -17.312 1 98.38 34 SER B N 1
ATOM 2883 C CA . SER B 1 34 ? 10.641 -13.508 -17.656 1 98.38 34 SER B CA 1
ATOM 2884 C C . SER B 1 34 ? 11.82 -14.227 -17.016 1 98.38 34 SER B C 1
ATOM 2886 O O . SER B 1 34 ? 12.875 -14.367 -17.641 1 98.38 34 SER B O 1
ATOM 2888 N N . ALA B 1 35 ? 11.656 -14.633 -15.789 1 98.62 35 ALA B N 1
ATOM 2889 C CA . ALA B 1 35 ? 12.695 -15.398 -15.102 1 98.62 35 ALA B CA 1
ATOM 2890 C C . ALA B 1 35 ? 12.984 -16.703 -15.828 1 98.62 35 ALA B C 1
ATOM 2892 O O . ALA B 1 35 ? 14.148 -17.078 -16.016 1 98.62 35 ALA B O 1
ATOM 2893 N N . PHE B 1 36 ? 11.953 -17.359 -16.25 1 98.69 36 PHE B N 1
ATOM 2894 C CA . PHE B 1 36 ? 12.086 -18.609 -16.984 1 98.69 36 PHE B CA 1
ATOM 2895 C C . PHE B 1 36 ? 12.82 -18.391 -18.297 1 98.69 36 PHE B C 1
ATOM 2897 O O . PHE B 1 36 ? 13.719 -19.156 -18.656 1 98.69 36 PHE B O 1
ATOM 2904 N N . TYR B 1 37 ? 12.43 -17.344 -19 1 98.81 37 TYR B N 1
ATOM 2905 C CA . TYR B 1 37 ? 13.078 -17.016 -20.266 1 98.81 37 TYR B CA 1
ATOM 2906 C C . TYR B 1 37 ? 14.57 -16.781 -20.078 1 98.81 37 TYR B C 1
ATOM 2908 O O . TYR B 1 37 ? 15.391 -17.281 -20.844 1 98.81 37 TYR B O 1
ATOM 2916 N N . ALA B 1 38 ? 14.898 -15.992 -19.047 1 98.75 38 ALA B N 1
ATOM 2917 C CA . ALA B 1 38 ? 16.297 -15.719 -18.75 1 98.75 38 ALA B CA 1
ATOM 2918 C C . ALA B 1 38 ? 17.062 -17.016 -18.5 1 98.75 38 ALA B C 1
ATOM 2920 O O . ALA B 1 38 ? 18.203 -17.156 -18.969 1 98.75 38 ALA B O 1
ATOM 2921 N N . LEU B 1 39 ? 16.453 -17.922 -17.766 1 98.75 39 LEU B N 1
ATOM 2922 C CA . LEU B 1 39 ? 17.094 -19.203 -17.484 1 98.75 39 LEU B CA 1
ATOM 2923 C C . LEU B 1 39 ? 17.344 -19.984 -18.781 1 98.75 39 LEU B C 1
ATOM 2925 O O . LEU B 1 39 ? 18.422 -20.547 -18.969 1 98.75 39 LEU B O 1
ATOM 2929 N N . ILE B 1 40 ? 16.328 -20.047 -19.641 1 98.56 40 ILE B N 1
ATOM 2930 C CA . ILE B 1 40 ? 16.422 -20.766 -20.891 1 98.56 40 ILE B CA 1
ATOM 2931 C C . ILE B 1 40 ? 17.578 -20.203 -21.734 1 98.56 40 ILE B C 1
ATOM 2933 O O . ILE B 1 40 ? 18.375 -20.969 -22.281 1 98.56 40 ILE B O 1
ATOM 2937 N N . LEU B 1 41 ? 17.625 -18.891 -21.781 1 98.12 41 LEU B N 1
ATOM 2938 C CA . LEU B 1 41 ? 18.688 -18.25 -22.562 1 98.12 41 LEU B CA 1
ATOM 2939 C C . LEU B 1 41 ? 20.062 -18.609 -22.016 1 98.12 41 LEU B C 1
ATOM 2941 O O . LEU B 1 41 ? 21.016 -18.781 -22.781 1 98.12 41 LEU B O 1
ATOM 2945 N N . TYR B 1 42 ? 20.141 -18.672 -20.734 1 98.06 42 TYR B N 1
ATOM 2946 C CA . TYR B 1 42 ? 21.422 -18.953 -20.109 1 98.06 42 TYR B CA 1
ATOM 2947 C C . TYR B 1 42 ? 21.828 -20.406 -20.312 1 98.06 42 TYR B C 1
ATOM 2949 O O . TYR B 1 42 ? 22.969 -20.688 -20.703 1 98.06 42 TYR B O 1
ATOM 2957 N N . VAL B 1 43 ? 20.922 -21.328 -20 1 97.88 43 VAL B N 1
ATOM 2958 C CA . VAL B 1 43 ? 21.203 -22.766 -20.031 1 97.88 43 VAL B CA 1
ATOM 2959 C C . VAL B 1 43 ? 21.281 -23.234 -21.484 1 97.88 43 VAL B C 1
ATOM 2961 O O . VAL B 1 43 ? 22.062 -24.141 -21.812 1 97.88 43 VAL B O 1
ATOM 2964 N N . ASN B 1 44 ? 20.5 -22.672 -22.375 1 97.62 44 ASN B N 1
ATOM 2965 C CA . ASN B 1 44 ? 20.406 -23.016 -23.781 1 97.62 44 ASN B CA 1
ATOM 2966 C C . ASN B 1 44 ? 20.234 -24.516 -24 1 97.62 44 ASN B C 1
ATOM 2968 O O . ASN B 1 44 ? 21.016 -25.141 -24.703 1 97.62 44 ASN B O 1
ATOM 2972 N N . PRO B 1 45 ? 19.172 -25.078 -23.469 1 98.44 45 PRO B N 1
ATOM 2973 C CA . PRO B 1 45 ? 18.938 -26.516 -23.609 1 98.44 45 PRO B CA 1
ATOM 2974 C C . PRO B 1 45 ? 18.547 -26.922 -25.016 1 98.44 45 PRO B C 1
ATOM 2976 O O . PRO B 1 45 ? 18.031 -26.094 -25.781 1 98.44 45 PRO B O 1
ATOM 2979 N N . ARG B 1 46 ? 18.781 -28.156 -25.344 1 97.75 46 ARG B N 1
ATOM 2980 C CA . ARG B 1 46 ? 18.312 -28.703 -26.609 1 97.75 46 ARG B CA 1
ATOM 2981 C C . ARG B 1 46 ? 16.797 -28.859 -26.625 1 97.75 46 ARG B C 1
ATOM 2983 O O . ARG B 1 46 ? 16.141 -28.562 -27.625 1 97.75 46 ARG B O 1
ATOM 2990 N N . ARG B 1 47 ? 16.281 -29.312 -25.484 1 98.25 47 ARG B N 1
ATOM 2991 C CA . ARG B 1 47 ? 14.852 -29.625 -25.344 1 98.25 47 ARG B CA 1
ATOM 2992 C C . ARG B 1 47 ? 14.383 -29.391 -23.922 1 98.25 47 ARG B C 1
ATOM 2994 O O . ARG B 1 47 ? 15.141 -29.594 -22.969 1 98.25 47 ARG B O 1
ATOM 3001 N N . ILE B 1 48 ? 13.148 -29.016 -23.828 1 98.75 48 ILE B N 1
ATOM 3002 C CA . ILE B 1 48 ? 12.508 -28.922 -22.516 1 98.75 48 ILE B CA 1
ATOM 3003 C C . ILE B 1 48 ? 11.242 -29.766 -22.5 1 98.75 48 ILE B C 1
ATOM 3005 O O . ILE B 1 48 ? 10.359 -29.594 -23.359 1 98.75 48 ILE B O 1
ATOM 3009 N N . TRP B 1 49 ? 11.219 -30.703 -21.578 1 98.69 49 TRP B N 1
ATOM 3010 C CA . TRP B 1 49 ? 9.992 -31.453 -21.297 1 98.69 49 TRP B CA 1
ATOM 3011 C C . TRP B 1 49 ? 9.047 -30.656 -20.422 1 98.69 49 TRP B C 1
ATOM 3013 O O . TRP B 1 49 ? 9.43 -30.188 -19.344 1 98.69 49 TRP B O 1
ATOM 3023 N N . MET B 1 50 ? 7.824 -30.453 -20.891 1 98.19 50 MET B N 1
ATOM 3024 C CA . MET B 1 50 ? 6.824 -29.672 -20.156 1 98.19 50 MET B CA 1
ATOM 3025 C C . MET B 1 50 ? 5.508 -30.438 -20.062 1 98.19 50 MET B C 1
ATOM 3027 O O . MET B 1 50 ? 5.195 -31.266 -20.922 1 98.19 50 MET B O 1
ATOM 3031 N N . PRO B 1 51 ? 4.758 -30.203 -18.984 1 98.06 51 PRO B N 1
ATOM 3032 C CA . PRO B 1 51 ? 3.457 -30.859 -18.891 1 98.06 51 PRO B CA 1
ATOM 3033 C C . PRO B 1 51 ? 2.453 -30.344 -19.906 1 98.06 51 PRO B C 1
ATOM 3035 O O . PRO B 1 51 ? 2.484 -29.156 -20.266 1 98.06 51 PRO B O 1
ATOM 3038 N N . LEU B 1 52 ? 1.531 -31.219 -20.328 1 97.06 52 LEU B N 1
ATOM 3039 C CA . LEU B 1 52 ? 0.442 -30.812 -21.203 1 97.06 52 LEU B CA 1
ATOM 3040 C C . LEU B 1 52 ? -0.474 -29.812 -20.516 1 97.06 52 LEU B C 1
ATOM 3042 O O . LEU B 1 52 ? -1.021 -28.906 -21.156 1 97.06 52 LEU B O 1
ATOM 3046 N N . TYR B 1 53 ? -0.605 -29.984 -19.203 1 97.12 53 TYR B N 1
ATOM 3047 C CA . TYR B 1 53 ? -1.43 -29.094 -18.406 1 97.12 53 TYR B CA 1
ATOM 3048 C C . TYR B 1 53 ? -0.612 -27.906 -17.906 1 97.12 53 TYR B C 1
ATOM 3050 O O . TYR B 1 53 ? -0.194 -27.891 -16.734 1 97.12 53 TYR B O 1
ATOM 3058 N N . ILE B 1 54 ? -0.456 -26.906 -18.75 1 96.56 54 ILE B N 1
ATOM 3059 C CA . ILE B 1 54 ? 0.317 -25.703 -18.422 1 96.56 54 ILE B CA 1
ATOM 3060 C C . ILE B 1 54 ? -0.207 -24.516 -19.219 1 96.56 54 ILE B C 1
ATOM 3062 O O . ILE B 1 54 ? -0.812 -24.688 -20.281 1 96.56 54 ILE B O 1
ATOM 3066 N N . CYS B 1 55 ? -0.005 -23.328 -18.672 1 93.75 55 CYS B N 1
ATOM 3067 C CA . CYS B 1 55 ? -0.436 -22.109 -19.344 1 93.75 55 CYS B CA 1
ATOM 3068 C C . CYS B 1 55 ? 0.416 -21.828 -20.578 1 93.75 55 CYS B C 1
ATOM 3070 O O . CYS B 1 55 ? 1.634 -22.016 -20.547 1 93.75 55 CYS B O 1
ATOM 3072 N N . ASP B 1 56 ? -0.17 -21.312 -21.609 1 91.31 56 ASP B N 1
ATOM 3073 C CA . ASP B 1 56 ? 0.542 -20.953 -22.828 1 91.31 56 ASP B CA 1
ATOM 3074 C C . ASP B 1 56 ? 1.604 -19.891 -22.547 1 91.31 56 ASP B C 1
ATOM 3076 O O . ASP B 1 56 ? 2.607 -19.812 -23.266 1 91.31 56 ASP B O 1
ATOM 3080 N N . ALA B 1 57 ? 1.377 -19.141 -21.531 1 91.25 57 ALA B N 1
ATOM 3081 C CA . ALA B 1 57 ? 2.338 -18.109 -21.156 1 91.25 57 ALA B CA 1
ATOM 3082 C C . ALA B 1 57 ? 3.713 -18.719 -20.891 1 91.25 57 ALA B C 1
ATOM 3084 O O . ALA B 1 57 ? 4.738 -18.078 -21.125 1 91.25 57 ALA B O 1
ATOM 3085 N N . MET B 1 58 ? 3.75 -19.953 -20.484 1 95.12 58 MET B N 1
ATOM 3086 C CA . MET B 1 58 ? 5.02 -20.594 -20.156 1 95.12 58 MET B CA 1
ATOM 3087 C C . MET B 1 58 ? 5.633 -21.25 -21.375 1 95.12 58 MET B C 1
ATOM 3089 O O . MET B 1 58 ? 6.82 -21.594 -21.375 1 95.12 58 MET B O 1
ATOM 3093 N N . LEU B 1 59 ? 4.867 -21.391 -22.391 1 95.88 59 LEU B N 1
ATOM 3094 C CA . LEU B 1 59 ? 5.383 -21.938 -23.641 1 95.88 59 LEU B CA 1
ATOM 3095 C C . LEU B 1 59 ? 6.07 -20.859 -24.469 1 95.88 59 LEU B C 1
ATOM 3097 O O . LEU B 1 59 ? 7.035 -21.141 -25.188 1 95.88 59 LEU B O 1
ATOM 3101 N N . ALA B 1 60 ? 5.645 -19.656 -24.312 1 95.88 60 ALA B N 1
ATOM 3102 C CA . ALA B 1 60 ? 6.102 -18.531 -25.141 1 95.88 60 ALA B CA 1
ATOM 3103 C C . ALA B 1 60 ? 7.609 -18.344 -25.016 1 95.88 60 ALA B C 1
ATOM 3105 O O . ALA B 1 60 ? 8.305 -18.234 -26.031 1 95.88 60 ALA B O 1
ATOM 3106 N N . PRO B 1 61 ? 8.156 -18.328 -23.812 1 97.56 61 PRO B N 1
ATOM 3107 C CA . PRO B 1 61 ? 9.609 -18.172 -23.688 1 97.56 61 PRO B CA 1
ATOM 3108 C C . PRO B 1 61 ? 10.367 -19.297 -24.406 1 97.56 61 PRO B C 1
ATOM 3110 O O . PRO B 1 61 ? 11.438 -19.047 -24.969 1 97.56 61 PRO B O 1
ATOM 3113 N N . VAL B 1 62 ? 9.891 -20.516 -24.344 1 98.12 62 VAL B N 1
ATOM 3114 C CA . VAL B 1 62 ? 10.547 -21.656 -24.969 1 98.12 62 VAL B CA 1
ATOM 3115 C C . VAL B 1 62 ? 10.562 -21.484 -26.484 1 98.12 62 VAL B C 1
ATOM 3117 O O . VAL B 1 62 ? 11.602 -21.672 -27.125 1 98.12 62 VAL B O 1
ATOM 3120 N N . HIS B 1 63 ? 9.43 -21.109 -27 1 97.5 63 HIS B N 1
ATOM 3121 C CA . HIS B 1 63 ? 9.305 -20.875 -28.438 1 97.5 63 HIS B CA 1
ATOM 3122 C C . HIS B 1 63 ? 10.195 -19.719 -28.891 1 97.5 63 HIS B C 1
ATOM 3124 O O . HIS B 1 63 ? 10.883 -19.828 -29.906 1 97.5 63 HIS B O 1
ATOM 3130 N N . LYS B 1 64 ? 10.148 -18.688 -28.156 1 97.44 64 LYS B N 1
ATOM 3131 C CA . LYS B 1 64 ? 10.945 -17.516 -28.516 1 97.44 64 LYS B CA 1
ATOM 3132 C C . LYS B 1 64 ? 12.43 -17.844 -28.531 1 97.44 64 LYS B C 1
ATOM 3134 O O . LYS B 1 64 ? 13.18 -17.328 -29.375 1 97.44 64 LYS B O 1
ATOM 3139 N N . ALA B 1 65 ? 12.867 -18.719 -27.688 1 98.06 65 ALA B N 1
ATOM 3140 C CA . ALA B 1 65 ? 14.273 -19.094 -27.594 1 98.06 65 ALA B CA 1
ATOM 3141 C C . ALA B 1 65 ? 14.648 -20.094 -28.672 1 98.06 65 ALA B C 1
ATOM 3143 O O . ALA B 1 65 ? 15.828 -20.406 -28.859 1 98.06 65 ALA B O 1
ATOM 3144 N N . GLY B 1 66 ? 13.688 -20.656 -29.359 1 98.06 66 GLY B N 1
ATOM 3145 C CA . GLY B 1 66 ? 13.93 -21.641 -30.391 1 98.06 66 GLY B CA 1
ATOM 3146 C C . GLY B 1 66 ? 14.266 -23.016 -29.844 1 98.06 66 GLY B C 1
ATOM 3147 O O . GLY B 1 66 ? 14.945 -23.797 -30.5 1 98.06 66 GLY B O 1
ATOM 3148 N N . VAL B 1 67 ? 13.883 -23.281 -28.641 1 98.38 67 VAL B N 1
ATOM 3149 C CA . VAL B 1 67 ? 14.156 -24.562 -27.984 1 98.38 67 VAL B CA 1
ATOM 3150 C C . VAL B 1 67 ? 13.031 -25.547 -28.281 1 98.38 67 VAL B C 1
ATOM 3152 O O . VAL B 1 67 ? 11.859 -25.172 -28.312 1 98.38 67 VAL B O 1
ATOM 3155 N N . GLU B 1 68 ? 13.375 -26.781 -28.484 1 98.06 68 GLU B N 1
ATOM 3156 C CA . GLU B 1 68 ? 12.383 -27.812 -28.719 1 98.06 68 GLU B CA 1
ATOM 3157 C C . GLU B 1 68 ? 11.562 -28.109 -27.469 1 98.06 68 GLU B C 1
ATOM 3159 O O . GLU B 1 68 ? 12.109 -28.156 -26.359 1 98.06 68 GLU B O 1
ATOM 3164 N N . VAL B 1 69 ? 10.266 -28.328 -27.672 1 97.62 69 VAL B N 1
ATOM 3165 C CA . VAL B 1 69 ? 9.398 -28.656 -26.547 1 97.62 69 VAL B CA 1
ATOM 3166 C C . VAL B 1 69 ? 8.875 -30.094 -26.719 1 97.62 69 VAL B C 1
ATOM 3168 O O . VAL B 1 69 ? 8.414 -30.469 -27.797 1 97.62 69 VAL B O 1
ATOM 3171 N N . SER B 1 70 ? 9.008 -30.859 -25.734 1 97.44 70 SER B N 1
ATOM 3172 C CA . SER B 1 70 ? 8.32 -32.125 -25.609 1 97.44 70 SER B CA 1
ATOM 3173 C C . SER B 1 70 ? 7.332 -32.125 -24.453 1 97.44 70 SER B C 1
ATOM 3175 O O . SER B 1 70 ? 7.609 -31.547 -23.391 1 97.44 70 SER B O 1
ATOM 3177 N N . PHE B 1 71 ? 6.176 -32.844 -24.688 1 96.94 71 PHE B N 1
ATOM 3178 C CA . PHE B 1 71 ? 5.125 -32.781 -23.672 1 96.94 71 PHE B CA 1
ATOM 3179 C C . PHE B 1 71 ? 5.004 -34.125 -22.953 1 96.94 71 PHE B C 1
ATOM 3181 O O . PHE B 1 71 ? 5.32 -35.156 -23.516 1 96.94 71 PHE B O 1
ATOM 3188 N N . TYR B 1 72 ? 4.621 -34.062 -21.734 1 97.56 72 TYR B N 1
ATOM 3189 C CA . TYR B 1 72 ? 4.262 -35.25 -20.984 1 97.56 72 TYR B CA 1
ATOM 3190 C C . TYR B 1 72 ? 2.893 -35.094 -20.328 1 97.56 72 TYR B C 1
ATOM 3192 O O . TYR B 1 72 ? 2.404 -33.969 -20.172 1 97.56 72 TYR B O 1
ATOM 3200 N N . SER B 1 73 ? 2.242 -36.219 -19.938 1 97 73 SER B N 1
ATOM 3201 C CA . SER B 1 73 ? 0.943 -36.25 -19.281 1 97 73 SER B CA 1
ATOM 3202 C C . SER B 1 73 ? 1.093 -36.5 -17.781 1 97 73 SER B C 1
ATOM 3204 O O . SER B 1 73 ? 2.17 -36.875 -17.312 1 97 73 SER B O 1
ATOM 3206 N N . LEU B 1 74 ? 0.04 -36.219 -17.125 1 97.5 74 LEU B N 1
ATOM 3207 C CA . LEU B 1 74 ? 0.021 -36.406 -15.68 1 97.5 74 LEU B CA 1
ATOM 3208 C C . LEU B 1 74 ? -0.898 -37.562 -15.297 1 97.5 74 LEU B C 1
ATOM 3210 O O . LEU B 1 74 ? -1.908 -37.812 -15.961 1 97.5 74 LEU B O 1
ATOM 3214 N N . ASN B 1 75 ? -0.507 -38.219 -14.227 1 96.62 75 ASN B N 1
ATOM 3215 C CA . ASN B 1 75 ? -1.456 -39.094 -13.531 1 96.62 75 ASN B CA 1
ATOM 3216 C C . ASN B 1 75 ? -2.41 -38.281 -12.656 1 96.62 75 ASN B C 1
ATOM 3218 O O . ASN B 1 75 ? -2.221 -37.062 -12.477 1 96.62 75 ASN B O 1
ATOM 3222 N N . ASP B 1 76 ? -3.438 -38.938 -12.047 1 94.81 76 ASP B N 1
ATOM 3223 C CA . ASP B 1 76 ? -4.453 -38.25 -11.258 1 94.81 76 ASP B CA 1
ATOM 3224 C C . ASP B 1 76 ? -3.885 -37.781 -9.93 1 94.81 76 ASP B C 1
ATOM 3226 O O . ASP B 1 76 ? -4.516 -36.969 -9.227 1 94.81 76 ASP B O 1
ATOM 3230 N N . ASP B 1 77 ? -2.666 -38.188 -9.641 1 95.5 77 ASP B N 1
ATOM 3231 C CA . ASP B 1 77 ? -1.992 -37.656 -8.461 1 95.5 77 ASP B CA 1
ATOM 3232 C C . ASP B 1 77 ? -0.949 -36.594 -8.836 1 95.5 77 ASP B C 1
ATOM 3234 O O . ASP B 1 77 ? -0.073 -36.281 -8.039 1 95.5 77 ASP B O 1
ATOM 3238 N N . PHE B 1 78 ? -0.902 -36.188 -10.07 1 97.94 78 PHE B N 1
ATOM 3239 C CA . PHE B 1 78 ? -0.057 -35.156 -10.633 1 97.94 78 PHE B CA 1
ATOM 3240 C C . PHE B 1 78 ? 1.356 -35.656 -10.875 1 97.94 78 PHE B C 1
ATOM 3242 O O . PHE B 1 78 ? 2.254 -34.875 -11.219 1 97.94 78 PHE B O 1
ATOM 3249 N N . SER B 1 79 ? 1.584 -36.969 -10.672 1 97.94 79 SER B N 1
ATOM 3250 C CA . SER B 1 79 ? 2.871 -37.531 -11.078 1 97.94 79 SER B CA 1
ATOM 3251 C C . SER B 1 79 ? 2.971 -37.625 -12.594 1 97.94 79 SER B C 1
ATOM 3253 O O . SER B 1 79 ? 1.954 -37.625 -13.297 1 97.94 79 SER B O 1
ATOM 3255 N N . ILE B 1 80 ? 4.148 -37.656 -13.062 1 98.12 80 ILE B N 1
ATOM 3256 C CA . ILE B 1 80 ? 4.379 -37.781 -14.492 1 98.12 80 ILE B CA 1
ATOM 3257 C C . ILE B 1 80 ? 3.992 -39.188 -14.938 1 98.12 80 ILE B C 1
ATOM 3259 O O . ILE B 1 80 ? 4.43 -40.188 -14.352 1 98.12 80 ILE B O 1
ATOM 3263 N N . LYS B 1 81 ? 3.232 -39.281 -15.945 1 96.31 81 LYS B N 1
ATOM 3264 C CA . LYS B 1 81 ? 2.666 -40.562 -16.391 1 96.31 81 LYS B CA 1
ATOM 3265 C C . LYS B 1 81 ? 3.703 -41.375 -17.125 1 96.31 81 LYS B C 1
ATOM 3267 O O . LYS B 1 81 ? 3.807 -42.594 -16.922 1 96.31 81 LYS B O 1
ATOM 3272 N N . GLU B 1 82 ? 4.527 -40.719 -17.984 1 93.94 82 GLU B N 1
ATOM 3273 C CA . GLU B 1 82 ? 5.492 -41.438 -18.828 1 93.94 82 GLU B CA 1
ATOM 3274 C C . GLU B 1 82 ? 6.824 -41.594 -18.109 1 93.94 82 GLU B C 1
ATOM 3276 O O . GLU B 1 82 ? 7.137 -40.875 -17.172 1 93.94 82 GLU B O 1
ATOM 3281 N N . ASP B 1 83 ? 7.477 -42.625 -18.516 1 94.56 83 ASP B N 1
ATOM 3282 C CA . ASP B 1 83 ? 8.891 -42.75 -18.156 1 94.56 83 ASP B CA 1
ATOM 3283 C C . ASP B 1 83 ? 9.766 -41.969 -19.109 1 94.56 83 ASP B C 1
ATOM 3285 O O . ASP B 1 83 ? 10.281 -42.5 -20.094 1 94.56 83 ASP B O 1
ATOM 3289 N N . LEU B 1 84 ? 10 -40.781 -18.734 1 96.94 84 LEU B N 1
ATOM 3290 C CA . LEU B 1 84 ? 10.719 -39.875 -19.625 1 96.94 84 LEU B CA 1
ATOM 3291 C C . LEU B 1 84 ? 12.195 -40.25 -19.719 1 96.94 84 LEU B C 1
ATOM 3293 O O . LEU B 1 84 ? 12.805 -40.625 -18.719 1 96.94 84 LEU B O 1
ATOM 3297 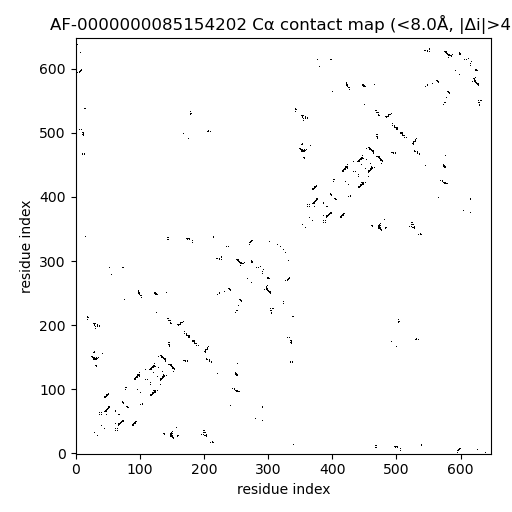N N . LYS B 1 85 ? 12.734 -40.25 -20.906 1 95.5 85 LYS B N 1
ATOM 3298 C CA . LYS B 1 85 ? 14.164 -40.438 -21.141 1 95.5 85 LYS B CA 1
ATOM 3299 C C . LYS B 1 85 ? 14.844 -39.094 -21.469 1 95.5 85 LYS B C 1
ATOM 3301 O O . LYS B 1 85 ? 14.961 -38.719 -22.641 1 95.5 85 LYS B O 1
ATOM 3306 N N . LEU B 1 86 ? 15.352 -38.5 -20.406 1 97.12 86 LEU B N 1
ATOM 3307 C CA . LEU B 1 86 ? 16.016 -37.219 -20.594 1 97.12 86 LEU B CA 1
ATOM 3308 C C . LEU B 1 86 ? 17.422 -37.406 -21.188 1 97.12 86 LEU B C 1
ATOM 3310 O O . LEU B 1 86 ? 18.203 -38.219 -20.672 1 97.12 86 LEU B O 1
ATOM 3314 N N . GLN B 1 87 ? 17.672 -36.719 -22.203 1 96.75 87 GLN B N 1
ATOM 3315 C CA . GLN B 1 87 ? 19.031 -36.656 -22.734 1 96.75 87 GLN B CA 1
ATOM 3316 C C . GLN B 1 87 ? 19.875 -35.625 -21.984 1 96.75 87 GLN B C 1
ATOM 3318 O O . GLN B 1 87 ? 19.359 -34.844 -21.188 1 96.75 87 GLN B O 1
ATOM 3323 N N . GLU B 1 88 ? 21.219 -35.562 -22.219 1 93.25 88 GLU B N 1
ATOM 3324 C CA . GLU B 1 88 ? 22.188 -34.781 -21.469 1 93.25 88 GLU B CA 1
ATOM 3325 C C . GLU B 1 88 ? 21.812 -33.281 -21.5 1 93.25 88 GLU B C 1
ATOM 3327 O O . GLU B 1 88 ? 21.922 -32.594 -20.5 1 93.25 88 GLU B O 1
ATOM 3332 N N . ASN B 1 89 ? 21.312 -32.688 -22.562 1 95.81 89 ASN B N 1
ATOM 3333 C CA . ASN B 1 89 ? 21.031 -31.266 -22.656 1 95.81 89 ASN B CA 1
ATOM 3334 C C . ASN B 1 89 ? 19.531 -30.984 -22.656 1 95.81 89 ASN B C 1
ATOM 3336 O O . ASN B 1 89 ? 19.094 -29.938 -23.141 1 95.81 89 ASN B O 1
ATOM 3340 N N . ASP B 1 90 ? 18.766 -31.969 -22.016 1 98.44 90 ASP B N 1
ATOM 3341 C CA . ASP B 1 90 ? 17.328 -31.766 -21.812 1 98.44 90 ASP B CA 1
ATOM 3342 C C . ASP B 1 90 ? 17.047 -31.141 -20.453 1 98.44 90 ASP B C 1
ATOM 3344 O O . ASP B 1 90 ? 17.828 -31.297 -19.516 1 98.44 90 ASP B O 1
ATOM 3348 N N . LEU B 1 91 ? 16.016 -30.391 -20.391 1 98.69 91 LEU B N 1
ATOM 3349 C CA . LEU B 1 91 ? 15.453 -29.953 -19.109 1 98.69 91 LEU B CA 1
ATOM 3350 C C . LEU B 1 91 ? 14.055 -30.516 -18.906 1 98.69 91 LEU B C 1
ATOM 3352 O O . LEU B 1 91 ? 13.375 -30.859 -19.875 1 98.69 91 LEU B O 1
ATOM 3356 N N . LEU B 1 92 ? 13.711 -30.719 -17.672 1 98.81 92 LEU B N 1
ATOM 3357 C CA . LEU B 1 92 ? 12.359 -31.078 -17.266 1 98.81 92 LEU B CA 1
ATOM 3358 C C . LEU B 1 92 ? 11.742 -30 -16.391 1 98.81 92 LEU B C 1
ATOM 3360 O O . LEU B 1 92 ? 12.266 -29.688 -15.312 1 98.81 92 LEU B O 1
ATOM 3364 N N . LEU B 1 93 ? 10.719 -29.375 -16.891 1 98.88 93 LEU B N 1
ATOM 3365 C CA . LEU B 1 93 ? 9.945 -28.438 -16.094 1 98.88 93 LEU B CA 1
ATOM 3366 C C . LEU B 1 93 ? 8.75 -29.141 -15.445 1 98.88 93 LEU B C 1
ATOM 3368 O O . LEU B 1 93 ? 7.938 -29.75 -16.125 1 98.88 93 LEU B O 1
ATOM 3372 N N . TYR B 1 94 ? 8.68 -29.062 -14.141 1 98.88 94 TYR B N 1
ATOM 3373 C CA . TYR B 1 94 ? 7.539 -29.594 -13.398 1 98.88 94 TYR B CA 1
ATOM 3374 C C . TYR B 1 94 ? 6.887 -28.5 -12.555 1 98.88 94 TYR B C 1
ATOM 3376 O O . TYR B 1 94 ? 7.574 -27.719 -11.891 1 98.88 94 TYR B O 1
ATOM 3384 N N . VAL B 1 95 ? 5.586 -28.469 -12.625 1 98.69 95 VAL B N 1
ATOM 3385 C CA . VAL B 1 95 ? 4.809 -27.469 -11.891 1 98.69 95 VAL B CA 1
ATOM 3386 C C . VAL B 1 95 ? 4.383 -28.047 -10.539 1 98.69 95 VAL B C 1
ATOM 3388 O O . VAL B 1 95 ? 3.906 -29.188 -10.461 1 98.69 95 VAL B O 1
ATOM 3391 N N . ASN B 1 96 ? 4.688 -27.344 -9.484 1 98.75 96 ASN B N 1
ATOM 3392 C CA . ASN B 1 96 ? 4.016 -27.625 -8.227 1 98.75 96 ASN B CA 1
ATOM 3393 C C . ASN B 1 96 ? 2.586 -27.094 -8.219 1 98.75 96 ASN B C 1
ATOM 3395 O O . ASN B 1 96 ? 2.326 -26.016 -7.684 1 98.75 96 ASN B O 1
ATOM 3399 N N . TYR B 1 97 ? 1.707 -27.906 -8.734 1 98.5 97 TYR B N 1
ATOM 3400 C CA . TYR B 1 97 ? 0.33 -27.5 -8.969 1 98.5 97 TYR B CA 1
ATOM 3401 C C . TYR B 1 97 ? -0.368 -27.172 -7.652 1 98.5 97 TYR B C 1
ATOM 3403 O O . TYR B 1 97 ? -0.394 -27.984 -6.734 1 98.5 97 TYR B O 1
ATOM 3411 N N . PHE B 1 98 ? -0.883 -25.922 -7.535 1 98.19 98 PHE B N 1
ATOM 3412 C CA . PHE B 1 98 ? -1.741 -25.406 -6.469 1 98.19 98 PHE B CA 1
ATOM 3413 C C . PHE B 1 98 ? -1.015 -25.438 -5.133 1 98.19 98 PHE B C 1
ATOM 3415 O O . PHE B 1 98 ? -1.602 -25.125 -4.094 1 98.19 98 PHE B O 1
ATOM 3422 N N . GLY B 1 99 ? 0.275 -25.828 -5.125 1 98.12 99 GLY B N 1
ATOM 3423 C CA . GLY B 1 99 ? 1.064 -25.891 -3.904 1 98.12 99 GLY B CA 1
ATOM 3424 C C . GLY B 1 99 ? 0.899 -27.203 -3.154 1 98.12 99 GLY B C 1
ATOM 3425 O O . GLY B 1 99 ? 1.15 -27.266 -1.948 1 98.12 99 GLY B O 1
ATOM 3426 N N . VAL B 1 100 ? 0.48 -28.281 -3.875 1 98.12 100 VAL B N 1
ATOM 3427 C CA . VAL B 1 100 ? 0.18 -29.5 -3.139 1 98.12 100 VAL B CA 1
ATOM 3428 C C . VAL B 1 100 ? 0.992 -30.672 -3.711 1 98.12 100 VAL B C 1
ATOM 3430 O O . VAL B 1 100 ? 0.706 -31.828 -3.428 1 98.12 100 VAL B O 1
ATOM 3433 N N . CYS B 1 101 ? 2.018 -30.406 -4.535 1 98.44 101 CYS B N 1
ATOM 3434 C CA . CYS B 1 101 ? 2.699 -31.469 -5.258 1 98.44 101 CYS B CA 1
ATOM 3435 C C . CYS B 1 101 ? 4.117 -31.672 -4.738 1 98.44 101 CYS B C 1
ATOM 3437 O O . CYS B 1 101 ? 5.016 -32.062 -5.488 1 98.44 101 CYS B O 1
ATOM 3439 N N . GLY B 1 102 ? 4.344 -31.375 -3.482 1 98 102 GLY B N 1
ATOM 3440 C CA . GLY B 1 102 ? 5.672 -31.531 -2.914 1 98 102 GLY B CA 1
ATOM 3441 C C . GLY B 1 102 ? 6.176 -32.969 -2.986 1 98 102 GLY B C 1
ATOM 3442 O O . GLY B 1 102 ? 7.355 -33.188 -3.246 1 98 102 GLY B O 1
ATOM 3443 N N . LYS B 1 103 ? 5.312 -33.906 -2.748 1 97.75 103 LYS B N 1
ATOM 3444 C CA . LYS B 1 103 ? 5.684 -35.344 -2.801 1 97.75 103 LYS B CA 1
ATOM 3445 C C . LYS B 1 103 ? 6.141 -35.719 -4.203 1 97.75 103 LYS B C 1
ATOM 3447 O O . LYS B 1 103 ? 7.129 -36.438 -4.363 1 97.75 103 LYS B O 1
ATOM 3452 N N . GLN B 1 104 ? 5.43 -35.312 -5.164 1 98.19 104 GLN B N 1
ATOM 3453 C CA . GLN B 1 104 ? 5.762 -35.594 -6.559 1 98.19 104 GLN B CA 1
ATOM 3454 C C . GLN B 1 104 ? 7.109 -35 -6.934 1 98.19 104 GLN B C 1
ATOM 3456 O O . GLN B 1 104 ? 7.871 -35.594 -7.699 1 98.19 104 GLN B O 1
ATOM 3461 N N . GLN B 1 105 ? 7.395 -33.812 -6.406 1 98.62 105 GLN B N 1
ATOM 3462 C CA . GLN B 1 105 ? 8.68 -33.188 -6.668 1 98.62 105 GLN B CA 1
ATOM 3463 C C . GLN B 1 105 ? 9.828 -34.031 -6.113 1 98.62 105 GLN B C 1
ATOM 3465 O O . GLN B 1 105 ? 10.859 -34.188 -6.773 1 98.62 105 GLN B O 1
ATOM 3470 N N . LEU B 1 106 ? 9.617 -34.531 -4.922 1 98.31 106 LEU B N 1
ATOM 3471 C CA . LEU B 1 106 ? 10.656 -35.375 -4.328 1 98.31 106 LEU B CA 1
ATOM 3472 C C . LEU B 1 106 ? 10.867 -36.625 -5.156 1 98.31 106 LEU B C 1
ATOM 3474 O O . LEU B 1 106 ? 12.008 -37.062 -5.352 1 98.31 106 LEU B O 1
ATOM 3478 N N . LYS B 1 107 ? 9.852 -37.219 -5.617 1 98 107 LYS B N 1
ATOM 3479 C CA . LYS B 1 107 ? 9.953 -38.406 -6.465 1 98 107 LYS B CA 1
ATOM 3480 C C . LYS B 1 107 ? 10.695 -38.094 -7.758 1 98 107 LYS B C 1
ATOM 3482 O O . LYS B 1 107 ? 11.469 -38.906 -8.25 1 98 107 LYS B O 1
ATOM 3487 N N . ILE B 1 108 ? 10.469 -36.938 -8.32 1 98.44 108 ILE B N 1
ATOM 3488 C CA . ILE B 1 108 ? 11.148 -36.5 -9.539 1 98.44 108 ILE B CA 1
ATOM 3489 C C . ILE B 1 108 ? 12.648 -36.406 -9.281 1 98.44 108 ILE B C 1
ATOM 3491 O O . ILE B 1 108 ? 13.453 -36.875 -10.102 1 98.44 108 ILE B O 1
ATOM 3495 N N . LEU B 1 109 ? 13 -35.875 -8.164 1 98.31 109 LEU B N 1
ATOM 3496 C CA . LEU B 1 109 ? 14.406 -35.688 -7.824 1 98.31 109 LEU B CA 1
ATOM 3497 C C . LEU B 1 109 ? 15.086 -37.031 -7.562 1 98.31 109 LEU B C 1
ATOM 3499 O O . LEU B 1 109 ? 16.312 -37.156 -7.684 1 98.31 109 LEU B O 1
ATOM 3503 N N . GLU B 1 110 ? 14.312 -38.031 -7.156 1 97.88 110 GLU B N 1
ATOM 3504 C CA . GLU B 1 110 ? 14.836 -39.375 -6.977 1 97.88 110 GLU B CA 1
ATOM 3505 C C . GLU B 1 110 ? 15.102 -40.062 -8.32 1 97.88 110 GLU B C 1
ATOM 3507 O O . GLU B 1 110 ? 16 -40.875 -8.445 1 97.88 110 GLU B O 1
ATOM 3512 N N . LYS B 1 111 ? 14.398 -39.656 -9.234 1 97.56 111 LYS B N 1
ATOM 3513 C CA . LYS B 1 111 ? 14.375 -40.375 -10.5 1 97.56 111 LYS B CA 1
ATOM 3514 C C . LYS B 1 111 ? 15.289 -39.719 -11.531 1 97.56 111 LYS B C 1
ATOM 3516 O O . LYS B 1 111 ? 15.875 -40.406 -12.375 1 97.56 111 LYS B O 1
ATOM 3521 N N . TYR B 1 112 ? 15.367 -38.469 -11.539 1 97.75 112 TYR B N 1
ATOM 3522 C CA . TYR B 1 112 ? 16.078 -37.719 -12.578 1 97.75 112 TYR B CA 1
ATOM 3523 C C . TYR B 1 112 ? 17.25 -36.938 -11.984 1 97.75 112 TYR B C 1
ATOM 3525 O O . TYR B 1 112 ? 17.297 -36.688 -10.781 1 97.75 112 TYR B O 1
ATOM 3533 N N . ASN B 1 113 ? 18.203 -36.562 -12.906 1 97.56 113 ASN B N 1
ATOM 3534 C CA . ASN B 1 113 ? 19.312 -35.688 -12.516 1 97.56 113 ASN B CA 1
ATOM 3535 C C . ASN B 1 113 ? 18.844 -34.312 -12.102 1 97.56 113 ASN B C 1
ATOM 3537 O O . ASN B 1 113 ? 18.234 -33.594 -12.906 1 97.56 113 ASN B O 1
ATOM 3541 N N . SER B 1 114 ? 19.156 -33.906 -10.914 1 98.06 114 SER B N 1
ATOM 3542 C CA . SER B 1 114 ? 18.656 -32.656 -10.344 1 98.06 114 SER B CA 1
ATOM 3543 C C . SER B 1 114 ? 19.141 -31.469 -11.156 1 98.06 114 SER B C 1
ATOM 3545 O O . SER B 1 114 ? 18.453 -30.438 -11.203 1 98.06 114 SER B O 1
ATOM 3547 N N . ASP B 1 115 ? 20.234 -31.578 -11.844 1 97.69 115 ASP B N 1
ATOM 3548 C CA . ASP B 1 115 ? 20.781 -30.484 -12.641 1 97.69 115 ASP B CA 1
ATOM 3549 C C . ASP B 1 115 ? 19.953 -30.25 -13.898 1 97.69 115 ASP B C 1
ATOM 3551 O O . ASP B 1 115 ? 20.156 -29.25 -14.594 1 97.69 115 ASP B O 1
ATOM 3555 N N . GLN B 1 116 ? 18.984 -31.125 -14.141 1 98.44 116 GLN B N 1
ATOM 3556 C CA . GLN B 1 116 ? 18.141 -31.016 -15.336 1 98.44 116 GLN B CA 1
ATOM 3557 C C . GLN B 1 116 ? 16.719 -30.609 -14.969 1 98.44 116 GLN B C 1
ATOM 3559 O O . GLN B 1 116 ? 15.859 -30.5 -15.844 1 98.44 116 GLN B O 1
ATOM 3564 N N . ILE B 1 117 ? 16.469 -30.328 -13.672 1 98.75 117 ILE B N 1
ATOM 3565 C CA . ILE B 1 117 ? 15.102 -30.141 -13.203 1 98.75 117 ILE B CA 1
ATOM 3566 C C . ILE B 1 117 ? 14.859 -28.672 -12.898 1 98.75 117 ILE B C 1
ATOM 3568 O O . ILE B 1 117 ? 15.641 -28.031 -12.188 1 98.75 117 ILE B O 1
ATOM 3572 N N . VAL B 1 118 ? 13.82 -28.141 -13.477 1 98.88 118 VAL B N 1
ATOM 3573 C CA . VAL B 1 118 ? 13.289 -26.828 -13.133 1 98.88 118 VAL B CA 1
ATOM 3574 C C . VAL B 1 118 ? 11.914 -26.984 -12.484 1 98.88 118 VAL B C 1
ATOM 3576 O O . VAL B 1 118 ? 11 -27.547 -13.086 1 98.88 118 VAL B O 1
ATOM 3579 N N . PHE B 1 119 ? 11.773 -26.484 -11.273 1 98.88 119 PHE B N 1
ATOM 3580 C CA . PHE B 1 119 ? 10.469 -26.484 -10.609 1 98.88 119 PHE B CA 1
ATOM 3581 C C . PHE B 1 119 ? 9.789 -25.125 -10.766 1 98.88 119 PHE B C 1
ATOM 3583 O O . PHE B 1 119 ? 10.383 -24.094 -10.469 1 98.88 119 PHE B O 1
ATOM 3590 N N . ASP B 1 120 ? 8.578 -25.172 -11.258 1 98.75 120 ASP B N 1
ATOM 3591 C CA . ASP B 1 120 ? 7.719 -24 -11.297 1 98.75 120 ASP B CA 1
ATOM 3592 C C . ASP B 1 120 ? 6.871 -23.891 -10.031 1 98.75 120 ASP B C 1
ATOM 3594 O O . ASP B 1 120 ? 5.844 -24.562 -9.906 1 98.75 120 ASP B O 1
ATOM 3598 N N . HIS B 1 121 ? 7.27 -23.031 -9.164 1 98.81 121 HIS B N 1
ATOM 3599 C CA . HIS B 1 121 ? 6.566 -22.75 -7.914 1 98.81 121 HIS B CA 1
ATOM 3600 C C . HIS B 1 121 ? 5.688 -21.516 -8.031 1 98.81 121 HIS B C 1
ATOM 3602 O O . HIS B 1 121 ? 5.434 -20.828 -7.035 1 98.81 121 HIS B O 1
ATOM 3608 N N . SER B 1 122 ? 5.242 -21.188 -9.234 1 98.19 122 SER B N 1
ATOM 3609 C CA . SER B 1 122 ? 4.352 -20.047 -9.406 1 98.19 122 SER B CA 1
ATOM 3610 C C . SER B 1 122 ? 3.078 -20.203 -8.578 1 98.19 122 SER B C 1
ATOM 3612 O O . SER B 1 122 ? 2.471 -19.219 -8.164 1 98.19 122 SER B O 1
ATOM 3614 N N . GLN B 1 123 ? 2.658 -21.422 -8.289 1 98.19 123 GLN B N 1
ATOM 3615 C CA . GLN B 1 123 ? 1.473 -21.672 -7.48 1 98.19 123 GLN B CA 1
ATOM 3616 C C . GLN B 1 123 ? 1.852 -22.234 -6.113 1 98.19 123 GLN B C 1
ATOM 3618 O O . GLN B 1 123 ? 1.006 -22.781 -5.406 1 98.19 123 GLN B O 1
ATOM 3623 N N . ALA B 1 124 ? 3.096 -22.156 -5.73 1 98.62 124 ALA B N 1
ATOM 3624 C CA . ALA B 1 124 ? 3.617 -22.688 -4.48 1 98.62 124 ALA B CA 1
ATOM 3625 C C . ALA B 1 124 ? 4.648 -21.75 -3.863 1 98.62 124 ALA B C 1
ATOM 3627 O O . ALA B 1 124 ? 5.754 -22.172 -3.512 1 98.62 124 ALA B O 1
ATOM 3628 N N . PHE B 1 125 ? 4.262 -20.609 -3.625 1 98.69 125 PHE B N 1
ATOM 3629 C CA . PHE B 1 125 ? 5.176 -19.531 -3.24 1 98.6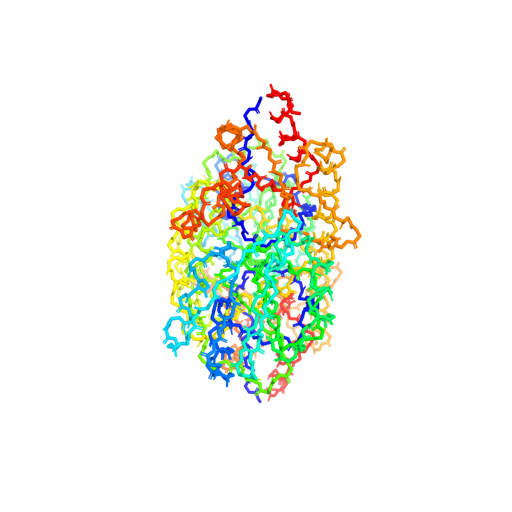9 125 PHE B CA 1
ATOM 3630 C C . PHE B 1 125 ? 5.883 -19.875 -1.931 1 98.69 125 PHE B C 1
ATOM 3632 O O . PHE B 1 125 ? 7.059 -19.547 -1.752 1 98.69 125 PHE B O 1
ATOM 3639 N N . PHE B 1 126 ? 5.215 -20.531 -1.026 1 98.56 126 PHE B N 1
ATOM 3640 C CA . PHE B 1 126 ? 5.742 -20.719 0.321 1 98.56 126 PHE B CA 1
ATOM 3641 C C . PHE B 1 126 ? 6.543 -22 0.423 1 98.56 126 PHE B C 1
ATOM 3643 O O . PHE B 1 126 ? 7.129 -22.297 1.468 1 98.56 126 PHE B O 1
ATOM 3650 N N . GLN B 1 127 ? 6.562 -22.797 -0.601 1 98.06 127 GLN B N 1
ATOM 3651 C CA . GLN B 1 127 ? 7.406 -23.984 -0.61 1 98.06 127 GLN B CA 1
ATOM 3652 C C . GLN B 1 127 ? 8.859 -23.625 -0.912 1 98.06 127 GLN B C 1
ATOM 3654 O O . GLN B 1 127 ? 9.148 -23.016 -1.942 1 98.06 127 GLN B O 1
ATOM 3659 N N . ALA B 1 128 ? 9.688 -24 -0.057 1 97.5 128 ALA B N 1
ATOM 3660 C CA . ALA B 1 128 ? 11.102 -23.688 -0.225 1 97.5 128 ALA B CA 1
ATOM 3661 C C . ALA B 1 128 ? 11.656 -24.344 -1.486 1 97.5 128 ALA B C 1
ATOM 3663 O O . ALA B 1 128 ? 11.195 -25.406 -1.896 1 97.5 128 ALA B O 1
ATOM 3664 N N . PRO B 1 129 ? 12.617 -23.625 -2.072 1 98.06 129 PRO B N 1
ATOM 3665 C CA . PRO B 1 129 ? 13.25 -24.281 -3.221 1 98.06 129 PRO B CA 1
ATOM 3666 C C . PRO B 1 129 ? 13.969 -25.578 -2.84 1 98.06 129 PRO B C 1
ATOM 3668 O O . PRO B 1 129 ? 14.516 -25.688 -1.736 1 98.06 129 PRO B O 1
ATOM 3671 N N . LEU B 1 130 ? 13.914 -26.547 -3.738 1 97.88 130 LEU B N 1
ATOM 3672 C CA . LEU B 1 130 ? 14.625 -27.797 -3.564 1 97.88 130 LEU B CA 1
ATOM 3673 C C . LEU B 1 130 ? 15.977 -27.766 -4.27 1 97.88 130 LEU B C 1
ATOM 3675 O O . LEU B 1 130 ? 16.328 -26.766 -4.91 1 97.88 130 LEU B O 1
ATOM 3679 N N . ASP B 1 131 ? 16.781 -28.828 -3.975 1 97.62 131 ASP B N 1
ATOM 3680 C CA . ASP B 1 131 ? 18.078 -28.938 -4.656 1 97.62 131 ASP B CA 1
ATOM 3681 C C . ASP B 1 131 ? 17.891 -29.391 -6.109 1 97.62 131 ASP B C 1
ATOM 3683 O O . ASP B 1 131 ? 17.891 -30.578 -6.406 1 97.62 131 ASP B O 1
ATOM 3687 N N . CYS B 1 132 ? 17.797 -28.453 -6.973 1 98.5 132 CYS B N 1
ATOM 3688 C CA . CYS B 1 132 ? 17.594 -28.641 -8.406 1 98.5 132 CYS B CA 1
ATOM 3689 C C . CYS B 1 132 ? 18.25 -27.531 -9.203 1 98.5 132 CYS B C 1
ATOM 3691 O O . CYS B 1 132 ? 18.953 -26.688 -8.641 1 98.5 132 CYS B O 1
ATOM 3693 N N . LEU B 1 133 ? 18.094 -27.594 -10.5 1 98.56 133 LEU B N 1
ATOM 3694 C CA . LEU B 1 133 ? 18.703 -26.562 -11.352 1 98.56 133 LEU B CA 1
ATOM 3695 C C . LEU B 1 133 ? 18.172 -25.188 -11 1 98.56 133 LEU B C 1
ATOM 3697 O O . LEU B 1 133 ? 18.953 -24.234 -10.867 1 98.56 133 LEU B O 1
ATOM 3701 N N . ALA B 1 134 ? 16.812 -25.125 -10.953 1 98.81 134 ALA B N 1
ATOM 3702 C CA . ALA B 1 134 ? 16.219 -23.828 -10.672 1 98.81 134 ALA B CA 1
ATOM 3703 C C . ALA B 1 134 ? 14.781 -23.969 -10.172 1 98.81 134 ALA B C 1
ATOM 3705 O O . ALA B 1 134 ? 14.117 -24.969 -10.453 1 98.81 134 ALA B O 1
ATOM 3706 N N . THR B 1 135 ? 14.344 -23.016 -9.391 1 98.88 135 THR B N 1
ATOM 3707 C CA . THR B 1 135 ? 12.961 -22.859 -8.969 1 98.88 135 THR B CA 1
ATOM 3708 C C . THR B 1 135 ? 12.445 -21.453 -9.281 1 98.88 135 THR B C 1
ATOM 3710 O O . THR B 1 135 ? 13.117 -20.469 -8.984 1 98.88 135 THR B O 1
ATOM 3713 N N . ILE B 1 136 ? 11.305 -21.406 -9.875 1 98.75 136 ILE B N 1
ATOM 3714 C CA . ILE B 1 136 ? 10.695 -20.156 -10.297 1 98.75 136 ILE B CA 1
ATOM 3715 C C . ILE B 1 136 ? 9.5 -19.828 -9.406 1 98.75 136 ILE B C 1
ATOM 3717 O O . ILE B 1 136 ? 8.703 -20.719 -9.078 1 98.75 136 ILE B O 1
ATOM 3721 N N . TYR B 1 137 ? 9.344 -18.547 -8.969 1 98.81 137 TYR B N 1
ATOM 3722 C CA . TYR B 1 137 ? 8.211 -18.109 -8.156 1 98.81 137 TYR B CA 1
ATOM 3723 C C . TYR B 1 137 ? 7.496 -16.938 -8.82 1 98.81 137 TYR B C 1
ATOM 3725 O O . TYR B 1 137 ? 8.125 -16.125 -9.508 1 98.81 137 TYR B O 1
ATOM 3733 N N . SER B 1 138 ? 6.215 -16.812 -8.602 1 98.25 138 SER B N 1
ATOM 3734 C CA . SER B 1 138 ? 5.391 -15.703 -9.055 1 98.25 138 SER B CA 1
ATOM 3735 C C . SER B 1 138 ? 4.707 -15.008 -7.883 1 98.25 138 SER B C 1
ATOM 3737 O O . SER B 1 138 ? 3.584 -15.359 -7.516 1 98.25 138 SER B O 1
ATOM 3739 N N . PRO B 1 139 ? 5.305 -13.969 -7.355 1 98 139 PRO B N 1
ATOM 3740 C CA . PRO B 1 139 ? 4.719 -13.297 -6.191 1 98 139 PRO B CA 1
ATOM 3741 C C . PRO B 1 139 ? 3.334 -12.719 -6.48 1 98 139 PRO B C 1
ATOM 3743 O O . PRO B 1 139 ? 2.488 -12.664 -5.582 1 98 139 PRO B O 1
ATOM 3746 N N . ARG B 1 140 ? 2.996 -12.359 -7.715 1 96.75 140 ARG B N 1
ATOM 3747 C CA . ARG B 1 140 ? 1.741 -11.688 -8.047 1 96.75 140 ARG B CA 1
ATOM 3748 C C . ARG B 1 140 ? 0.561 -12.641 -7.914 1 96.75 140 ARG B C 1
ATOM 3750 O O . ARG B 1 140 ? -0.595 -12.211 -7.895 1 96.75 140 ARG B O 1
ATOM 3757 N N . LYS B 1 141 ? 0.849 -13.875 -7.809 1 97.25 141 LYS B N 1
ATOM 3758 C CA . LYS B 1 141 ? -0.22 -14.852 -7.629 1 97.25 141 LYS B CA 1
ATOM 3759 C C . LYS B 1 141 ? -0.557 -15.031 -6.148 1 97.25 141 LYS B C 1
ATOM 3761 O O . LYS B 1 141 ? -1.569 -15.641 -5.809 1 97.25 141 LYS B O 1
ATOM 3766 N N . PHE B 1 142 ? 0.236 -14.492 -5.312 1 98.12 142 PHE B N 1
ATOM 3767 C CA . PHE B 1 142 ? 0.053 -14.68 -3.879 1 98.12 142 PHE B CA 1
ATOM 3768 C C . PHE B 1 142 ? -0.181 -13.344 -3.184 1 98.12 142 PHE B C 1
ATOM 3770 O O . PHE B 1 142 ? -0.769 -13.297 -2.102 1 98.12 142 PHE B O 1
ATOM 3777 N N . PHE B 1 143 ? 0.29 -12.289 -3.824 1 97.5 143 PHE B N 1
ATOM 3778 C CA . PHE B 1 143 ? 0.255 -10.984 -3.18 1 97.5 143 PHE B CA 1
ATOM 3779 C C . PHE B 1 143 ? -0.244 -9.914 -4.148 1 97.5 143 PHE B C 1
ATOM 3781 O O . PHE B 1 143 ? -0.084 -10.055 -5.363 1 97.5 143 PHE B O 1
ATOM 3788 N N . GLY B 1 144 ? -0.843 -8.859 -3.584 1 97.38 144 GLY B N 1
ATOM 3789 C CA . GLY B 1 144 ? -1.269 -7.711 -4.371 1 97.38 144 GLY B CA 1
ATOM 3790 C C . GLY B 1 144 ? -0.119 -6.816 -4.797 1 97.38 144 GLY B C 1
ATOM 3791 O O . GLY B 1 144 ? 0.062 -5.727 -4.25 1 97.38 144 GLY B O 1
ATOM 3792 N N . VAL B 1 145 ? 0.624 -7.242 -5.773 1 98 145 VAL B N 1
ATOM 3793 C CA . VAL B 1 145 ? 1.762 -6.504 -6.312 1 98 145 VAL B CA 1
ATOM 3794 C C . VAL B 1 145 ? 1.642 -6.402 -7.828 1 98 145 VAL B C 1
ATOM 3796 O O . VAL B 1 145 ? 0.993 -7.234 -8.469 1 98 145 VAL B O 1
ATOM 3799 N N . PRO B 1 146 ? 2.258 -5.375 -8.438 1 97.94 146 PRO B N 1
ATOM 3800 C CA . PRO B 1 146 ? 2.004 -5.117 -9.859 1 97.94 146 PRO B CA 1
ATOM 3801 C C . PRO B 1 146 ? 2.855 -5.988 -10.773 1 97.94 146 PRO B C 1
ATOM 3803 O O . PRO B 1 146 ? 2.578 -6.082 -11.977 1 97.94 146 PRO B O 1
ATOM 3806 N N . ASP B 1 147 ? 3.918 -6.512 -10.328 1 98.12 147 ASP B N 1
ATOM 3807 C CA . ASP B 1 147 ? 4.816 -7.363 -11.102 1 98.12 147 ASP B CA 1
ATOM 3808 C C . ASP B 1 147 ? 5.625 -8.281 -10.188 1 98.12 147 ASP B C 1
ATOM 3810 O O . ASP B 1 147 ? 5.32 -8.414 -9 1 98.12 147 ASP B O 1
ATOM 3814 N N . GLY B 1 148 ? 6.492 -9.062 -10.828 1 97.75 148 GLY B N 1
ATOM 3815 C CA . GLY B 1 148 ? 7.441 -9.781 -9.992 1 97.75 148 GLY B CA 1
ATOM 3816 C C . GLY B 1 148 ? 7.59 -11.242 -10.383 1 97.75 148 GLY B C 1
ATOM 3817 O O . GLY B 1 148 ? 6.609 -11.891 -10.758 1 97.75 148 GLY B O 1
ATOM 3818 N N . GLY B 1 149 ? 8.742 -11.711 -10.32 1 98.31 149 GLY B N 1
ATOM 3819 C CA . GLY B 1 149 ? 9.188 -13.086 -10.461 1 98.31 149 GLY B CA 1
ATOM 3820 C C . GLY B 1 149 ? 10.492 -13.367 -9.758 1 98.31 149 GLY B C 1
ATOM 3821 O O . GLY B 1 149 ? 11.359 -12.492 -9.672 1 98.31 149 GLY B O 1
ATOM 3822 N N . PHE B 1 150 ? 10.586 -14.562 -9.188 1 98.75 150 PHE B N 1
ATOM 3823 C CA . PHE B 1 150 ? 11.828 -14.969 -8.539 1 98.75 150 PHE B CA 1
ATOM 3824 C C . PHE B 1 150 ? 12.43 -16.188 -9.242 1 98.75 150 PHE B C 1
ATOM 3826 O O . PHE B 1 150 ? 11.695 -17.062 -9.703 1 98.75 150 PHE B O 1
ATOM 3833 N N . LEU B 1 151 ? 13.695 -16.156 -9.352 1 98.81 151 LEU B N 1
ATOM 3834 C CA . LEU B 1 151 ? 14.461 -17.312 -9.82 1 98.81 151 LEU B CA 1
ATOM 3835 C C . LEU B 1 151 ? 15.539 -17.688 -8.805 1 98.81 151 LEU B C 1
ATOM 3837 O O . LEU B 1 151 ? 16.453 -16.906 -8.539 1 98.81 151 LEU B O 1
ATOM 3841 N N . VAL B 1 152 ? 15.359 -18.828 -8.188 1 98.62 152 VAL B N 1
ATOM 3842 C CA . VAL B 1 152 ? 16.406 -19.422 -7.355 1 98.62 152 VAL B CA 1
ATOM 3843 C C . VAL B 1 152 ? 17.172 -20.469 -8.148 1 98.62 152 VAL B C 1
ATOM 3845 O O . VAL B 1 152 ? 16.578 -21.422 -8.664 1 98.62 152 VAL B O 1
ATOM 3848 N N . THR B 1 153 ? 18.438 -20.312 -8.297 1 98.31 153 THR B N 1
ATOM 3849 C CA . THR B 1 153 ? 19.188 -21.219 -9.148 1 98.31 153 THR B CA 1
ATOM 3850 C C . THR B 1 153 ? 20.609 -21.406 -8.625 1 98.31 153 THR B C 1
ATOM 3852 O O . THR B 1 153 ? 21.109 -20.578 -7.863 1 98.31 153 THR B O 1
ATOM 3855 N N . ASN B 1 154 ? 21.172 -22.562 -9.016 1 92.81 154 ASN B N 1
ATOM 3856 C CA . ASN B 1 154 ? 22.547 -22.859 -8.625 1 92.81 154 ASN B CA 1
ATOM 3857 C C . ASN B 1 154 ? 23.531 -22.422 -9.703 1 92.81 154 ASN B C 1
ATOM 3859 O O . ASN B 1 154 ? 24.75 -22.531 -9.516 1 92.81 154 ASN B O 1
ATOM 3863 N N . VAL B 1 155 ? 23.031 -21.984 -10.773 1 95.44 155 VAL B N 1
ATOM 3864 C CA . VAL B 1 155 ? 23.938 -21.516 -11.82 1 95.44 155 VAL B CA 1
ATOM 3865 C C . VAL B 1 155 ? 24.234 -20.031 -11.625 1 95.44 155 VAL B C 1
ATOM 3867 O O . VAL B 1 155 ? 23.453 -19.312 -10.992 1 95.44 155 VAL B O 1
ATOM 3870 N N . SER B 1 156 ? 25.328 -19.562 -12.172 1 95.88 156 SER B N 1
ATOM 3871 C CA . SER B 1 156 ? 25.828 -18.219 -11.93 1 95.88 156 SER B CA 1
ATOM 3872 C C . SER B 1 156 ? 25.172 -17.219 -12.875 1 95.88 156 SER B C 1
ATOM 3874 O O . SER B 1 156 ? 25.781 -16.75 -13.828 1 95.88 156 SER B O 1
ATOM 3876 N N . MET B 1 157 ? 24 -16.906 -12.57 1 97.25 157 MET B N 1
ATOM 3877 C CA . MET B 1 157 ? 23.25 -15.898 -13.32 1 97.25 157 MET B CA 1
ATOM 3878 C C . MET B 1 157 ? 23.188 -14.578 -12.555 1 97.25 157 MET B C 1
ATOM 3880 O O . MET B 1 157 ? 23.375 -14.555 -11.336 1 97.25 157 MET B O 1
ATOM 3884 N N . VAL B 1 158 ? 23 -13.484 -13.336 1 96.12 158 VAL B N 1
ATOM 3885 C CA . VAL B 1 158 ? 22.875 -12.172 -12.719 1 96.12 158 VAL B CA 1
ATOM 3886 C C . VAL B 1 158 ? 21.531 -11.539 -13.125 1 96.12 158 VAL B C 1
ATOM 3888 O O . VAL B 1 158 ? 20.984 -11.867 -14.18 1 96.12 158 VAL B O 1
ATOM 3891 N N . GLU B 1 159 ? 21.047 -10.664 -12.32 1 97.12 159 GLU B N 1
ATOM 3892 C CA . GLU B 1 159 ? 19.812 -9.945 -12.617 1 97.12 159 GLU B CA 1
ATOM 3893 C C . GLU B 1 159 ? 19.984 -9.008 -13.805 1 97.12 159 GLU B C 1
ATOM 3895 O O . GLU B 1 159 ? 21.094 -8.508 -14.055 1 97.12 159 GLU B O 1
ATOM 3900 N N . PRO B 1 160 ? 18.891 -8.836 -14.516 1 97.44 160 PRO B N 1
ATOM 3901 C CA . PRO B 1 160 ? 18.984 -7.836 -15.586 1 97.44 160 PRO B CA 1
ATOM 3902 C C . PRO B 1 160 ? 19.266 -6.43 -15.062 1 97.44 160 PRO B C 1
ATOM 3904 O O . PRO B 1 160 ? 18.906 -6.109 -13.93 1 97.44 160 PRO B O 1
ATOM 3907 N N . GLU B 1 161 ? 19.812 -5.586 -15.906 1 96.12 161 GLU B N 1
ATOM 3908 C CA . GLU B 1 161 ? 20.109 -4.203 -15.539 1 96.12 161 GLU B CA 1
ATOM 3909 C C . GLU B 1 161 ? 18.875 -3.32 -15.688 1 96.12 161 GLU B C 1
ATOM 3911 O O . GLU B 1 161 ? 18.594 -2.475 -14.836 1 96.12 161 GLU B O 1
ATOM 3916 N N . GLU B 1 162 ? 18.188 -3.58 -16.812 1 96.94 162 GLU B N 1
ATOM 3917 C CA . GLU B 1 162 ? 17.016 -2.758 -17.078 1 96.94 162 GLU B CA 1
ATOM 3918 C C . GLU B 1 162 ? 15.891 -3.062 -16.094 1 96.94 162 GLU B C 1
ATOM 3920 O O . GLU B 1 162 ? 15.531 -4.227 -15.883 1 96.94 162 GLU B O 1
ATOM 3925 N N . ILE B 1 163 ? 15.328 -2.025 -15.445 1 96.31 163 ILE B N 1
ATOM 3926 C CA . ILE B 1 163 ? 14.273 -2.166 -14.445 1 96.31 163 ILE B CA 1
ATOM 3927 C C . ILE B 1 163 ? 12.906 -1.997 -15.102 1 96.31 163 ILE B C 1
ATOM 3929 O O . ILE B 1 163 ? 12.727 -1.13 -15.961 1 96.31 163 ILE B O 1
ATOM 3933 N N . ASP B 1 164 ? 11.969 -2.807 -14.758 1 95.88 164 ASP B N 1
ATOM 3934 C CA . ASP B 1 164 ? 10.586 -2.662 -15.203 1 95.88 164 ASP B CA 1
ATOM 3935 C C . ASP B 1 164 ? 9.984 -1.354 -14.695 1 95.88 164 ASP B C 1
ATOM 3937 O O . ASP B 1 164 ? 9.891 -1.137 -13.492 1 95.88 164 ASP B O 1
ATOM 3941 N N . GLU B 1 165 ? 9.484 -0.543 -15.547 1 91.56 165 GLU B N 1
ATOM 3942 C CA . GLU B 1 165 ? 9.031 0.792 -15.172 1 91.56 165 GLU B CA 1
ATOM 3943 C C . GLU B 1 165 ? 7.512 0.905 -15.258 1 91.56 165 GLU B C 1
ATOM 3945 O O . GLU B 1 165 ? 6.949 1.987 -15.07 1 91.56 165 GLU B O 1
ATOM 3950 N N . ASP B 1 166 ? 6.848 -0.165 -15.508 1 95 166 ASP B N 1
ATOM 3951 C CA . ASP B 1 166 ? 5.41 -0.095 -15.75 1 95 166 ASP B CA 1
ATOM 3952 C C . ASP B 1 166 ? 4.617 -0.409 -14.484 1 95 166 ASP B C 1
ATOM 3954 O O . ASP B 1 166 ? 3.391 -0.521 -14.523 1 95 166 ASP B O 1
ATOM 3958 N N . SER B 1 167 ? 5.27 -0.555 -13.406 1 96.12 167 SER B N 1
ATOM 3959 C CA . SER B 1 167 ? 4.633 -1.017 -12.172 1 96.12 167 SER B CA 1
ATOM 3960 C C . SER B 1 167 ? 3.607 -0.006 -11.672 1 96.12 167 SER B C 1
ATOM 3962 O O . SER B 1 167 ? 2.576 -0.385 -11.109 1 96.12 167 SER B O 1
ATOM 3964 N N . ILE B 1 168 ? 3.869 1.288 -11.844 1 95.06 168 ILE B N 1
ATOM 3965 C CA . ILE B 1 168 ? 2.955 2.322 -11.375 1 95.06 168 ILE B CA 1
ATOM 3966 C C . ILE B 1 168 ? 1.617 2.199 -12.102 1 95.06 168 ILE B C 1
ATOM 3968 O O . ILE B 1 168 ? 0.561 2.164 -11.461 1 95.06 168 ILE B O 1
ATOM 3972 N N . LYS B 1 169 ? 1.707 2.139 -13.375 1 94.81 169 LYS B N 1
ATOM 3973 C CA . LYS B 1 169 ? 0.495 1.974 -14.172 1 94.81 169 LYS B CA 1
ATOM 3974 C C . LYS B 1 169 ? -0.227 0.678 -13.812 1 94.81 169 LYS B C 1
ATOM 3976 O O . LYS B 1 169 ? -1.456 0.65 -13.719 1 94.81 169 LYS B O 1
ATOM 3981 N N . ARG B 1 170 ? 0.482 -0.392 -13.555 1 97 170 ARG B N 1
ATOM 3982 C CA . ARG B 1 170 ? -0.08 -1.703 -13.25 1 97 170 ARG B CA 1
ATOM 3983 C C . ARG B 1 170 ? -0.682 -1.723 -11.844 1 97 170 ARG B C 1
ATOM 3985 O O . ARG B 1 170 ? -1.4 -2.658 -11.484 1 97 170 ARG B O 1
ATOM 3992 N N . SER B 1 171 ? -0.432 -0.701 -11.086 1 97.12 171 SER B N 1
ATOM 3993 C CA . SER B 1 171 ? -0.923 -0.689 -9.719 1 97.12 171 SER B CA 1
ATOM 3994 C C . SER B 1 171 ? -2.354 -0.167 -9.641 1 97.12 171 SER B C 1
ATOM 3996 O O . SER B 1 171 ? -3.006 -0.268 -8.602 1 97.12 171 SER B O 1
ATOM 3998 N N . ILE B 1 172 ? -2.846 0.304 -10.727 1 96.38 172 ILE B N 1
ATOM 3999 C CA . ILE B 1 172 ? -4.137 0.983 -10.727 1 96.38 172 ILE B CA 1
ATOM 4000 C C . ILE B 1 172 ? -5.238 -0 -10.336 1 96.38 172 ILE B C 1
ATOM 4002 O O . ILE B 1 172 ? -6.102 0.319 -9.516 1 96.38 172 ILE B O 1
ATOM 4006 N N . HIS B 1 173 ? -5.23 -1.226 -10.875 1 97.12 173 HIS B N 1
ATOM 4007 C CA . HIS B 1 173 ? -6.27 -2.195 -10.547 1 97.12 173 HIS B CA 1
ATOM 4008 C C . HIS B 1 173 ? -6.199 -2.604 -9.078 1 97.12 173 HIS B C 1
ATOM 4010 O O . HIS B 1 173 ? -7.23 -2.865 -8.453 1 97.12 173 HIS B O 1
ATOM 4016 N N . LEU B 1 174 ? -5.016 -2.648 -8.523 1 97.69 174 LEU B N 1
ATOM 4017 C CA . LEU B 1 174 ? -4.828 -2.992 -7.113 1 97.69 174 LEU B CA 1
ATOM 4018 C C . LEU B 1 174 ? -5.473 -1.948 -6.211 1 97.69 174 LEU B C 1
ATOM 4020 O O . LEU B 1 174 ? -6.16 -2.295 -5.246 1 97.69 174 LEU B O 1
ATOM 4024 N N . LEU B 1 175 ? -5.234 -0.67 -6.598 1 96.94 175 LEU B N 1
ATOM 4025 C CA . LEU B 1 175 ? -5.797 0.442 -5.84 1 96.94 175 LEU B CA 1
ATOM 4026 C C . LEU B 1 175 ? -7.316 0.483 -5.98 1 96.94 175 LEU B C 1
ATOM 4028 O O . LEU B 1 175 ? -8.031 0.72 -5.004 1 96.94 175 LEU B O 1
ATOM 4032 N N . LYS B 1 176 ? -7.781 0.231 -7.172 1 95.88 176 LYS B N 1
ATOM 4033 C CA . LYS B 1 176 ? -9.219 0.28 -7.438 1 95.88 176 LYS B CA 1
ATOM 4034 C C . LYS B 1 176 ? -9.953 -0.807 -6.66 1 95.88 176 LYS B C 1
ATOM 4036 O O . LYS B 1 176 ? -11.016 -0.553 -6.082 1 95.88 176 LYS B O 1
ATOM 4041 N N . ARG B 1 177 ? -9.398 -2 -6.609 1 94.5 177 ARG B N 1
ATOM 4042 C CA . ARG B 1 177 ? -10.055 -3.066 -5.859 1 94.5 177 ARG B CA 1
ATOM 4043 C C . ARG B 1 177 ? -10.016 -2.787 -4.359 1 94.5 177 ARG B C 1
ATOM 4045 O O . ARG B 1 177 ? -10.961 -3.119 -3.637 1 94.5 177 ARG B O 1
ATOM 4052 N N . LEU B 1 178 ? -8.953 -2.219 -3.953 1 91.94 178 LEU B N 1
ATOM 4053 C CA . LEU B 1 178 ? -8.836 -1.849 -2.545 1 91.94 178 LEU B CA 1
ATOM 4054 C C . LEU B 1 178 ? -9.891 -0.814 -2.168 1 91.94 178 LEU B C 1
ATOM 4056 O O . LEU B 1 178 ? -10.445 -0.862 -1.069 1 91.94 178 LEU B O 1
ATOM 4060 N N . ALA B 1 179 ? -10.188 0.079 -3.068 1 90.5 179 ALA B N 1
ATOM 4061 C CA . ALA B 1 179 ? -11.055 1.229 -2.826 1 90.5 179 ALA B CA 1
ATOM 4062 C C . ALA B 1 179 ? -12.523 0.85 -2.973 1 90.5 179 ALA B C 1
ATOM 4064 O O . ALA B 1 179 ? -13.398 1.476 -2.367 1 90.5 179 ALA B O 1
ATOM 4065 N N . ASP B 1 180 ? -12.758 -0.107 -3.766 1 89.94 180 ASP B N 1
ATOM 4066 C CA . ASP B 1 180 ? -14.156 -0.362 -4.113 1 89.94 180 ASP B CA 1
ATOM 4067 C C . ASP B 1 180 ? -14.414 -1.857 -4.277 1 89.94 180 ASP B C 1
ATOM 4069 O O . ASP B 1 180 ? -14.383 -2.609 -3.301 1 89.94 180 ASP B O 1
ATOM 4073 N N . SER B 1 181 ? -14.562 -2.352 -5.52 1 88.5 181 SER B N 1
ATOM 4074 C CA . SER B 1 181 ? -14.922 -3.74 -5.781 1 88.5 181 SER B CA 1
ATOM 4075 C C . SER B 1 181 ? -14.016 -4.359 -6.836 1 88.5 181 SER B C 1
ATOM 4077 O O . SER B 1 181 ? -13.312 -3.643 -7.555 1 88.5 181 SER B O 1
ATOM 4079 N N . ALA B 1 182 ? -14.023 -5.676 -6.898 1 90.44 182 ALA B N 1
ATOM 4080 C CA . ALA B 1 182 ? -13.281 -6.395 -7.934 1 90.44 182 ALA B CA 1
ATOM 4081 C C . ALA B 1 182 ? -13.734 -5.965 -9.328 1 90.44 182 ALA B C 1
ATOM 4083 O O . ALA B 1 182 ? -12.914 -5.84 -10.242 1 90.44 182 ALA B O 1
ATOM 4084 N N . GLU B 1 183 ? -14.977 -5.742 -9.461 1 90.5 183 GLU B N 1
ATOM 4085 C CA . GLU B 1 183 ? -15.539 -5.355 -10.75 1 90.5 183 GLU B CA 1
ATOM 4086 C C . GLU B 1 183 ? -15.016 -3.992 -11.195 1 90.5 183 GLU B C 1
ATOM 4088 O O . GLU B 1 183 ? -14.742 -3.785 -12.375 1 90.5 183 GLU B O 1
ATOM 4093 N N . PHE B 1 184 ? -14.797 -3.141 -10.227 1 91.25 184 PHE B N 1
ATOM 4094 C CA . PHE B 1 184 ? -14.391 -1.766 -10.492 1 91.25 184 PHE B CA 1
ATOM 4095 C C . PHE B 1 184 ? -13 -1.72 -11.109 1 91.25 184 PHE B C 1
ATOM 4097 O O . PHE B 1 184 ? -12.719 -0.869 -11.961 1 91.25 184 PHE B O 1
ATOM 4104 N N . GLY B 1 185 ? -12.125 -2.625 -10.789 1 94.62 185 GLY B N 1
ATOM 4105 C CA . GLY B 1 185 ? -10.742 -2.6 -11.25 1 94.62 185 GLY B CA 1
ATOM 4106 C C . GLY B 1 185 ? -10.445 -3.633 -12.32 1 94.62 185 GLY B C 1
ATOM 4107 O O . GLY B 1 185 ? -9.305 -3.764 -12.766 1 94.62 185 GLY B O 1
ATOM 4108 N N . TYR B 1 186 ? -11.453 -4.328 -12.836 1 93.56 186 TYR B N 1
ATOM 4109 C CA . TYR B 1 186 ? -11.227 -5.516 -13.648 1 93.56 186 TYR B CA 1
ATOM 4110 C C . TYR B 1 186 ? -10.602 -5.148 -14.992 1 93.56 186 TYR B C 1
ATOM 4112 O O . TYR B 1 186 ? -9.68 -5.82 -15.453 1 93.56 186 TYR B O 1
ATOM 4120 N N . LEU B 1 187 ? -11.086 -4.102 -15.594 1 95.56 187 LEU B N 1
ATOM 4121 C CA . LEU B 1 187 ? -10.523 -3.678 -16.875 1 95.56 187 LEU B CA 1
ATOM 4122 C C . LEU B 1 187 ? -9.055 -3.307 -16.719 1 95.56 187 LEU B C 1
ATOM 4124 O O . LEU B 1 187 ? -8.234 -3.668 -17.578 1 95.56 187 LEU B O 1
ATOM 4128 N N . ASP B 1 188 ? -8.742 -2.547 -15.703 1 96.5 188 ASP B N 1
ATOM 4129 C CA . ASP B 1 188 ? -7.352 -2.174 -15.438 1 96.5 188 ASP B CA 1
ATOM 4130 C C . ASP B 1 188 ? -6.492 -3.408 -15.18 1 96.5 188 ASP B C 1
ATOM 4132 O O . ASP B 1 188 ? -5.316 -3.441 -15.547 1 96.5 188 ASP B O 1
ATOM 4136 N N . TYR B 1 189 ? -7.102 -4.391 -14.57 1 96.56 189 TYR B N 1
ATOM 4137 C CA . TYR B 1 189 ? -6.41 -5.652 -14.336 1 96.56 189 TYR B CA 1
ATOM 4138 C C . TYR B 1 189 ? -6.059 -6.332 -15.656 1 96.56 189 TYR B C 1
ATOM 4140 O O . TYR B 1 189 ? -4.918 -6.762 -15.859 1 96.56 189 TYR B O 1
ATOM 4148 N N . GLN B 1 190 ? -6.965 -6.363 -16.5 1 95.56 190 GLN B N 1
ATOM 4149 C CA . GLN B 1 190 ? -6.727 -6.965 -17.812 1 95.56 190 GLN B CA 1
ATOM 4150 C C . GLN B 1 190 ? -5.625 -6.227 -18.562 1 95.56 190 GLN B C 1
ATOM 4152 O O . GLN B 1 190 ? -4.777 -6.852 -19.203 1 95.56 190 GLN B O 1
ATOM 4157 N N . LEU B 1 191 ? -5.648 -4.941 -18.469 1 95.94 191 LEU B N 1
ATOM 4158 C CA . LEU B 1 191 ? -4.629 -4.129 -19.125 1 95.94 191 LEU B CA 1
ATOM 4159 C C . LEU B 1 191 ? -3.252 -4.398 -18.531 1 95.94 191 LEU B C 1
ATOM 4161 O O . LEU B 1 191 ? -2.262 -4.5 -19.25 1 95.94 191 LEU B O 1
ATOM 4165 N N . ALA B 1 192 ? -3.227 -4.496 -17.219 1 95.94 192 ALA B N 1
ATOM 4166 C CA . ALA B 1 192 ? -1.974 -4.816 -16.531 1 95.94 192 ALA B CA 1
ATOM 4167 C C . ALA B 1 192 ? -1.419 -6.156 -17 1 95.94 192 ALA B C 1
ATOM 4169 O O . ALA B 1 192 ? -0.232 -6.27 -17.312 1 95.94 192 ALA B O 1
ATOM 4170 N N . GLU B 1 193 ? -2.289 -7.129 -17.094 1 94.56 193 GLU B N 1
ATOM 4171 C CA . GLU B 1 193 ? -1.877 -8.461 -17.531 1 94.56 193 GLU B CA 1
ATOM 4172 C C . GLU B 1 193 ? -1.303 -8.422 -18.953 1 94.56 193 GLU B C 1
ATOM 4174 O O . GLU B 1 193 ? -0.32 -9.109 -19.25 1 94.56 193 GLU B O 1
ATOM 4179 N N . LYS B 1 194 ? -1.864 -7.641 -19.781 1 94.62 194 LYS B N 1
ATOM 4180 C CA . LYS B 1 194 ? -1.404 -7.527 -21.156 1 94.62 194 LYS B CA 1
ATOM 4181 C C . LYS B 1 194 ? 0.026 -7 -21.219 1 94.62 194 LYS B C 1
ATOM 4183 O O . LYS B 1 194 ? 0.813 -7.422 -22.062 1 94.62 194 LYS B O 1
ATOM 4188 N N . THR B 1 195 ? 0.363 -6.105 -20.328 1 95 195 THR B N 1
ATOM 4189 C CA . THR B 1 195 ? 1.698 -5.516 -20.344 1 95 195 THR B CA 1
ATOM 4190 C C . THR B 1 195 ? 2.746 -6.551 -19.938 1 95 195 THR B C 1
ATOM 4192 O O . THR B 1 195 ? 3.924 -6.41 -20.266 1 95 195 THR B O 1
ATOM 4195 N N . LEU B 1 196 ? 2.336 -7.551 -19.266 1 94.31 196 LEU B N 1
ATOM 4196 C CA . LEU B 1 196 ? 3.27 -8.562 -18.781 1 94.31 196 LEU B CA 1
ATOM 4197 C C . LEU B 1 196 ? 3.449 -9.68 -19.812 1 94.31 196 LEU B C 1
ATOM 4199 O O . LEU B 1 196 ? 4.215 -10.617 -19.578 1 94.31 196 LEU B O 1
ATOM 4203 N N . MET B 1 197 ? 2.764 -9.516 -20.922 1 93.56 197 MET B N 1
ATOM 4204 C CA . MET B 1 197 ? 2.973 -10.461 -22.016 1 93.56 197 MET B CA 1
ATOM 4205 C C . MET B 1 197 ? 4.379 -10.32 -22.594 1 93.56 197 MET B C 1
ATOM 4207 O O . MET B 1 197 ? 4.93 -11.281 -23.141 1 93.56 197 MET B O 1
ATOM 4211 N N . ASP B 1 198 ? 4.867 -9.109 -22.469 1 93.75 198 ASP B N 1
ATOM 4212 C CA . ASP B 1 198 ? 6.281 -8.938 -22.781 1 93.75 198 ASP B CA 1
ATOM 4213 C C . ASP B 1 198 ? 7.16 -9.539 -21.688 1 93.75 198 ASP B C 1
ATOM 4215 O O . ASP B 1 198 ? 7.113 -9.102 -20.531 1 93.75 198 ASP B O 1
ATOM 4219 N N . PHE B 1 199 ? 7.977 -10.523 -22.109 1 95.5 199 PHE B N 1
ATOM 4220 C CA . PHE B 1 199 ? 8.719 -11.242 -21.078 1 95.5 199 PHE B CA 1
ATOM 4221 C C . PHE B 1 199 ? 10.219 -11.117 -21.312 1 95.5 199 PHE B C 1
ATOM 4223 O O . PHE B 1 199 ? 11.008 -11.875 -20.734 1 95.5 199 PHE B O 1
ATOM 4230 N N . VAL B 1 200 ? 10.609 -10.219 -22.219 1 97.06 200 VAL B N 1
ATOM 4231 C CA . VAL B 1 200 ? 12.031 -9.922 -22.266 1 97.06 200 VAL B CA 1
ATOM 4232 C C . VAL B 1 200 ? 12.523 -9.5 -20.891 1 97.06 200 VAL B C 1
ATOM 4234 O O . VAL B 1 200 ? 11.922 -8.633 -20.25 1 97.06 200 VAL B O 1
ATOM 4237 N N . PRO B 1 201 ? 13.609 -10.102 -20.453 1 98 201 PRO B N 1
ATOM 4238 C CA . PRO B 1 201 ? 13.953 -9.992 -19.031 1 98 201 PRO B CA 1
ATOM 4239 C C . PRO B 1 201 ? 14.234 -8.555 -18.594 1 98 201 PRO B C 1
ATOM 4241 O O . PRO B 1 201 ? 15.102 -7.895 -19.172 1 98 201 PRO B O 1
ATOM 4244 N N . LYS B 1 202 ? 13.555 -8.094 -17.656 1 98.31 202 LYS B N 1
ATOM 4245 C CA . LYS B 1 202 ? 13.781 -6.879 -16.875 1 98.31 202 LYS B CA 1
ATOM 4246 C C . LYS B 1 202 ? 13.805 -7.184 -15.383 1 98.31 202 LYS B C 1
ATOM 4248 O O . LYS B 1 202 ? 13.227 -8.18 -14.938 1 98.31 202 LYS B O 1
ATOM 4253 N N . LYS B 1 203 ? 14.5 -6.344 -14.703 1 98.19 203 LYS B N 1
ATOM 4254 C CA . LYS B 1 203 ? 14.523 -6.465 -13.25 1 98.19 203 LYS B CA 1
ATOM 4255 C C . LYS B 1 203 ? 13.172 -6.086 -12.641 1 98.19 203 LYS B C 1
ATOM 4257 O O . LYS B 1 203 ? 12.477 -5.211 -13.164 1 98.19 203 LYS B O 1
ATOM 4262 N N . MET B 1 204 ? 12.828 -6.742 -11.594 1 98 204 MET B N 1
ATOM 4263 C CA . MET B 1 204 ? 11.641 -6.395 -10.82 1 98 204 MET B CA 1
ATOM 4264 C C . MET B 1 204 ? 11.633 -4.91 -10.477 1 98 204 MET B C 1
ATOM 4266 O O . MET B 1 204 ? 12.68 -4.34 -10.141 1 98 204 MET B O 1
ATOM 4270 N N . SER B 1 205 ? 10.453 -4.348 -10.531 1 97.56 205 SER B N 1
ATOM 4271 C CA . SER B 1 205 ? 10.359 -2.922 -10.234 1 97.56 205 SER B CA 1
ATOM 4272 C C . SER B 1 205 ? 10.719 -2.633 -8.781 1 97.56 205 SER B C 1
ATOM 4274 O O . SER B 1 205 ? 10.5 -3.473 -7.906 1 97.56 205 SER B O 1
ATOM 4276 N N . LYS B 1 206 ? 11.203 -1.434 -8.523 1 94.81 206 LYS B N 1
ATOM 4277 C CA . LYS B 1 206 ? 11.484 -1.001 -7.156 1 94.81 206 LYS B CA 1
ATOM 4278 C C . LYS B 1 206 ? 10.219 -0.975 -6.309 1 94.81 206 LYS B C 1
ATOM 4280 O O . LYS B 1 206 ? 10.25 -1.281 -5.117 1 94.81 206 LYS B O 1
ATOM 4285 N N . LEU B 1 207 ? 9.125 -0.569 -6.934 1 95.62 207 LEU B N 1
ATOM 4286 C CA . LEU B 1 207 ? 7.836 -0.542 -6.246 1 95.62 207 LEU B CA 1
ATOM 4287 C C . LEU B 1 207 ? 7.465 -1.93 -5.73 1 95.62 207 LEU B C 1
ATOM 4289 O O . LEU B 1 207 ? 7.121 -2.09 -4.559 1 95.62 207 LEU B O 1
ATOM 4293 N N . THR B 1 208 ? 7.543 -2.902 -6.535 1 97.06 208 THR B N 1
ATOM 4294 C CA . THR B 1 208 ? 7.188 -4.266 -6.156 1 97.06 208 THR B CA 1
ATOM 4295 C C . THR B 1 208 ? 8.117 -4.785 -5.062 1 97.06 208 THR B C 1
ATOM 4297 O O . THR B 1 208 ? 7.668 -5.426 -4.109 1 97.06 208 THR B O 1
ATOM 4300 N N . GLU B 1 209 ? 9.391 -4.496 -5.27 1 95.38 209 GLU B N 1
ATOM 4301 C CA . GLU B 1 209 ? 10.344 -4.895 -4.238 1 95.38 209 GLU B CA 1
ATOM 4302 C C . GLU B 1 209 ? 9.953 -4.324 -2.875 1 95.38 209 GLU B C 1
ATOM 4304 O O . GLU B 1 209 ? 10.008 -5.027 -1.864 1 95.38 209 GLU B O 1
ATOM 4309 N N . ARG B 1 210 ? 9.547 -3.084 -2.85 1 92.38 210 ARG B N 1
ATOM 4310 C CA . ARG B 1 210 ? 9.148 -2.428 -1.609 1 92.38 210 ARG B CA 1
ATOM 4311 C C . ARG B 1 210 ? 7.867 -3.041 -1.053 1 92.38 210 ARG B C 1
ATOM 4313 O O . ARG B 1 210 ? 7.762 -3.277 0.153 1 92.38 210 ARG B O 1
ATOM 4320 N N . LEU B 1 211 ? 6.91 -3.258 -1.869 1 94.75 211 LEU B N 1
ATOM 4321 C CA . LEU B 1 211 ? 5.645 -3.842 -1.438 1 94.75 211 LEU B CA 1
ATOM 4322 C C . LEU B 1 211 ? 5.859 -5.238 -0.866 1 94.75 211 LEU B C 1
ATOM 4324 O O . LEU B 1 211 ? 5.277 -5.59 0.165 1 94.75 211 LEU B O 1
ATOM 4328 N N . LEU B 1 212 ? 6.707 -6.008 -1.482 1 96.06 212 LEU B N 1
ATOM 4329 C CA . LEU B 1 212 ? 6.977 -7.367 -1.022 1 96.06 212 LEU B CA 1
ATOM 4330 C C . LEU B 1 212 ? 7.75 -7.352 0.293 1 96.06 212 LEU B C 1
ATOM 4332 O O . LEU B 1 212 ? 7.633 -8.281 1.098 1 96.06 212 LEU B O 1
ATOM 4336 N N . SER B 1 213 ? 8.477 -6.312 0.531 1 93 213 SER B N 1
ATOM 4337 C CA . SER B 1 213 ? 9.328 -6.227 1.716 1 93 213 SER B CA 1
ATOM 4338 C C . SER B 1 213 ? 8.492 -6.016 2.977 1 93 213 SER B C 1
ATOM 4340 O O . SER B 1 213 ? 8.992 -6.191 4.09 1 93 213 SER B O 1
ATOM 4342 N N . VAL B 1 214 ? 7.227 -5.676 2.826 1 88.56 214 VAL B N 1
ATOM 4343 C CA . VAL B 1 214 ? 6.445 -5.363 4.02 1 88.56 214 VAL B CA 1
ATOM 4344 C C . VAL B 1 214 ? 5.387 -6.445 4.238 1 88.56 214 VAL B C 1
ATOM 4346 O O . VAL B 1 214 ? 4.555 -6.332 5.145 1 88.56 214 VAL B O 1
ATOM 4349 N N . VAL B 1 215 ? 5.395 -7.449 3.428 1 93.12 215 VAL B N 1
ATOM 4350 C CA . VAL B 1 215 ? 4.453 -8.555 3.584 1 93.12 215 VAL B CA 1
ATOM 4351 C C . VAL B 1 215 ? 4.75 -9.312 4.875 1 93.12 215 VAL B C 1
ATOM 4353 O O . VAL B 1 215 ? 5.914 -9.578 5.191 1 93.12 215 VAL B O 1
ATOM 4356 N N . ASP B 1 216 ? 3.744 -9.57 5.652 1 90.31 216 ASP B N 1
ATOM 4357 C CA . ASP B 1 216 ? 3.867 -10.492 6.773 1 90.31 216 ASP B CA 1
ATOM 4358 C C . ASP B 1 216 ? 3.727 -11.945 6.309 1 90.31 216 ASP B C 1
ATOM 4360 O O . ASP B 1 216 ? 2.66 -12.547 6.449 1 90.31 216 ASP B O 1
ATOM 4364 N N . TYR B 1 217 ? 4.824 -12.469 5.855 1 95.06 217 TYR B N 1
ATOM 4365 C CA . TYR B 1 217 ? 4.816 -13.773 5.203 1 95.06 217 TYR B CA 1
ATOM 4366 C C . TYR B 1 217 ? 4.297 -14.852 6.145 1 95.06 217 TYR B C 1
ATOM 4368 O O . TYR B 1 217 ? 3.568 -15.75 5.723 1 95.06 217 TYR B O 1
ATOM 4376 N N . ASP B 1 218 ? 4.617 -14.766 7.414 1 94.12 218 ASP B N 1
ATOM 4377 C CA . ASP B 1 218 ? 4.16 -15.766 8.375 1 94.12 218 ASP B CA 1
ATOM 4378 C C . ASP B 1 218 ? 2.643 -15.711 8.539 1 94.12 218 ASP B C 1
ATOM 4380 O O . ASP B 1 218 ? 1.979 -16.75 8.57 1 94.12 218 ASP B O 1
ATOM 4384 N N . ALA B 1 219 ? 2.123 -14.555 8.625 1 92.81 219 ALA B N 1
ATOM 4385 C CA . ALA B 1 219 ? 0.679 -14.406 8.773 1 92.81 219 ALA B CA 1
ATOM 4386 C C . ALA B 1 219 ? -0.057 -14.898 7.535 1 92.81 219 ALA B C 1
ATOM 4388 O O . ALA B 1 219 ? -1.094 -15.555 7.641 1 92.81 219 ALA B O 1
ATOM 4389 N N . VAL B 1 220 ? 0.46 -14.555 6.391 1 95.94 220 VAL B N 1
ATOM 4390 C CA . VAL B 1 220 ? -0.142 -14.977 5.129 1 95.94 220 VAL B CA 1
ATOM 4391 C C . VAL B 1 220 ? -0.127 -16.5 5.027 1 95.94 220 VAL B C 1
ATOM 4393 O O . VAL B 1 220 ? -1.153 -17.109 4.734 1 95.94 220 VAL B O 1
ATOM 4396 N N . ARG B 1 221 ? 1.031 -17.047 5.305 1 97.12 221 ARG B N 1
ATOM 4397 C CA . ARG B 1 221 ? 1.206 -18.5 5.273 1 97.12 221 ARG B CA 1
ATOM 4398 C C . ARG B 1 221 ? 0.227 -19.188 6.219 1 97.12 221 ARG B C 1
ATOM 4400 O O . ARG B 1 221 ? -0.419 -20.172 5.84 1 97.12 221 ARG B O 1
ATOM 4407 N N . THR B 1 222 ? 0.099 -18.672 7.379 1 97 222 THR B N 1
ATOM 4408 C CA . THR B 1 222 ? -0.786 -19.25 8.391 1 97 222 THR B CA 1
ATOM 4409 C C . THR B 1 222 ? -2.242 -19.172 7.938 1 97 222 THR B C 1
ATOM 4411 O O . THR B 1 222 ? -2.975 -20.156 8.031 1 97 222 THR B O 1
ATOM 4414 N N . ALA B 1 223 ? -2.658 -18.031 7.445 1 96.88 223 ALA B N 1
ATOM 4415 C CA . ALA B 1 223 ? -4.035 -17.859 6.992 1 96.88 223 ALA B CA 1
ATOM 4416 C C . ALA B 1 223 ? -4.375 -18.828 5.859 1 96.88 223 ALA B C 1
ATOM 4418 O O . ALA B 1 223 ? -5.441 -19.438 5.863 1 96.88 223 ALA B O 1
ATOM 4419 N N . ARG B 1 224 ? -3.512 -18.938 4.906 1 98.19 224 ARG B N 1
ATOM 4420 C CA . ARG B 1 224 ? -3.725 -19.828 3.77 1 98.19 224 ARG B CA 1
ATOM 4421 C C . ARG B 1 224 ? -3.83 -21.281 4.223 1 98.19 224 ARG B C 1
ATOM 4423 O O . ARG B 1 224 ? -4.703 -22.016 3.76 1 98.19 224 ARG B O 1
ATOM 4430 N N . ASN B 1 225 ? -2.939 -21.656 5.117 1 98.5 225 ASN B N 1
ATOM 4431 C CA . ASN B 1 225 ? -2.975 -23.031 5.633 1 98.5 225 ASN B CA 1
ATOM 4432 C C . ASN B 1 225 ? -4.262 -23.297 6.402 1 98.5 225 ASN B C 1
ATOM 4434 O O . ASN B 1 225 ? -4.898 -24.344 6.211 1 98.5 225 ASN B O 1
ATOM 4438 N N . GLU B 1 226 ? -4.656 -22.391 7.25 1 98.25 226 GLU B N 1
ATOM 4439 C CA . GLU B 1 226 ? -5.871 -22.562 8.047 1 98.25 226 GLU B CA 1
ATOM 4440 C C . GLU B 1 226 ? -7.102 -22.672 7.152 1 98.25 226 GLU B C 1
ATOM 4442 O O . GLU B 1 226 ? -7.938 -23.562 7.348 1 98.25 226 GLU B O 1
ATOM 4447 N N . ASN B 1 227 ? -7.199 -21.75 6.215 1 98.38 227 ASN B N 1
ATOM 4448 C CA . ASN B 1 227 ? -8.328 -21.781 5.289 1 98.38 227 ASN B CA 1
ATOM 4449 C C . ASN B 1 227 ? -8.359 -23.078 4.484 1 98.38 227 ASN B C 1
ATOM 4451 O O . ASN B 1 227 ? -9.406 -23.703 4.344 1 98.38 227 ASN B O 1
ATOM 4455 N N . PHE B 1 228 ? -7.203 -23.469 3.998 1 98.56 228 PHE B N 1
ATOM 4456 C CA . PHE B 1 228 ? -7.074 -24.688 3.197 1 98.56 228 PHE B CA 1
ATOM 4457 C C . PHE B 1 228 ? -7.516 -25.906 3.992 1 98.56 228 PHE B C 1
ATOM 4459 O O . PHE B 1 228 ? -8.312 -26.719 3.51 1 98.56 228 PHE B O 1
ATOM 4466 N N . LEU B 1 229 ? -7.008 -26 5.18 1 98.38 229 LEU B N 1
ATOM 4467 C CA . LEU B 1 229 ? -7.305 -27.156 6.031 1 98.38 229 LEU B CA 1
ATOM 4468 C C . LEU B 1 229 ? -8.781 -27.188 6.395 1 98.38 229 LEU B C 1
ATOM 4470 O O . LEU B 1 229 ? -9.383 -28.266 6.453 1 98.38 229 LEU B O 1
ATOM 4474 N N . TYR B 1 230 ? -9.336 -26.047 6.629 1 98.38 230 TYR B N 1
ATOM 4475 C CA . TYR B 1 230 ? -10.758 -25.984 6.938 1 98.38 230 TYR B CA 1
ATOM 4476 C C . TYR B 1 230 ? -11.594 -26.453 5.754 1 98.38 230 TYR B C 1
ATOM 4478 O O . TYR B 1 230 ? -12.508 -27.266 5.918 1 98.38 230 TYR B O 1
ATOM 4486 N N . ILE B 1 231 ? -11.281 -26 4.582 1 98.38 231 ILE B N 1
ATOM 4487 C CA . ILE B 1 231 ? -11.992 -26.422 3.377 1 98.38 231 ILE B CA 1
ATOM 4488 C C . ILE B 1 231 ? -11.844 -27.938 3.207 1 98.38 231 ILE B C 1
A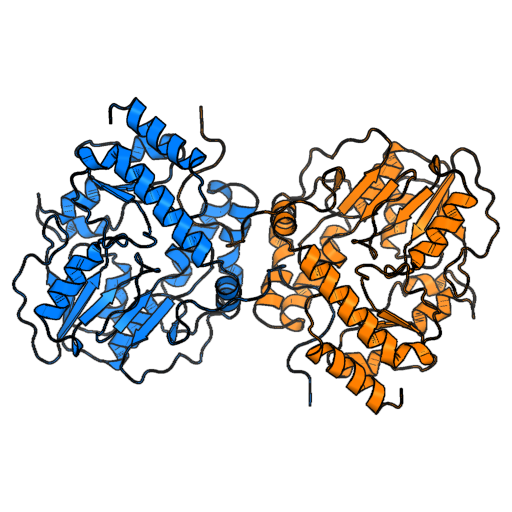TOM 4490 O O . ILE B 1 231 ? -12.828 -28.641 2.943 1 98.38 231 ILE B O 1
ATOM 4494 N N . HIS B 1 232 ? -10.633 -28.406 3.381 1 98.25 232 HIS B N 1
ATOM 4495 C CA . HIS B 1 232 ? -10.352 -29.828 3.199 1 98.25 232 HIS B CA 1
ATOM 4496 C C . HIS B 1 232 ? -11.141 -30.688 4.184 1 98.25 232 HIS B C 1
ATOM 4498 O O . HIS B 1 232 ? -11.586 -31.781 3.844 1 98.25 232 HIS B O 1
ATOM 4504 N N . SER B 1 233 ? -11.297 -30.203 5.398 1 97.62 233 SER B N 1
ATOM 4505 C CA . SER B 1 233 ? -12.031 -30.953 6.414 1 97.62 233 SER B CA 1
ATOM 4506 C C . SER B 1 233 ? -13.484 -31.172 6 1 97.62 233 SER B C 1
ATOM 4508 O O . SER B 1 233 ? -14.117 -32.156 6.406 1 97.62 233 SER B O 1
ATOM 4510 N N . ILE B 1 234 ? -13.969 -30.344 5.164 1 96.81 234 ILE B N 1
ATOM 4511 C CA . ILE B 1 234 ? -15.375 -30.406 4.77 1 96.81 234 ILE B CA 1
ATOM 4512 C C . ILE B 1 234 ? -15.492 -31.078 3.41 1 96.81 234 ILE B C 1
ATOM 4514 O O . ILE B 1 234 ? -16.344 -31.953 3.221 1 96.81 234 ILE B O 1
ATOM 4518 N N . LEU B 1 235 ? -14.594 -30.734 2.488 1 96.69 235 LEU B N 1
ATOM 4519 C CA . LEU B 1 235 ? -14.773 -31.141 1.1 1 96.69 235 LEU B CA 1
ATOM 4520 C C . LEU B 1 235 ? -13.852 -32.312 0.756 1 96.69 235 LEU B C 1
ATOM 4522 O O . LEU B 1 235 ? -13.992 -32.938 -0.302 1 96.69 235 LEU B O 1
ATOM 4526 N N . GLY B 1 236 ? -12.914 -32.656 1.591 1 96.5 236 GLY B N 1
ATOM 4527 C CA . GLY B 1 236 ? -11.891 -33.656 1.3 1 96.5 236 GLY B CA 1
ATOM 4528 C C . GLY B 1 236 ? -12.461 -35 0.898 1 96.5 236 GLY B C 1
ATOM 4529 O O . GLY B 1 236 ? -11.93 -35.688 0.014 1 96.5 236 GLY B O 1
ATOM 4530 N N . GLY B 1 237 ? -13.539 -35.375 1.539 1 94.5 237 GLY B N 1
ATOM 4531 C CA . GLY B 1 237 ? -14.148 -36.656 1.259 1 94.5 237 GLY B CA 1
ATOM 4532 C C . GLY B 1 237 ? -14.742 -36.75 -0.136 1 94.5 237 GLY B C 1
ATOM 4533 O O . GLY B 1 237 ? -14.797 -37.844 -0.724 1 94.5 237 GLY B O 1
ATOM 4534 N N . SER B 1 238 ? -15.141 -35.656 -0.701 1 93.56 238 SER B N 1
ATOM 4535 C CA . SER B 1 238 ? -15.781 -35.625 -2.014 1 93.56 238 SER B CA 1
ATOM 4536 C C . SER B 1 238 ? -14.781 -35.219 -3.096 1 93.56 238 SER B C 1
ATOM 4538 O O . SER B 1 238 ? -15.109 -35.25 -4.285 1 93.56 238 SER B O 1
ATOM 4540 N N . ASN B 1 239 ? -13.609 -34.812 -2.725 1 96.12 239 ASN B N 1
ATOM 4541 C CA . ASN B 1 239 ? -12.602 -34.344 -3.664 1 96.12 239 ASN B CA 1
ATOM 4542 C C . ASN B 1 239 ? -11.953 -35.5 -4.418 1 96.12 239 ASN B C 1
ATOM 4544 O O . ASN B 1 239 ? -11.492 -36.469 -3.803 1 96.12 239 ASN B O 1
ATOM 4548 N N . LYS B 1 240 ? -11.891 -35.406 -5.707 1 95 240 LYS B N 1
ATOM 4549 C CA . LYS B 1 240 ? -11.328 -36.5 -6.512 1 95 240 LYS B CA 1
ATOM 4550 C C . LYS B 1 240 ? -9.805 -36.375 -6.594 1 95 240 LYS B C 1
ATOM 4552 O O . LYS B 1 240 ? -9.133 -37.281 -7.102 1 95 240 LYS B O 1
ATOM 4557 N N . ILE B 1 241 ? -9.266 -35.281 -6.121 1 95.75 241 ILE B N 1
ATOM 4558 C CA . ILE B 1 241 ? -7.816 -35.125 -5.98 1 95.75 241 ILE B CA 1
ATOM 4559 C C . ILE B 1 241 ? -7.387 -35.562 -4.586 1 95.75 241 ILE B C 1
ATOM 4561 O O . ILE B 1 241 ? -7.898 -35.062 -3.582 1 95.75 241 ILE B O 1
ATOM 4565 N N . ASN B 1 242 ? -6.539 -36.562 -4.598 1 94.12 242 ASN B N 1
ATOM 4566 C CA . ASN B 1 242 ? -5.965 -37 -3.324 1 94.12 242 ASN B CA 1
ATOM 4567 C C . ASN B 1 242 ? -4.828 -36.062 -2.895 1 94.12 242 ASN B C 1
ATOM 4569 O O . ASN B 1 242 ? -3.754 -36.062 -3.498 1 94.12 242 ASN B O 1
ATOM 4573 N N . ILE B 1 243 ? -5.023 -35.344 -1.815 1 96.19 243 ILE B N 1
ATOM 4574 C CA . ILE B 1 243 ? -4.062 -34.344 -1.359 1 96.19 243 ILE B CA 1
ATOM 4575 C C . ILE B 1 243 ? -3.311 -34.875 -0.139 1 96.19 243 ILE B C 1
ATOM 4577 O O . ILE B 1 243 ? -3.926 -35.312 0.841 1 96.19 243 ILE B O 1
ATOM 4581 N N . ASN B 1 244 ? -2.012 -34.938 -0.227 1 97 244 ASN B N 1
ATOM 4582 C CA . ASN B 1 244 ? -1.178 -35.219 0.937 1 97 244 ASN B CA 1
ATOM 4583 C C . ASN B 1 244 ? -0.919 -33.938 1.757 1 97 244 ASN B C 1
ATOM 4585 O O . ASN B 1 244 ? -0.049 -33.156 1.414 1 97 244 ASN B O 1
ATOM 4589 N N . LEU B 1 245 ? -1.598 -33.844 2.881 1 97.19 245 LEU B N 1
ATOM 4590 C CA . LEU B 1 245 ? -1.611 -32.625 3.678 1 97.19 245 LEU B CA 1
ATOM 4591 C C . LEU B 1 245 ? -0.231 -32.344 4.262 1 97.19 245 LEU B C 1
ATOM 4593 O O . LEU B 1 245 ? 0.075 -31.203 4.613 1 97.19 245 LEU B O 1
ATOM 4597 N N . SER B 1 246 ? 0.608 -33.344 4.348 1 97.19 246 SER B N 1
ATOM 4598 C CA . SER B 1 246 ? 1.937 -33.156 4.926 1 97.19 246 SER B CA 1
ATOM 4599 C C . SER B 1 246 ? 2.822 -32.312 4.023 1 97.19 246 SER B C 1
ATOM 4601 O O . SER B 1 246 ? 3.85 -31.781 4.465 1 97.19 246 SER B O 1
ATOM 4603 N N . PHE B 1 247 ? 2.398 -32.156 2.76 1 97 247 PHE B N 1
ATOM 4604 C CA . PHE B 1 247 ? 3.219 -31.406 1.808 1 97 247 PHE B CA 1
ATOM 4605 C C . PHE B 1 247 ? 2.572 -30.078 1.453 1 97 247 PHE B C 1
ATOM 4607 O O . PHE B 1 247 ? 2.998 -29.406 0.511 1 97 247 PHE B O 1
ATOM 4614 N N . VAL B 1 248 ? 1.556 -29.719 2.191 1 97.38 248 VAL B N 1
ATOM 4615 C CA . VAL B 1 248 ? 0.854 -28.469 1.927 1 97.38 248 VAL B CA 1
ATOM 4616 C C . VAL B 1 248 ? 1.371 -27.375 2.861 1 97.38 248 VAL B C 1
ATOM 4618 O O . VAL B 1 248 ? 1.414 -27.562 4.082 1 97.38 248 VAL B O 1
ATOM 4621 N N . ASP B 1 249 ? 1.854 -26.25 2.223 1 97.94 249 ASP B N 1
ATOM 4622 C CA . ASP B 1 249 ? 2.336 -25.109 2.994 1 97.94 249 ASP B CA 1
ATOM 4623 C C . ASP B 1 249 ? 2.096 -23.797 2.248 1 97.94 249 ASP B C 1
ATOM 4625 O O . ASP B 1 249 ? 2.898 -23.406 1.4 1 97.94 249 ASP B O 1
ATOM 4629 N N . GLY B 1 250 ? 1.048 -23.125 2.682 1 98.12 250 GLY B N 1
ATOM 4630 C CA . GLY B 1 250 ? 0.687 -21.859 2.051 1 98.12 250 GLY B CA 1
ATOM 4631 C C . GLY B 1 250 ? 0.232 -22.031 0.612 1 98.12 250 GLY B C 1
ATOM 4632 O O . GLY B 1 250 ? 0.736 -21.344 -0.285 1 98.12 250 GLY B O 1
ATOM 4633 N N . PRO B 1 251 ? -0.698 -22.906 0.351 1 98.06 251 PRO B N 1
ATOM 4634 C CA . PRO B 1 251 ? -1.143 -23.188 -1.016 1 98.06 251 PRO B CA 1
ATOM 4635 C C . PRO B 1 251 ? -1.84 -22 -1.669 1 98.06 251 PRO B C 1
ATOM 4637 O O . PRO B 1 251 ? -2.303 -21.094 -0.972 1 98.06 251 PRO B O 1
ATOM 4640 N N . MET B 1 252 ? -1.832 -21.969 -3.006 1 98.25 252 MET B N 1
ATOM 4641 C CA . MET B 1 252 ? -2.443 -20.875 -3.738 1 98.25 252 MET B CA 1
ATOM 4642 C C . MET B 1 252 ? -3.965 -20.953 -3.67 1 98.25 252 MET B C 1
ATOM 4644 O O . MET B 1 252 ? -4.633 -19.938 -3.422 1 98.25 252 MET B O 1
ATOM 4648 N N . VAL B 1 253 ? -4.516 -22.141 -3.883 1 98.38 253 VAL B N 1
ATOM 4649 C CA . VAL B 1 253 ? -5.949 -22.422 -3.889 1 98.38 253 VAL B CA 1
ATOM 4650 C C . VAL B 1 253 ? -6.195 -23.844 -3.355 1 98.38 253 VAL B C 1
ATOM 4652 O O . VAL B 1 253 ? -5.258 -24.625 -3.184 1 98.38 253 VAL B O 1
ATOM 4655 N N . TYR B 1 254 ? -7.422 -24.141 -2.998 1 98.44 254 TYR B N 1
ATOM 4656 C CA . TYR B 1 254 ? -7.844 -25.516 -2.74 1 98.44 254 TYR B CA 1
ATOM 4657 C C . TYR B 1 254 ? -8.367 -26.172 -4.012 1 98.44 254 TYR B C 1
ATOM 4659 O O . TYR B 1 254 ? -9.445 -25.844 -4.496 1 98.44 254 TYR B O 1
ATOM 4667 N N . PRO B 1 255 ? -7.578 -27.078 -4.555 1 98.12 255 PRO B N 1
ATOM 4668 C CA . PRO B 1 255 ? -8.039 -27.719 -5.789 1 98.12 255 PRO B CA 1
ATOM 4669 C C . PRO B 1 255 ? -9.148 -28.75 -5.551 1 98.12 255 PRO B C 1
ATOM 4671 O O . PRO B 1 255 ? -8.875 -29.859 -5.105 1 98.12 255 PRO B O 1
ATOM 4674 N N . PHE B 1 256 ? -10.352 -28.328 -5.844 1 97.31 256 PHE B N 1
ATOM 4675 C CA . PHE B 1 256 ? -11.516 -29.203 -5.684 1 97.31 256 PHE B CA 1
ATOM 4676 C C . PHE B 1 256 ? -11.961 -29.766 -7.027 1 97.31 256 PHE B C 1
ATOM 4678 O O . PHE B 1 256 ? -12.422 -29.016 -7.895 1 97.31 256 PHE B O 1
ATOM 4685 N N . LEU B 1 257 ? -11.688 -31 -7.246 1 96.44 257 LEU B N 1
ATOM 4686 C CA . LEU B 1 257 ? -12.125 -31.688 -8.453 1 96.44 257 LEU B CA 1
ATOM 4687 C C . LEU B 1 257 ? -13.398 -32.5 -8.188 1 96.44 257 LEU B C 1
ATOM 4689 O O . LEU B 1 257 ? -13.414 -33.375 -7.34 1 96.44 257 LEU B O 1
ATOM 4693 N N . TYR B 1 258 ? -14.398 -32.094 -8.852 1 91.75 258 TYR B N 1
ATOM 4694 C CA . TYR B 1 258 ? -15.711 -32.688 -8.617 1 91.75 258 TYR B CA 1
ATOM 4695 C C . TYR B 1 258 ? -16.453 -32.938 -9.93 1 91.75 258 TYR B C 1
ATOM 4697 O O . TYR B 1 258 ? -16.438 -32.062 -10.82 1 91.75 258 TYR B O 1
ATOM 4705 N N . ALA B 1 259 ? -17.078 -34.094 -10.086 1 84 259 ALA B N 1
ATOM 4706 C CA . ALA B 1 259 ? -17.734 -34.5 -11.32 1 84 259 ALA B CA 1
ATOM 4707 C C . ALA B 1 259 ? -19.109 -33.875 -11.453 1 84 259 ALA B C 1
ATOM 4709 O O . ALA B 1 259 ? -20.125 -34.594 -11.422 1 84 259 ALA B O 1
ATOM 4710 N N . GLN B 1 260 ? -19.25 -32.688 -11.43 1 80.44 260 GLN B N 1
ATOM 4711 C CA . GLN B 1 260 ? -20.516 -31.969 -11.672 1 80.44 260 GLN B CA 1
ATOM 4712 C C . GLN B 1 260 ? -20.297 -30.75 -12.555 1 80.44 260 GLN B C 1
ATOM 4714 O O . GLN B 1 260 ? -19.469 -29.891 -12.242 1 80.44 260 GLN B O 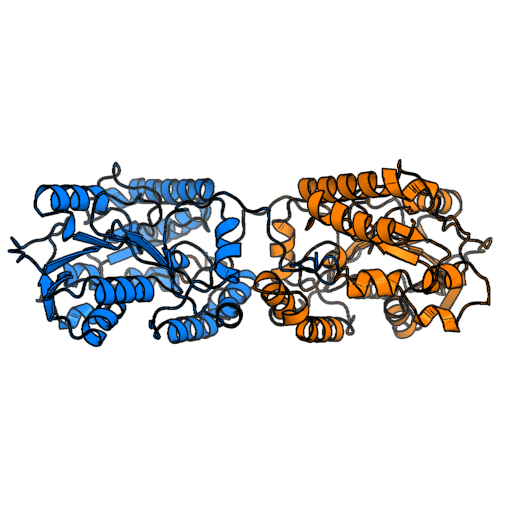1
ATOM 4719 N N . GLU B 1 261 ? -20.984 -30.766 -13.609 1 78.44 261 GLU B N 1
ATOM 4720 C CA . GLU B 1 261 ? -20.891 -29.625 -14.523 1 78.44 261 GLU B CA 1
ATOM 4721 C C . GLU B 1 261 ? -21.609 -28.406 -13.961 1 78.44 261 GLU B C 1
ATOM 4723 O O . GLU B 1 261 ? -22.578 -28.531 -13.211 1 78.44 261 GLU B O 1
ATOM 4728 N N . GLY B 1 262 ? -21.094 -27.312 -14.148 1 84.69 262 GLY B N 1
ATOM 4729 C CA . GLY B 1 262 ? -21.797 -26.062 -13.844 1 84.69 262 GLY B CA 1
ATOM 4730 C C . GLY B 1 262 ? -21.453 -25.516 -12.469 1 84.69 262 GLY B C 1
ATOM 4731 O O . GLY B 1 262 ? -21.906 -24.422 -12.102 1 84.69 262 GLY B O 1
ATOM 4732 N N . LEU B 1 263 ? -20.703 -26.266 -11.711 1 89.25 263 LEU B N 1
ATOM 4733 C CA . LEU B 1 263 ? -20.359 -25.844 -10.359 1 89.25 263 LEU B CA 1
ATOM 4734 C C . LEU B 1 263 ? -19.672 -24.484 -10.375 1 89.25 263 LEU B C 1
ATOM 4736 O O . LEU B 1 263 ? -19.953 -23.625 -9.531 1 89.25 263 LEU B O 1
ATOM 4740 N N . LYS B 1 264 ? -18.766 -24.234 -11.289 1 91.06 264 LYS B N 1
ATOM 4741 C CA . LYS B 1 264 ? -18.062 -22.969 -11.414 1 91.06 264 LYS B CA 1
ATOM 4742 C C . LYS B 1 264 ? -19.031 -21.812 -11.641 1 91.06 264 LYS B C 1
ATOM 4744 O O . LYS B 1 264 ? -18.906 -20.75 -11.016 1 91.06 264 LYS B O 1
ATOM 4749 N N . ASP B 1 265 ? -19.969 -22.062 -12.461 1 90.94 265 ASP B N 1
ATOM 4750 C CA . ASP B 1 265 ? -20.938 -21.016 -12.797 1 90.94 265 ASP B CA 1
ATOM 4751 C C . ASP B 1 265 ? -21.766 -20.625 -11.57 1 90.94 265 ASP B C 1
ATOM 4753 O O . ASP B 1 265 ? -22.078 -19.453 -11.383 1 90.94 265 ASP B O 1
ATOM 4757 N N . ILE B 1 266 ? -22.141 -21.594 -10.82 1 91.12 266 ILE B N 1
ATOM 4758 C CA . ILE B 1 266 ? -22.938 -21.359 -9.617 1 91.12 266 ILE B CA 1
ATOM 4759 C C . ILE B 1 266 ? -22.156 -20.5 -8.633 1 91.12 266 ILE B C 1
ATOM 4761 O O . ILE B 1 266 ? -22.703 -19.562 -8.047 1 91.12 266 ILE B O 1
ATOM 4765 N N . LEU B 1 267 ? -20.922 -20.812 -8.469 1 92.12 267 LEU B N 1
ATOM 4766 C CA . LEU B 1 267 ? -20.062 -20.062 -7.562 1 92.12 267 LEU B CA 1
ATOM 4767 C C . LEU B 1 267 ? -19.875 -18.625 -8.055 1 92.12 267 LEU B C 1
ATOM 4769 O O . LEU B 1 267 ? -19.984 -17.688 -7.281 1 92.12 267 LEU B O 1
ATOM 4773 N N . ILE B 1 268 ? -19.641 -18.406 -9.336 1 90.12 268 ILE B N 1
ATOM 4774 C CA . ILE B 1 268 ? -19.422 -17.094 -9.93 1 90.12 268 ILE B CA 1
ATOM 4775 C C . ILE B 1 268 ? -20.672 -16.234 -9.773 1 90.12 268 ILE B C 1
ATOM 4777 O O . ILE B 1 268 ? -20.578 -15.047 -9.438 1 90.12 268 ILE B O 1
ATOM 4781 N N . LYS B 1 269 ? -21.828 -16.844 -9.93 1 90.31 269 LYS B N 1
ATOM 4782 C CA . LYS B 1 269 ? -23.094 -16.141 -9.742 1 90.31 269 LYS B CA 1
ATOM 4783 C C . LYS B 1 269 ? -23.266 -15.703 -8.297 1 90.31 269 LYS B C 1
ATOM 4785 O O . LYS B 1 269 ? -23.969 -14.727 -8.016 1 90.31 269 LYS B O 1
ATOM 4790 N N . SER B 1 270 ? -22.609 -16.453 -7.441 1 90.31 270 SER B N 1
ATOM 4791 C CA . SER B 1 270 ? -22.641 -16.109 -6.027 1 90.31 270 SER B CA 1
ATOM 4792 C C . SER B 1 270 ? -21.469 -15.203 -5.648 1 90.31 270 SER B C 1
ATOM 4794 O O . SER B 1 270 ? -21.109 -15.094 -4.473 1 90.31 270 SER B O 1
ATOM 4796 N N . ARG B 1 271 ? -20.656 -14.656 -6.598 1 89.38 271 ARG B N 1
ATOM 4797 C CA . ARG B 1 271 ? -19.562 -13.695 -6.473 1 89.38 271 ARG B CA 1
ATOM 4798 C C . ARG B 1 271 ? -18.344 -14.344 -5.84 1 89.38 271 ARG B C 1
ATOM 4800 O O . ARG B 1 271 ? -17.625 -13.703 -5.066 1 89.38 271 ARG B O 1
ATOM 4807 N N . VAL B 1 272 ? -18.359 -15.609 -5.992 1 92.5 272 VAL B N 1
ATOM 4808 C CA . VAL B 1 272 ? -17.109 -16.328 -5.754 1 92.5 272 VAL B CA 1
ATOM 4809 C C . VAL B 1 272 ? -16.391 -16.578 -7.078 1 92.5 272 VAL B C 1
ATOM 4811 O O . VAL B 1 272 ? -16.734 -17.5 -7.82 1 92.5 272 VAL B O 1
ATOM 4814 N N . PHE B 1 273 ? -15.383 -15.789 -7.297 1 90.38 273 PHE B N 1
ATOM 4815 C CA . PHE B 1 273 ? -14.719 -15.812 -8.594 1 90.38 273 PHE B CA 1
ATOM 4816 C C . PHE B 1 273 ? -13.711 -16.953 -8.672 1 90.38 273 PHE B C 1
ATOM 4818 O O . PHE B 1 273 ? -12.742 -16.984 -7.91 1 90.38 273 PHE B O 1
ATOM 4825 N N . ILE B 1 274 ? -14.008 -17.812 -9.609 1 91.12 274 ILE B N 1
ATOM 4826 C CA . ILE B 1 274 ? -13.211 -19.016 -9.789 1 91.12 274 ILE B CA 1
ATOM 4827 C C . ILE B 1 274 ? -12.555 -19 -11.164 1 91.12 274 ILE B C 1
ATOM 4829 O O . ILE B 1 274 ? -13.211 -18.734 -12.172 1 91.12 274 ILE B O 1
ATOM 4833 N N . SER B 1 275 ? -11.281 -19.312 -11.172 1 90.06 275 SER B N 1
ATOM 4834 C CA . SER B 1 275 ? -10.531 -19.359 -12.422 1 90.06 275 SER B CA 1
ATOM 4835 C C . SER B 1 275 ? -10.648 -20.719 -13.086 1 90.06 275 SER B C 1
ATOM 4837 O O . SER B 1 275 ? -10.844 -21.734 -12.406 1 90.06 275 SER B O 1
ATOM 4839 N N . THR B 1 276 ? -10.664 -20.703 -14.359 1 91.62 276 THR B N 1
ATOM 4840 C CA . THR B 1 276 ? -10.359 -21.906 -15.133 1 91.62 276 THR B CA 1
ATOM 4841 C C . THR B 1 276 ? -8.906 -21.906 -15.586 1 91.62 276 THR B C 1
ATOM 4843 O O . THR B 1 276 ? -8.5 -21.062 -16.406 1 91.62 276 THR B O 1
ATOM 4846 N N . TYR B 1 277 ? -8.219 -22.781 -14.992 1 93.62 277 TYR B N 1
ATOM 4847 C CA . TYR B 1 277 ? -6.801 -22.828 -15.352 1 93.62 277 TYR B CA 1
ATOM 4848 C C . TYR B 1 277 ? -6.594 -23.547 -16.672 1 93.62 277 TYR B C 1
ATOM 4850 O O . TYR B 1 277 ? -7.023 -24.688 -16.844 1 93.62 277 TYR B O 1
ATOM 4858 N N . TRP B 1 278 ? -6.164 -22.891 -17.625 1 93 278 TRP B N 1
ATOM 4859 C CA . TRP B 1 278 ? -5.457 -23.219 -18.859 1 93 278 TRP B CA 1
ATOM 4860 C C . TRP B 1 278 ? -6.379 -23.938 -19.828 1 93 278 TRP B C 1
ATOM 4862 O O . TRP B 1 278 ? -6.062 -25.047 -20.281 1 93 278 TRP B O 1
ATOM 4872 N N . ALA B 1 279 ? -7.434 -23.359 -20.094 1 90.62 279 ALA B N 1
ATOM 4873 C CA . ALA B 1 279 ? -8.445 -23.875 -21.016 1 90.62 279 ALA B CA 1
ATOM 4874 C C . ALA B 1 279 ? -7.844 -24.188 -22.375 1 90.62 279 ALA B C 1
ATOM 4876 O O . ALA B 1 279 ? -8.289 -25.109 -23.062 1 90.62 279 ALA B O 1
ATOM 4877 N N . GLU B 1 280 ? -6.801 -23.562 -22.688 1 90 280 GLU B N 1
ATOM 4878 C CA . GLU B 1 280 ? -6.16 -23.688 -24 1 90 280 GLU B CA 1
ATOM 4879 C C . GLU B 1 280 ? -5.484 -25.047 -24.141 1 90 280 GLU B C 1
ATOM 4881 O O . GLU B 1 280 ? -5.133 -25.453 -25.25 1 90 280 GLU B O 1
ATOM 4886 N N . CYS B 1 281 ? -5.316 -25.75 -23.062 1 91.44 281 CYS B N 1
ATOM 4887 C CA . CYS B 1 281 ? -4.664 -27.062 -23.094 1 91.44 281 CYS B CA 1
ATOM 4888 C C . CYS B 1 281 ? -5.566 -28.109 -23.75 1 91.44 281 CYS B C 1
ATOM 4890 O O . CYS B 1 281 ? -5.094 -29.141 -24.203 1 91.44 281 CYS B O 1
ATOM 4892 N N . ILE B 1 282 ? -6.859 -27.812 -23.766 1 90.38 282 ILE B N 1
ATOM 4893 C CA . ILE B 1 282 ? -7.848 -28.797 -24.203 1 90.38 282 ILE B CA 1
ATOM 4894 C C . ILE B 1 282 ? -7.555 -29.234 -25.625 1 90.38 282 ILE B C 1
ATOM 4896 O O . ILE B 1 282 ? -7.777 -30.406 -25.984 1 90.38 282 ILE B O 1
ATOM 4900 N N . ASP B 1 283 ? -7.07 -28.391 -26.391 1 88.12 283 ASP B N 1
ATOM 4901 C CA . ASP B 1 283 ? -6.836 -28.672 -27.812 1 88.12 283 ASP B CA 1
ATOM 4902 C C . ASP B 1 283 ? -5.633 -29.594 -28 1 88.12 283 ASP B C 1
ATOM 4904 O O . ASP B 1 283 ? -5.461 -30.188 -29.062 1 88.12 283 ASP B O 1
ATOM 4908 N N . LYS B 1 284 ? -4.812 -29.781 -26.969 1 87.81 284 LYS B N 1
ATOM 4909 C CA . LYS B 1 284 ? -3.557 -30.516 -27.094 1 87.81 284 LYS B CA 1
ATOM 4910 C C . LYS B 1 284 ? -3.654 -31.875 -26.422 1 87.81 284 LYS B C 1
ATOM 4912 O O . LYS B 1 284 ? -2.705 -32.656 -26.453 1 87.81 284 LYS B O 1
ATOM 4917 N N . VAL B 1 285 ? -4.883 -32.156 -25.859 1 90.75 285 VAL B N 1
ATOM 4918 C CA . VAL B 1 285 ? -4.926 -33.344 -25.047 1 90.75 285 VAL B CA 1
ATOM 4919 C C . VAL B 1 285 ? -5.98 -34.312 -25.594 1 90.75 285 VAL B C 1
ATOM 4921 O O . VAL B 1 285 ? -6.859 -33.906 -26.359 1 90.75 285 VAL B O 1
ATOM 4924 N N . GLU B 1 286 ? -5.816 -35.562 -25.219 1 89.88 286 GLU B N 1
ATOM 4925 C CA . GLU B 1 286 ? -6.766 -36.594 -25.641 1 89.88 286 GLU B CA 1
ATOM 4926 C C . GLU B 1 286 ? -8.023 -36.594 -24.766 1 89.88 286 GLU B C 1
ATOM 4928 O O . GLU B 1 286 ? -7.98 -36.156 -23.609 1 89.88 286 GLU B O 1
ATOM 4933 N N . ASP B 1 287 ? -9.078 -37.094 -25.344 1 90.31 287 ASP B N 1
ATOM 4934 C CA . ASP B 1 287 ? -10.344 -37.156 -24.625 1 90.31 287 ASP B CA 1
ATOM 4935 C C . ASP B 1 287 ? -10.234 -38.094 -23.422 1 90.31 287 ASP B C 1
ATOM 4937 O O . ASP B 1 287 ? -9.648 -39.188 -23.531 1 90.31 287 ASP B O 1
ATOM 4941 N N . GLY B 1 288 ? -10.711 -37.625 -22.344 1 89.88 288 GLY B N 1
ATOM 4942 C CA . GLY B 1 288 ? -10.805 -38.469 -21.172 1 89.88 288 GLY B CA 1
ATOM 4943 C C . GLY B 1 288 ? -9.562 -38.438 -20.312 1 89.88 288 GLY B C 1
ATOM 4944 O O . GLY B 1 288 ? -9.531 -39.031 -19.219 1 89.88 288 GLY B O 1
ATOM 4945 N N . CYS B 1 289 ? -8.555 -37.75 -20.781 1 92.81 289 CYS B N 1
ATOM 4946 C CA . CYS B 1 289 ? -7.312 -37.719 -20.016 1 92.81 289 CYS B CA 1
ATOM 4947 C C . CYS B 1 289 ? -7.465 -36.844 -18.766 1 92.81 289 CYS B C 1
ATOM 4949 O O . CYS B 1 289 ? -8.477 -36.156 -18.609 1 92.81 289 CYS B O 1
ATOM 4951 N N . PHE B 1 290 ? -6.602 -36.906 -17.875 1 95.31 290 PHE B N 1
ATOM 4952 C CA . PHE B 1 290 ? -6.629 -36.188 -16.609 1 95.31 290 PHE B CA 1
ATOM 4953 C C . PHE B 1 290 ? -6.602 -34.688 -16.859 1 95.31 290 PHE B C 1
ATOM 4955 O O . PHE B 1 290 ? -7.316 -33.938 -16.188 1 95.31 290 PHE B O 1
ATOM 4962 N N . GLU B 1 291 ? -5.773 -34.25 -17.812 1 96.12 291 GLU B N 1
ATOM 4963 C CA . GLU B 1 291 ? -5.672 -32.844 -18.141 1 96.12 291 GLU B CA 1
ATOM 4964 C C . GLU B 1 291 ? -7.031 -32.25 -18.547 1 96.12 291 GLU B C 1
ATOM 4966 O O . GLU B 1 291 ? -7.391 -31.156 -18.125 1 96.12 291 GLU B O 1
ATOM 4971 N N . GLN B 1 292 ? -7.734 -33.031 -19.312 1 93.81 292 GLN B N 1
ATOM 4972 C CA . GLN B 1 292 ? -9.07 -32.625 -19.719 1 93.81 292 GLN B CA 1
ATOM 4973 C C . GLN B 1 292 ? -10 -32.5 -18.516 1 93.81 292 GLN B C 1
ATOM 4975 O O . GLN B 1 292 ? -10.805 -31.578 -18.422 1 93.81 292 GLN B O 1
ATOM 4980 N N . LYS B 1 293 ? -9.906 -33.5 -17.656 1 93.25 293 LYS B N 1
ATOM 4981 C CA . LYS B 1 293 ? -10.711 -33.469 -16.438 1 93.25 293 LYS B CA 1
ATOM 4982 C C . LYS B 1 293 ? -10.406 -32.219 -15.609 1 93.25 293 LYS B C 1
ATOM 4984 O O . LYS B 1 293 ? -11.312 -31.578 -15.062 1 93.25 293 LYS B O 1
ATOM 4989 N N . LEU B 1 294 ? -9.133 -31.891 -15.516 1 95.06 294 LEU B N 1
ATOM 4990 C CA . LEU B 1 294 ? -8.719 -30.719 -14.758 1 95.06 294 LEU B CA 1
ATOM 4991 C C . LEU B 1 294 ? -9.305 -29.453 -15.375 1 95.06 294 LEU B C 1
ATOM 4993 O O . LEU B 1 294 ? -9.844 -28.609 -14.664 1 95.06 294 LEU B O 1
ATOM 4997 N N . VAL B 1 295 ? -9.266 -29.281 -16.672 1 93.56 295 VAL B N 1
ATOM 4998 C CA . VAL B 1 295 ? -9.758 -28.094 -17.344 1 93.56 295 VAL B CA 1
ATOM 4999 C C . VAL B 1 295 ? -11.266 -27.969 -17.141 1 93.56 295 VAL B C 1
ATOM 5001 O O . VAL B 1 295 ? -11.773 -26.875 -16.844 1 93.56 295 VAL B O 1
ATOM 5004 N N . ASN B 1 296 ? -11.93 -29.062 -17.156 1 91.5 296 ASN B N 1
ATOM 5005 C CA . ASN B 1 296 ? -13.391 -29.031 -17.234 1 91.5 296 ASN B CA 1
ATOM 5006 C C . ASN B 1 296 ? -14.016 -29.047 -15.836 1 91.5 296 ASN B C 1
ATOM 5008 O O . ASN B 1 296 ? -15.094 -28.484 -15.633 1 91.5 296 ASN B O 1
ATOM 5012 N N . MET B 1 297 ? -13.352 -29.719 -14.891 1 93.06 297 MET B N 1
ATOM 5013 C CA . MET B 1 297 ? -14.094 -30.078 -13.68 1 93.06 297 MET B CA 1
ATOM 5014 C C . MET B 1 297 ? -13.398 -29.531 -12.438 1 93.06 297 MET B C 1
ATOM 5016 O O . MET B 1 297 ? -13.953 -29.578 -11.344 1 93.06 297 MET B O 1
ATOM 5020 N N . LEU B 1 298 ? -12.203 -29.016 -12.586 1 95.75 298 LEU B N 1
ATOM 5021 C CA . LEU B 1 298 ? -11.5 -28.469 -11.422 1 95.75 298 LEU B CA 1
ATOM 5022 C C . LEU B 1 298 ? -12.117 -27.141 -10.992 1 95.75 298 LEU B C 1
ATOM 5024 O O . LEU B 1 298 ? -12.391 -26.281 -11.82 1 95.75 298 LEU B O 1
ATOM 5028 N N . VAL B 1 299 ? -12.406 -27.031 -9.719 1 96.06 299 VAL B N 1
ATOM 5029 C CA . VAL B 1 299 ? -12.891 -25.797 -9.102 1 96.06 299 VAL B CA 1
ATOM 5030 C C . VAL B 1 299 ? -11.883 -25.328 -8.055 1 96.06 299 VAL B C 1
ATOM 5032 O O . VAL B 1 299 ? -11.984 -25.703 -6.883 1 96.06 299 VAL B O 1
ATOM 5035 N N . PRO B 1 300 ? -10.93 -24.5 -8.461 1 97.31 300 PRO B N 1
ATOM 5036 C CA . PRO B 1 300 ? -9.945 -24.016 -7.5 1 97.31 300 PRO B CA 1
ATOM 5037 C C . PRO B 1 300 ? -10.523 -22.984 -6.523 1 97.31 300 PRO B C 1
ATOM 5039 O O . PRO B 1 300 ? -10.648 -21.812 -6.859 1 97.31 300 PRO B O 1
ATOM 5042 N N . LEU B 1 301 ? -10.82 -23.391 -5.312 1 97.5 301 LEU B N 1
ATOM 5043 C CA . LEU B 1 301 ? -11.484 -22.562 -4.32 1 97.5 301 LEU B CA 1
ATOM 5044 C C . LEU B 1 301 ? -10.484 -21.609 -3.654 1 97.5 301 LEU B C 1
ATOM 5046 O O . LEU B 1 301 ? -9.398 -22.047 -3.248 1 97.5 301 LEU B O 1
ATOM 5050 N N . PRO B 1 302 ? -10.875 -20.328 -3.551 1 97.38 302 PRO B N 1
ATOM 5051 C CA . PRO B 1 302 ? -10 -19.375 -2.863 1 97.38 302 PRO B CA 1
ATOM 5052 C C . PRO B 1 302 ? -9.773 -19.734 -1.398 1 97.38 302 PRO B C 1
ATOM 5054 O O . PRO B 1 302 ? -10.711 -20.125 -0.698 1 97.38 302 PRO B O 1
ATOM 5057 N N . CYS B 1 303 ? -8.508 -19.672 -0.965 1 97.94 303 CYS B N 1
ATOM 5058 C CA . CYS B 1 303 ? -8.18 -19.906 0.436 1 97.94 303 CYS B CA 1
ATOM 5059 C C . CYS B 1 303 ? -7.105 -18.938 0.921 1 97.94 303 CYS B C 1
ATOM 5061 O O . CYS B 1 303 ? -6.402 -19.219 1.893 1 97.94 303 CYS B O 1
ATOM 5063 N N . ASP B 1 304 ? -6.922 -17.844 0.231 1 97.25 304 ASP B N 1
ATOM 5064 C CA . ASP B 1 304 ? -5.797 -16.938 0.484 1 97.25 304 ASP B CA 1
ATOM 5065 C C . ASP B 1 304 ? -6.082 -16.031 1.675 1 97.25 304 ASP B C 1
ATOM 5067 O O . ASP B 1 304 ? -7.145 -16.109 2.291 1 97.25 304 ASP B O 1
ATOM 5071 N N . GLN B 1 305 ? -5.133 -15.172 1.982 1 96.06 305 GLN B N 1
ATOM 5072 C CA . GLN B 1 305 ? -5.059 -14.43 3.236 1 96.06 305 GLN B CA 1
ATOM 5073 C C . GLN B 1 305 ? -6.066 -13.281 3.256 1 96.06 305 GLN B C 1
ATOM 5075 O O . GLN B 1 305 ? -6.258 -12.633 4.289 1 96.06 305 GLN B O 1
ATOM 5080 N N . ARG B 1 306 ? -6.766 -13.023 2.23 1 94.56 306 ARG B N 1
ATOM 5081 C CA . ARG B 1 306 ? -7.781 -11.977 2.211 1 94.56 306 ARG B CA 1
ATOM 5082 C C . ARG B 1 306 ? -9.016 -12.398 2.998 1 94.56 306 ARG B C 1
ATOM 5084 O O . ARG B 1 306 ? -9.844 -11.555 3.365 1 94.56 306 ARG B O 1
ATOM 5091 N N . TYR B 1 307 ? -9.008 -13.695 3.254 1 94.38 307 TYR B N 1
ATOM 5092 C CA . TYR B 1 307 ? -10.258 -14.219 3.797 1 94.38 307 TYR B CA 1
ATOM 5093 C C . TYR B 1 307 ? -10.031 -14.852 5.168 1 94.38 307 TYR B C 1
ATOM 5095 O O . TYR B 1 307 ? -9.016 -15.516 5.391 1 94.38 307 TYR B O 1
ATOM 5103 N N . ALA B 1 308 ? -10.953 -14.57 5.984 1 91.81 308 ALA B N 1
ATOM 5104 C CA . ALA B 1 308 ? -11.07 -15.312 7.238 1 91.81 308 ALA B CA 1
ATOM 5105 C C . ALA B 1 308 ? -12.094 -16.438 7.117 1 91.81 308 ALA B C 1
ATOM 5107 O O . ALA B 1 308 ? -12.609 -16.703 6.031 1 91.81 308 ALA B O 1
ATOM 5108 N N . LEU B 1 309 ? -12.273 -17.125 8.164 1 93.81 309 LEU B N 1
ATOM 5109 C CA . LEU B 1 309 ? -13.148 -18.297 8.141 1 93.81 309 LEU B CA 1
ATOM 5110 C C . LEU B 1 309 ? -14.57 -17.906 7.738 1 93.81 309 LEU B C 1
ATOM 5112 O O . LEU B 1 309 ? -15.281 -18.703 7.129 1 93.81 309 LEU B O 1
ATOM 5116 N N . GLU B 1 310 ? -14.93 -16.672 7.988 1 92.62 310 GLU B N 1
ATOM 5117 C CA . GLU B 1 310 ? -16.266 -16.219 7.656 1 92.62 310 GLU B CA 1
ATOM 5118 C C . GLU B 1 310 ? -16.516 -16.25 6.148 1 92.62 310 GLU B C 1
ATOM 5120 O O . GLU B 1 310 ? -17.562 -16.719 5.699 1 92.62 310 GLU B O 1
ATOM 5125 N N . GLU B 1 311 ? -15.586 -15.758 5.402 1 93 311 GLU B N 1
ATOM 5126 C CA . GLU B 1 311 ? -15.719 -15.797 3.949 1 93 311 GLU B CA 1
ATOM 5127 C C . GLU B 1 311 ? -15.633 -17.219 3.424 1 93 311 GLU B C 1
ATOM 5129 O O . GLU B 1 311 ? -16.328 -17.578 2.471 1 93 311 GLU B O 1
ATOM 5134 N N . ILE B 1 312 ? -14.797 -18.031 4.035 1 96.19 312 ILE B N 1
ATOM 5135 C CA . ILE B 1 312 ? -14.664 -19.422 3.629 1 96.19 312 ILE B CA 1
ATOM 5136 C C . ILE B 1 312 ? -15.992 -20.156 3.838 1 96.19 312 ILE B C 1
ATOM 5138 O O . ILE B 1 312 ? -16.406 -20.953 2.994 1 96.19 312 ILE B O 1
ATOM 5142 N N . ARG B 1 313 ? -16.641 -19.828 4.895 1 95.5 313 ARG B N 1
ATOM 5143 C CA . ARG B 1 313 ? -17.922 -20.438 5.188 1 95.5 313 ARG B CA 1
ATOM 5144 C C . ARG B 1 313 ? -18.969 -20.047 4.137 1 95.5 313 ARG B C 1
ATOM 5146 O O . ARG B 1 313 ? -19.844 -20.844 3.807 1 95.5 313 ARG B O 1
ATOM 5153 N N . ILE B 1 314 ? -18.812 -18.891 3.594 1 93.44 314 ILE B N 1
ATOM 5154 C CA . ILE B 1 314 ? -19.719 -18.453 2.523 1 93.44 314 ILE B CA 1
ATOM 5155 C C . ILE B 1 314 ? -19.531 -19.359 1.309 1 93.44 314 ILE B C 1
ATOM 5157 O O . ILE B 1 314 ? -20.516 -19.828 0.723 1 93.44 314 ILE B O 1
ATOM 5161 N N . ILE B 1 315 ? -18.312 -19.625 0.935 1 94.5 315 ILE B N 1
ATOM 5162 C CA . ILE B 1 315 ? -18.016 -20.516 -0.186 1 94.5 315 ILE B CA 1
ATOM 5163 C C . ILE B 1 315 ? -18.625 -21.891 0.063 1 94.5 315 ILE B C 1
ATOM 5165 O O . ILE B 1 315 ? -19.328 -22.438 -0.8 1 94.5 315 ILE B O 1
ATOM 5169 N N . LEU B 1 316 ? -18.484 -22.391 1.274 1 95.25 316 LEU B N 1
ATOM 5170 C CA . LEU B 1 316 ? -18.922 -23.734 1.616 1 95.25 316 LEU B CA 1
ATOM 5171 C C . LEU B 1 316 ? -20.438 -23.797 1.695 1 95.25 316 LEU B C 1
ATOM 5173 O O . LEU B 1 316 ? -21.031 -24.844 1.396 1 95.25 316 LEU B O 1
ATOM 5177 N N . SER B 1 317 ? -21.031 -22.703 2.084 1 94.25 317 SER B N 1
ATOM 5178 C CA . SER B 1 317 ? -22.484 -22.656 2.119 1 94.25 317 SER B CA 1
ATOM 5179 C C . SER B 1 317 ? -23.078 -22.766 0.716 1 94.25 317 SER B C 1
ATOM 5181 O O . SER B 1 317 ? -24.125 -23.375 0.524 1 94.25 317 SER B O 1
ATOM 5183 N N . VAL B 1 318 ? -22.422 -22.109 -0.225 1 91.06 318 VAL B N 1
ATOM 5184 C CA . VAL B 1 318 ? -22.844 -22.219 -1.614 1 91.06 318 VAL B CA 1
ATOM 5185 C C . VAL B 1 318 ? -22.734 -23.672 -2.08 1 91.06 318 VAL B C 1
ATOM 5187 O O . VAL B 1 318 ? -23.641 -24.188 -2.729 1 91.06 318 VAL B O 1
ATOM 5190 N N . MET B 1 319 ? -21.672 -24.375 -1.733 1 90.88 319 MET B N 1
ATOM 5191 C CA . MET B 1 319 ? -21.438 -25.766 -2.09 1 90.88 319 MET B CA 1
ATOM 5192 C C . MET B 1 319 ? -22.484 -26.672 -1.453 1 90.88 319 MET B C 1
ATOM 5194 O O . MET B 1 319 ? -23.016 -27.578 -2.107 1 90.88 319 MET B O 1
ATOM 5198 N N . ASN B 1 320 ? -22.781 -26.391 -0.274 1 90.38 320 ASN B N 1
ATOM 5199 C CA . ASN B 1 320 ? -23.766 -27.172 0.46 1 90.38 320 ASN B CA 1
ATOM 5200 C C . ASN B 1 320 ? -25.156 -27.047 -0.149 1 90.38 320 ASN B C 1
ATOM 5202 O O . ASN B 1 320 ? -25.922 -28.031 -0.191 1 90.38 320 ASN B O 1
ATOM 5206 N N . ARG B 1 321 ? -25.484 -25.922 -0.558 1 87.94 321 ARG B N 1
ATOM 5207 C CA . ARG B 1 321 ? -26.812 -25.656 -1.129 1 87.94 321 ARG B CA 1
ATOM 5208 C C . ARG B 1 321 ? -27.031 -26.484 -2.395 1 87.94 321 ARG B C 1
ATOM 5210 O O . ARG B 1 321 ? -28.172 -26.781 -2.758 1 87.94 321 ARG B O 1
ATOM 5217 N N . ILE B 1 322 ? -25.984 -26.828 -2.979 1 84.5 322 ILE B N 1
ATOM 5218 C CA . ILE B 1 322 ? -26.141 -27.578 -4.219 1 84.5 322 ILE B CA 1
ATOM 5219 C C . ILE B 1 322 ? -25.859 -29.062 -3.963 1 84.5 322 ILE B C 1
ATOM 5221 O O . ILE B 1 322 ? -25.656 -29.828 -4.906 1 84.5 322 ILE B O 1
ATOM 5225 N N . GLY B 1 323 ? -25.672 -29.438 -2.758 1 84.62 323 GLY B N 1
ATOM 5226 C CA . GLY B 1 323 ? -25.656 -30.844 -2.357 1 84.62 323 GLY B CA 1
ATOM 5227 C C . GLY B 1 323 ? -24.25 -31.406 -2.199 1 84.62 323 GLY B C 1
ATOM 5228 O O . GLY B 1 323 ? -24.062 -32.625 -2.275 1 84.62 323 GLY B O 1
ATOM 5229 N N . ILE B 1 324 ? -23.359 -30.562 -2.17 1 86.5 324 ILE B N 1
ATOM 5230 C CA . ILE B 1 324 ? -21.984 -31.031 -1.949 1 86.5 324 ILE B CA 1
ATOM 5231 C C . ILE B 1 324 ? -21.641 -30.906 -0.469 1 86.5 324 ILE B C 1
ATOM 5233 O O . ILE B 1 324 ? -21.797 -29.844 0.131 1 86.5 324 ILE B O 1
#

Solvent-accessible surface area (backbone atoms only — not comparable to full-atom values): 34496 Å² total; per-residue (Å²): 130,82,57,88,63,73,39,54,70,79,57,33,53,64,69,70,75,70,46,79,61,93,62,78,81,38,40,47,12,39,23,32,57,11,34,49,31,50,48,45,67,70,70,58,46,62,31,35,37,34,54,54,76,47,51,66,71,67,46,48,42,42,54,74,70,70,36,45,76,43,74,43,54,54,38,80,76,67,34,70,61,65,86,79,81,78,54,95,52,32,35,39,47,45,69,27,59,45,17,50,34,49,66,47,52,53,53,46,54,72,71,43,66,33,79,31,30,33,38,38,22,46,32,15,70,62,51,75,78,72,91,38,32,30,33,33,23,25,54,47,70,77,41,31,49,52,43,26,10,29,33,40,59,77,63,97,76,77,62,50,85,54,61,40,80,58,42,68,72,31,34,50,18,17,49,34,25,56,38,62,40,64,77,73,12,42,66,48,41,52,54,34,55,57,63,59,68,63,39,77,68,23,11,37,27,53,43,37,54,53,57,58,22,44,51,59,60,67,59,41,34,50,34,8,38,52,42,38,51,55,48,40,74,70,45,47,88,67,30,70,46,76,74,55,69,91,43,52,48,27,30,48,35,40,75,36,29,41,101,51,86,62,55,63,56,55,37,40,76,55,37,33,43,62,65,70,70,40,65,77,28,55,83,80,53,59,89,86,35,52,58,45,47,48,43,72,31,40,43,44,38,73,22,40,59,91,45,55,70,70,57,49,47,51,57,50,50,57,41,42,74,73,73,90,130,81,56,89,62,72,39,53,68,80,58,33,51,63,69,71,75,70,47,80,60,93,62,79,82,40,40,46,11,39,24,32,54,13,34,50,30,50,48,46,66,69,68,58,46,63,30,36,35,34,53,54,76,48,51,65,72,65,47,48,44,42,56,74,70,68,36,44,77,43,74,43,54,52,39,80,75,67,35,69,62,63,87,78,81,80,54,95,52,34,35,38,48,45,69,26,58,44,18,50,34,49,64,48,50,54,53,45,54,72,72,43,66,34,80,33,30,33,39,36,21,46,33,15,70,63,51,74,78,71,90,38,33,29,33,30,24,24,54,45,70,78,40,33,47,52,43,25,12,31,34,39,58,77,62,97,75,78,63,49,84,54,61,40,79,57,42,68,73,31,36,48,19,17,50,35,25,56,38,62,37,66,76,74,13,42,68,49,40,53,53,36,54,57,64,58,67,64,40,76,68,23,10,37,26,53,43,36,53,54,56,58,22,45,51,58,60,69,59,41,35,49,33,9,38,52,42,37,51,54,51,40,74,71,46,46,87,69,31,70,47,77,73,56,68,91,40,51,46,26,31,48,35,41,73,36,31,42,99,52,86,61,53,64,56,55,37,39,77,56,37,34,43,62,65,69,70,40,64,78,29,53,83,78,50,61,88,88,36,52,59,45,46,48,43,72,32,42,43,44,39,72,21,41,60,91,46,54,70,70,56,51,48,52,58,50,50,58,41,41,74,72,72,91

Sequence (648 aa):
MMNSEAIGGYFELELPVAKQSLYPQALRYQSARSAFYALILYVNPRRIWMPLYICDAMLAPVHKAGVEVSFYSLNDDFSIKEDLKLQENDLLLYVNYFGVCGKQQLKILEKYNSDQIVFDHSQAFFQAPLDCLATIYSPRKFFGVPDGGFLVTNVSMVEPEEIDEDSIKRSIHLLKRLADSAEFGYLDYQLAEKTLMDFVPKKMSKLTERLLSVVDYDAVRTARNENFLYIHSILGGSNKININLSFVDGPMVYPFLYAQEGLKDILIKSRVFISTYWAECIDKVEDGCFEQKLVNMLVPLPCDQRYALEEIRIILSVMNRIGIMMNSEAIGGYFELELPVAKQSLYPQALRYQSARSAFYALILYVNPRRIWMPLYICDAMLAPVHKAGVEVSFYSLNDDFSIKEDLKLQENDLLLYVNYFGVCGKQQLKILEKYNSDQIVFDHSQAFFQAPLDCLATIYSPRKFFGVPDGGFLVTNVSMVEPEEIDEDSIKRSIHLLKRLADSAEFGYLDYQLAEKTLMDFVPKKMSKLTERLLSVVDYDAVRTARNENFLYIHSILGGSNKININLSFVDGPMVYPFLYAQEGLKDILIKSRVFISTYWAECIDKVEDGCFEQKLVNMLVPLPCDQRYALEEIRIILSVMNRIGI

Organism: Desulfotalea psychrophila (strain LSv54 / DSM 12343) (NCBI:txid177439)

Nearest PDB structures (foldseek):
  3hdo-assembly1_B  TM=6.650E-01  e=4.291E-07  Geobacter metallireducens GS-15
  3ftb-assembly2_D  TM=6.157E-01  e=1.507E-07  Clostridium acetobutylicum
  1lc7-assembly1_A  TM=5.856E-01  e=2.622E-07  Salmonella enterica
  3ftb-assembly2_E  TM=6.004E-01  e=2.180E-07  Clostridium acetobutylicum
  3p1t-assembly1_A  TM=5.797E-01  e=2.262E-06  Burkholderia pseudomallei

Secondary structure (DSSP, 8-state):
---SS-EESSPPP--PPP---S-TT-EEESBHHHHHHHHHHHH--SEEEEESSS-HHHHHHHHHHT-EEEEE-B-TTS-B-S-----TTEEEEEE-GGG--HHHHHHHHHHS-GGGEEEEETT-TTSPPPSSSEEEE-GGGTSS-S-BEEEEESS-----SSBP--HHHHTHHHHHHHHS-HHHHHHHHHHHHHHTT--S--BPPHHHHHHHHT--HHHHHHHHHHHHHHHHHHHTTT-SS---GGG-SS-SEEEEE-S-TTHHHHHHHTTEE---TTGGGGGGS-TT-HHHHHHHHEEEEE-STT--HHHHHHHHHHHHHTT-/---SS-EESSPPPP-------S-TT-EEESBHHHHHHHHHHHH--SEEEEESSS-HHHHHHHHHHT-EEEEE-B-TTS-B-S-----TTEEEEEE-GGG--HHHHHHHHHHS-GGGEEEEETT-TTSPPPSSSEEEE-GGGTSS-S-BEEEEESS-----SSBP--HHHHTHHHHHHHHS-HHHHHHHHHHHHHHTT--S--BPPHHHHHHHHT--HHHHHHHHHHHHHHHHHHHTTT-SS---GGG-SS-SEEEEE-S-TTHHHHHHHTTEE---TTGGGGGGS-TT-HHHHHHHHEEEEE-STT--HHHHHHHHHHHHHTT-

Foldseek 3Di:
DPDPDDDDDDDDPDFDDFADFPCPPWAKWQFLLLVLLLVCLVLVFQEEEEELQAAVLNVVSCVVSVHHYDYFYADLQRATPDPDDDDPRYAYEGECPLQQCQVNVVVCVVRDPQARYEYECCQNQNDDDDSHAKYKYGVVLFDLFLGMMTIDGPDDDHADPAADDCRVQSNQLVVQCVVPNNVRSVVSNVVSVVVVSDNNTHGYHPRRVRVSRRDPVVLFQVQLLVLLVVVCVPQVVQASHDGDNVRHTNGSFRWRFHPDACLQVLCVVVVQHWDQRHLVSCVVDDPPGSSVSSRGGITGGGRTSVDDVVVSVVSVVSVVVVPD/DPDPDDDDDDDDPDFDDFADFPCPPWAKWQFLLLVLLLVCLVLVFQEEEEELQAAVLNVVSCVVSVHHYHYFYADLQRATPDDDDDDPRYAYEGECPLQQCQVNVVVCVVRDPQARYEYECCQNQNDDDDSHAKYKYGVVLFDLFLGMMTIDGPDDDHADPAADDCRVQSNQLVVQCVVPNNVRSVVSNVVSVVVVSDNNTHGYHPRRVRVSRRDPVVLFQVQLLVLLVVVCVPQVVQASHDGDNVRHTNGSFRWRFHPDACLQVLCVVVVQHWDQRHLVSCVVDDPPGSSVSSRGGITGGGRTNVDDVVVSVVSVVSVVVVPD

pLDDT: mean 94.77, std 6.09, range [36.66, 98.88]